Protein AF-0000000080279107 (afdb_homodimer)

Foldseek 3Di:
DFAWDWDDDDQKIFIDGDHERQKIKRQFDDDDLLLQAEIEIPQHAWLVRHGWADACDVVRNSAGFKGAAACDKPNAGNRHDFHQAAPPGTDRDLWRKYKHWDDWPDFDRPPQKTKTWTWIFIAISVGDTFKIKIKMWMWHPDDVVQRKTKIKIKIKIAGAPQFKMKGAWSVQNPDQQTLDGGTKGFTDQQLQVWWKAFLVGDIAQSLGQPFGQKMKTKGADPPVRWIKIKMKGFAPVAPPPRARWRFHSPPGTMIHRRNRNNHIDIHGHRRMHMTMMMMMIGTHDDDNVRVVVCCVPPPVVVNVVVVD/DFAWDWDDDDQKIFIDGDHERQWIKRQFDDDDLQLQAEIEIPQHAWLVRHGWADACDVVRNSAGFKGAAACDKPNAGNRHDFHQAAPPGTDRDLWRKYKHWDDWPDFDRPPQKTKTWTWIFIAISVGDTFKIKIKMWMWHPDDVVQRKTKIKIKIKIAGARQFKMKGAWSVQNPDQQTLDGGTKGFTDQQLQVWWKAFLVGDIAQSLGQPFGQKMKTKGADPPVRWIKIKMKGFAPVAPPPRARWRFHSPPGTMIHRRNRNNHIDIHGHRRMHMTMMMMMIGTHDDDNVRVVVCCVPPPVVVNVVVVD

Sequence (616 aa):
MGDLTLTEREGRVVVTAADVDLAEYVVEPDVPRPDSPKPYLHPLRTTAGDVVSAVRPHDHPWHNGMQFTVANLSGQNFWGGRTFVRGRGYVPLDNNGSTRHVRWQHTECEDGRVRLRHRLDWETRAGERWLIEDRSIEVSDVDFLDGSWLLTWKTRVRNTSGTPLRWGSPVTEGRTTAGYGGLFWRGPRSFTGGGVLTSTGIHGDDAMGTRAAWLAFTGLHDVSLRTSTVVFVDCPANPVYPTPWYVRTTPFPVVSFAVTFHEPLLLEPEEELGLTHHAVIADGQWEEDRIEDYLARRIHPRWHEENRMGDLTLTEREGRVVVTAADVDLAEYVVEPDVPRPDSPKPYLHPLRTTAGDVVSAVRPHDHPWHNGMQFTVANLSGQNFWGGRTFVRGRGYVPLDNNGSTRHVRWQHTECEDGRVRLRHRLDWETRAGERWLIEDRSIEVSDVDFLDGSWLLTWKTRVRNTSGTPLRWGSPVTEGRTTAGYGGLFWRGPRSFTGGGVLTSTGIHGDDAMGTRAAWLAFTGLHDVSLRTSTVVFVDCPANPVYPTPWYVRTTPFPVVSFAVTFHEPLLLEPEEELGLTHHAVIADGQWEEDRIEDYLARRIHPRWHEENR

pLDDT: mean 95.63, std 7.52, range [39.69, 99.0]

Organism: Amycolatopsis orientalis (NCBI:txid31958)

Structure (mmCIF, N/CA/C/O backbone):
data_AF-0000000080279107-model_v1
#
loop_
_entity.id
_entity.type
_entity.pdbx_description
1 polymer Oxidoreductase
#
loop_
_atom_site.group_PDB
_atom_site.id
_atom_site.type_symbol
_atom_site.label_atom_id
_atom_site.label_alt_id
_atom_site.label_comp_id
_atom_site.label_asym_id
_atom_site.label_entity_id
_atom_site.label_seq_id
_atom_site.pdbx_PDB_ins_code
_atom_site.Cartn_x
_atom_site.Cartn_y
_atom_site.Cartn_z
_atom_site.occupancy
_atom_site.B_iso_or_equiv
_atom_site.auth_seq_id
_atom_site.auth_comp_id
_atom_site.auth_asym_id
_atom_site.auth_atom_id
_atom_site.pdbx_PDB_model_num
ATOM 1 N N . MET A 1 1 ? -14.758 5.859 27.656 1 48.41 1 MET A N 1
ATOM 2 C CA . MET A 1 1 ? -13.555 6.555 27.203 1 48.41 1 MET A CA 1
ATOM 3 C C . MET A 1 1 ? -12.305 5.746 27.531 1 48.41 1 MET A C 1
ATOM 5 O O . MET A 1 1 ? -12.07 5.395 28.688 1 48.41 1 MET A O 1
ATOM 9 N N . GLY A 1 2 ? -11.891 4.871 26.609 1 56.03 2 GLY A N 1
ATOM 10 C CA . GLY A 1 2 ? -10.859 3.941 27.047 1 56.03 2 GLY A CA 1
ATOM 11 C C . GLY A 1 2 ? -9.586 4.629 27.5 1 56.03 2 GLY A C 1
ATOM 12 O O . GLY A 1 2 ? -9.336 5.781 27.141 1 56.03 2 GLY A O 1
ATOM 13 N N . ASP A 1 3 ? -8.883 4.129 28.391 1 81.38 3 ASP A N 1
ATOM 14 C CA . ASP A 1 3 ? -7.652 4.629 29 1 81.38 3 ASP A CA 1
ATOM 15 C C . ASP A 1 3 ? -6.555 4.801 27.953 1 81.38 3 ASP A C 1
ATOM 17 O O . ASP A 1 3 ? -6.309 3.9 27.141 1 81.38 3 ASP A O 1
ATOM 21 N N . LEU A 1 4 ? -6.234 6.113 27.594 1 93 4 LEU A N 1
ATOM 22 C CA . LEU A 1 4 ? -5.09 6.434 26.75 1 93 4 LEU A CA 1
ATOM 23 C C . LEU A 1 4 ? -3.781 6.234 27.5 1 93 4 LEU A C 1
ATOM 25 O O . LEU A 1 4 ? -3.711 6.492 28.703 1 93 4 LEU A O 1
ATOM 29 N N . THR A 1 5 ? -2.869 5.684 26.859 1 94.38 5 THR A N 1
ATOM 30 C CA . THR A 1 5 ? -1.516 5.598 27.391 1 94.38 5 THR A CA 1
ATOM 31 C C . THR A 1 5 ? -0.507 6.188 26.406 1 94.38 5 THR A C 1
ATOM 33 O O . THR A 1 5 ? -0.753 6.215 25.203 1 94.38 5 THR A O 1
ATOM 36 N N . LEU A 1 6 ? 0.503 6.723 26.953 1 94.94 6 LEU A N 1
ATOM 37 C CA . LEU A 1 6 ? 1.606 7.305 26.188 1 94.94 6 LEU A CA 1
ATOM 38 C C . LEU A 1 6 ? 2.914 6.582 26.5 1 94.94 6 LEU A C 1
ATOM 40 O O . LEU A 1 6 ? 3.268 6.387 27.656 1 94.94 6 LEU A O 1
ATOM 44 N N . THR A 1 7 ? 3.568 6.145 25.469 1 94.81 7 THR A N 1
ATOM 45 C CA . THR A 1 7 ? 4.867 5.496 25.625 1 94.81 7 THR A CA 1
ATOM 46 C C . THR A 1 7 ? 5.91 6.164 24.734 1 94.81 7 THR A C 1
ATOM 48 O O . THR A 1 7 ? 5.656 6.438 23.562 1 94.81 7 THR A O 1
ATOM 51 N N . GLU A 1 8 ? 7.027 6.5 25.297 1 90.38 8 GLU A N 1
ATOM 52 C CA . GLU A 1 8 ? 8.148 7.027 24.531 1 90.38 8 GLU A CA 1
ATOM 53 C C . GLU A 1 8 ? 9.125 5.918 24.141 1 90.38 8 GLU A C 1
ATOM 55 O O . GLU A 1 8 ? 9.453 5.059 24.969 1 90.38 8 GLU A O 1
ATOM 60 N N . ARG A 1 9 ? 9.32 5.809 22.812 1 83.25 9 ARG A N 1
ATOM 61 C CA . ARG A 1 9 ? 10.242 4.812 22.281 1 83.25 9 ARG A CA 1
ATOM 62 C C . ARG A 1 9 ? 11.258 5.453 21.344 1 83.25 9 ARG A C 1
ATOM 64 O O . ARG A 1 9 ? 10.875 6.172 20.406 1 83.25 9 ARG A O 1
ATOM 71 N N . GLU A 1 10 ? 12.602 5.137 21.406 1 83.88 10 GLU A N 1
ATOM 72 C CA . GLU A 1 10 ? 13.719 5.496 20.547 1 83.88 10 GLU A CA 1
ATOM 73 C C . GLU A 1 10 ? 13.305 6.57 19.531 1 83.88 10 GLU A C 1
ATOM 75 O O . GLU A 1 10 ? 13.219 6.301 18.344 1 83.88 10 GLU A O 1
ATOM 80 N N . GLY A 1 11 ? 13.008 7.773 19.938 1 89.94 11 GLY A N 1
ATOM 81 C CA . GLY A 1 11 ? 12.797 8.914 19.062 1 89.94 11 GLY A CA 1
ATOM 82 C C . GLY A 1 11 ? 11.352 9.062 18.625 1 89.94 11 GLY A C 1
ATOM 83 O O . GLY A 1 11 ? 11.062 9.781 17.672 1 89.94 11 GLY A O 1
ATOM 84 N N . ARG A 1 12 ? 10.414 8.242 19.188 1 95.56 12 ARG A N 1
ATOM 85 C CA . ARG A 1 12 ? 9 8.375 18.859 1 95.56 12 ARG A CA 1
ATOM 86 C C . ARG A 1 12 ? 8.141 8.297 20.109 1 95.56 12 ARG A C 1
ATOM 88 O O . ARG A 1 12 ? 8.586 7.801 21.156 1 95.56 12 ARG A O 1
ATOM 95 N N . VAL A 1 13 ? 7.016 8.852 20.062 1 97.12 13 VAL A N 1
ATOM 96 C CA . VAL A 1 13 ? 5.98 8.766 21.094 1 97.12 13 VAL A CA 1
ATOM 97 C C . VAL A 1 13 ? 4.762 8.023 20.547 1 97.12 13 VAL A C 1
ATOM 99 O O . VAL A 1 13 ? 4.266 8.359 19.469 1 97.12 13 VAL A O 1
ATOM 102 N N . VAL A 1 14 ? 4.332 6.996 21.25 1 97.56 14 VAL A N 1
ATOM 103 C CA . VAL A 1 14 ? 3.199 6.188 20.812 1 97.56 14 VAL A CA 1
ATOM 104 C C . VAL A 1 14 ? 2.004 6.438 21.734 1 97.56 14 VAL A C 1
ATOM 106 O O . VAL A 1 14 ? 2.135 6.391 22.969 1 97.56 14 VAL A O 1
ATOM 109 N N . VAL A 1 15 ? 0.92 6.797 21.141 1 97.94 15 VAL A N 1
ATOM 110 C CA . VAL A 1 15 ? -0.334 6.965 21.859 1 97.94 15 VAL A CA 1
ATOM 111 C C . VAL A 1 15 ? -1.226 5.742 21.641 1 97.94 15 VAL A C 1
ATOM 113 O O . VAL A 1 15 ? -1.605 5.441 20.516 1 97.94 15 VAL A O 1
ATOM 116 N N . THR A 1 16 ? -1.622 5.098 22.766 1 97.5 16 THR A N 1
ATOM 117 C CA . THR A 1 16 ? -2.385 3.855 22.688 1 97.5 16 THR A CA 1
ATOM 118 C C . THR A 1 16 ? -3.719 3.996 23.422 1 97.5 16 THR A C 1
ATOM 120 O O . THR A 1 16 ? -3.783 4.59 24.5 1 97.5 16 THR A O 1
ATOM 123 N N . ALA A 1 17 ? -4.762 3.57 22.766 1 97.06 17 ALA A N 1
ATOM 124 C CA . ALA A 1 17 ? -6.066 3.402 23.406 1 97.06 17 ALA A CA 1
ATOM 125 C C . ALA A 1 17 ? -6.52 1.947 23.344 1 97.06 17 ALA A C 1
ATOM 127 O O . ALA A 1 17 ? -6.629 1.365 22.266 1 97.06 17 ALA A O 1
ATOM 128 N N . ALA A 1 18 ? -6.773 1.382 24.547 1 93.06 18 ALA A N 1
ATOM 129 C CA . ALA A 1 18 ? -7.062 -0.047 24.625 1 93.06 18 ALA A CA 1
ATOM 130 C C . ALA A 1 18 ? -5.953 -0.868 23.969 1 93.06 18 ALA A C 1
ATOM 132 O O . ALA A 1 18 ? -4.789 -0.767 24.359 1 93.06 18 ALA A O 1
ATOM 133 N N . ASP A 1 19 ? -6.219 -1.523 22.922 1 93.81 19 ASP A N 1
ATOM 134 C CA . ASP A 1 19 ? -5.207 -2.367 22.297 1 93.81 19 ASP A CA 1
ATOM 135 C C . ASP A 1 19 ? -4.812 -1.817 20.922 1 93.81 19 ASP A C 1
ATOM 137 O O . ASP A 1 19 ? -4.211 -2.529 20.109 1 93.81 19 ASP A O 1
ATOM 141 N N . VAL A 1 20 ? -5.133 -0.548 20.734 1 97.75 20 VAL A N 1
ATOM 142 C CA . VAL A 1 20 ? -4.84 0.049 19.438 1 97.75 20 VAL A CA 1
ATOM 143 C C . VAL A 1 20 ? -3.838 1.188 19.609 1 97.75 20 VAL A C 1
ATOM 145 O O . VAL A 1 20 ? -4.078 2.131 20.359 1 97.75 20 VAL A O 1
ATOM 148 N N . ASP A 1 21 ? -2.631 1.099 19 1 98.06 21 ASP A N 1
ATOM 149 C CA . ASP A 1 21 ? -1.746 2.252 18.875 1 98.06 21 ASP A CA 1
ATOM 150 C C . ASP A 1 21 ? -2.32 3.275 17.891 1 98.06 21 ASP A C 1
ATOM 152 O O . ASP A 1 21 ? -2.102 3.18 16.688 1 98.06 21 ASP A O 1
ATOM 156 N N . LEU A 1 22 ? -3.027 4.27 18.359 1 98.62 22 LEU A N 1
ATOM 157 C CA . LEU A 1 22 ? -3.773 5.219 17.531 1 98.62 22 LEU A CA 1
ATOM 158 C C . LEU A 1 22 ? -2.83 6.082 16.703 1 98.62 22 LEU A C 1
ATOM 160 O O . LEU A 1 22 ? -3.121 6.391 15.547 1 98.62 22 LEU A O 1
ATOM 164 N N . ALA A 1 23 ? -1.746 6.469 17.328 1 98.5 23 ALA A N 1
ATOM 165 C CA . ALA A 1 23 ? -0.833 7.398 16.672 1 98.5 23 ALA A CA 1
ATOM 166 C C . ALA A 1 23 ? 0.601 7.191 17.156 1 98.5 23 ALA A C 1
ATOM 168 O O . ALA A 1 23 ? 0.832 6.891 18.328 1 98.5 23 ALA A O 1
ATOM 169 N N . GLU A 1 24 ? 1.451 7.316 16.281 1 98.19 24 GLU A N 1
ATOM 170 C CA . GLU A 1 24 ? 2.877 7.379 16.594 1 98.19 24 GLU A CA 1
ATOM 171 C C . GLU A 1 24 ? 3.5 8.672 16.062 1 98.19 24 GLU A C 1
ATOM 173 O O . GLU A 1 24 ? 3.346 9.008 14.891 1 98.19 24 GLU A O 1
ATOM 178 N N . TYR A 1 25 ? 4.082 9.422 16.938 1 98.56 25 TYR A N 1
ATOM 179 C CA . TYR A 1 25 ? 4.75 10.672 16.594 1 98.56 25 TYR A CA 1
ATOM 180 C C . TYR A 1 25 ? 6.262 10.469 16.516 1 98.56 25 TYR A C 1
ATOM 182 O O . TYR A 1 25 ? 6.922 10.273 17.531 1 98.56 25 TYR A O 1
ATOM 190 N N . VAL A 1 26 ? 6.793 10.5 15.32 1 98.44 26 VAL A N 1
ATOM 191 C CA . VAL A 1 26 ? 8.227 10.414 15.094 1 98.44 26 VAL A CA 1
ATOM 192 C C . VAL A 1 26 ? 8.867 11.789 15.289 1 98.44 26 VAL A C 1
ATOM 194 O O . VAL A 1 26 ? 8.609 12.719 14.516 1 98.44 26 VAL A O 1
ATOM 197 N N . VAL A 1 27 ? 9.727 11.898 16.188 1 97.5 27 VAL A N 1
ATOM 198 C CA . VAL A 1 27 ? 10.273 13.18 16.609 1 97.5 27 VAL A CA 1
ATOM 199 C C . VAL A 1 27 ? 11.547 13.484 15.836 1 97.5 27 VAL A C 1
ATOM 201 O O . VAL A 1 27 ? 11.812 14.641 15.484 1 97.5 27 VAL A O 1
ATOM 204 N N . GLU A 1 28 ? 12.297 12.461 15.57 1 94.19 28 GLU A N 1
ATOM 205 C CA . GLU A 1 28 ? 13.57 12.578 14.875 1 94.19 28 GLU A CA 1
ATOM 206 C C . GLU A 1 28 ? 13.656 11.602 13.711 1 94.19 28 GLU A C 1
ATOM 208 O O . GLU A 1 28 ? 14.312 10.562 13.805 1 94.19 28 GLU A O 1
ATOM 213 N N . PRO A 1 29 ? 13.039 12.008 12.648 1 95.38 29 PRO A N 1
ATOM 214 C CA . PRO A 1 29 ? 13.094 11.094 11.5 1 95.38 29 PRO A CA 1
ATOM 215 C C . PRO A 1 29 ? 14.508 10.93 10.945 1 95.38 29 PRO A C 1
ATOM 217 O O . PRO A 1 29 ? 15.266 11.898 10.891 1 95.38 29 PRO A O 1
ATOM 220 N N . ASP A 1 30 ? 14.852 9.742 10.586 1 92.06 30 ASP A N 1
ATOM 221 C CA . ASP A 1 30 ? 16.125 9.438 9.961 1 92.06 30 ASP A CA 1
ATOM 222 C C . ASP A 1 30 ? 16 9.422 8.438 1 92.06 30 ASP A C 1
ATOM 224 O O . ASP A 1 30 ? 15.922 8.352 7.828 1 92.06 30 ASP A O 1
ATOM 228 N N . VAL A 1 31 ? 15.938 10.555 7.848 1 95.69 31 VAL A N 1
ATOM 229 C CA . VAL A 1 31 ? 15.836 10.688 6.398 1 95.69 31 VAL A CA 1
ATOM 230 C C . VAL A 1 31 ? 16.906 11.656 5.887 1 95.69 31 VAL A C 1
ATOM 232 O O . VAL A 1 31 ? 17.422 12.469 6.648 1 95.69 31 VAL A O 1
ATOM 235 N N . PRO A 1 32 ? 17.234 11.555 4.645 1 96.25 32 PRO A N 1
ATOM 236 C CA . PRO A 1 32 ? 18.297 12.398 4.105 1 96.25 32 PRO A CA 1
ATOM 237 C C . PRO A 1 32 ? 17.891 13.867 4.008 1 96.25 32 PRO A C 1
ATOM 239 O O . PRO A 1 32 ? 16.703 14.18 3.939 1 96.25 32 PRO A O 1
ATOM 242 N N . ARG A 1 33 ? 18.875 14.742 3.99 1 96.56 33 ARG A N 1
ATOM 243 C CA . ARG A 1 33 ? 18.672 16.188 3.998 1 96.56 33 ARG A CA 1
ATOM 244 C C . ARG A 1 33 ? 17.812 16.625 2.822 1 96.56 33 ARG A C 1
ATOM 246 O O . ARG A 1 33 ? 16.938 17.469 2.979 1 96.56 33 ARG A O 1
ATOM 253 N N . PRO A 1 34 ? 17.906 16.031 1.65 1 97.25 34 PRO A N 1
ATOM 254 C CA . PRO A 1 34 ? 17.094 16.453 0.519 1 97.25 34 PRO A CA 1
ATOM 255 C C . PRO A 1 34 ? 15.594 16.219 0.752 1 97.25 34 PRO A C 1
ATOM 257 O O . PRO A 1 34 ? 14.766 16.812 0.054 1 97.25 34 PRO A O 1
ATOM 260 N N . ASP A 1 35 ? 15.305 15.375 1.758 1 97.94 35 ASP A N 1
ATOM 261 C CA . ASP A 1 35 ? 13.906 15.117 2.068 1 97.94 35 ASP A CA 1
ATOM 262 C C . ASP A 1 35 ? 13.398 16.062 3.156 1 97.94 35 ASP A C 1
ATOM 264 O O . ASP A 1 35 ? 12.266 15.922 3.631 1 97.94 35 ASP A O 1
ATOM 268 N N . SER A 1 36 ? 14.25 16.984 3.586 1 98.44 36 SER A N 1
ATOM 269 C CA . SER A 1 36 ? 13.914 17.953 4.621 1 98.44 36 SER A CA 1
ATOM 270 C C . SER A 1 36 ? 13.375 17.25 5.871 1 98.44 36 SER A C 1
ATOM 272 O O . SER A 1 36 ? 12.18 17.328 6.164 1 98.44 36 SER A O 1
ATOM 274 N N . PRO A 1 37 ? 14.281 16.672 6.656 1 98.38 37 PRO A N 1
ATOM 275 C CA . PRO A 1 37 ? 13.836 15.953 7.855 1 98.38 37 PRO A CA 1
ATOM 276 C C . PRO A 1 37 ? 12.969 16.828 8.773 1 98.38 37 PRO A C 1
ATOM 278 O O . PRO A 1 37 ? 13.328 17.969 9.07 1 98.38 37 PRO A O 1
ATOM 281 N N . LYS A 1 38 ? 11.859 16.328 9.188 1 98.69 38 LYS A N 1
ATOM 282 C CA . LYS A 1 38 ? 10.914 16.984 10.086 1 98.69 38 LYS A CA 1
ATOM 283 C C . LYS A 1 38 ? 10.031 15.961 10.805 1 98.69 38 LYS A C 1
ATOM 285 O O . LYS A 1 38 ? 9.727 14.898 10.25 1 98.69 38 LYS A O 1
ATOM 290 N N . PRO A 1 39 ? 9.648 16.219 12.023 1 98.69 39 PRO A N 1
ATOM 291 C CA . PRO A 1 39 ? 8.789 15.273 12.742 1 98.69 39 PRO A CA 1
ATOM 292 C C . PRO A 1 39 ? 7.445 15.055 12.047 1 98.69 39 PRO A C 1
ATOM 294 O O . PRO A 1 39 ? 6.945 15.953 11.367 1 98.69 39 PRO A O 1
ATOM 297 N N . TYR A 1 40 ? 6.863 13.891 12.242 1 98.75 40 TYR A N 1
ATOM 298 C CA . TYR A 1 40 ? 5.59 13.57 11.617 1 98.75 40 TYR A CA 1
ATOM 299 C C . TYR A 1 40 ? 4.832 12.516 12.414 1 98.75 40 TYR A C 1
ATOM 301 O O . TYR A 1 40 ? 5.414 11.836 13.266 1 98.75 40 TYR A O 1
ATOM 309 N N . LEU A 1 41 ? 3.527 12.461 12.203 1 98.88 41 LEU A N 1
ATOM 310 C CA . LEU A 1 41 ? 2.686 11.406 12.766 1 98.88 41 LEU A CA 1
ATOM 311 C C . LEU A 1 41 ? 2.51 10.266 11.766 1 98.88 41 LEU A C 1
ATOM 313 O O . LEU A 1 41 ? 1.996 10.469 10.664 1 98.88 41 LEU A O 1
ATOM 317 N N . HIS A 1 42 ? 2.936 9.102 12.125 1 98.69 42 HIS A N 1
ATOM 318 C CA . HIS A 1 42 ? 2.697 7.84 11.422 1 98.69 42 HIS A CA 1
ATOM 319 C C . HIS A 1 42 ? 3.182 6.652 12.25 1 98.69 42 HIS A C 1
ATOM 321 O O . HIS A 1 42 ? 4.277 6.684 12.805 1 98.69 42 HIS A O 1
ATOM 327 N N . PRO A 1 43 ? 2.42 5.586 12.273 1 98.5 43 PRO A N 1
ATOM 328 C CA . PRO A 1 43 ? 1.084 5.414 11.695 1 98.5 43 PRO A CA 1
ATOM 329 C C . PRO A 1 43 ? 0.009 6.184 12.461 1 98.5 43 PRO A C 1
ATOM 331 O O . PRO A 1 43 ? 0.145 6.41 13.664 1 98.5 43 PRO A O 1
ATOM 334 N N . LEU A 1 44 ? -0.98 6.676 11.68 1 98.94 44 LEU A N 1
ATOM 335 C CA . LEU A 1 44 ? -2.281 7.07 12.203 1 98.94 44 LEU A CA 1
ATOM 336 C C . LEU A 1 44 ? -3.312 5.969 11.984 1 98.94 44 LEU A C 1
ATOM 338 O O . LEU A 1 44 ? -3.467 5.469 10.875 1 98.94 44 LEU A O 1
ATOM 342 N N . ARG A 1 45 ? -4.02 5.586 13.062 1 98.94 45 ARG A N 1
ATOM 343 C CA . ARG A 1 45 ? -4.957 4.477 12.961 1 98.94 45 ARG A CA 1
ATOM 344 C C . ARG A 1 45 ? -6.348 4.887 13.438 1 98.94 45 ARG A C 1
ATOM 346 O O . ARG A 1 45 ? -6.48 5.691 14.359 1 98.94 45 ARG A O 1
ATOM 353 N N . THR A 1 46 ? -7.324 4.324 12.781 1 98.88 46 THR A N 1
ATOM 354 C CA . THR A 1 46 ? -8.68 4.406 13.328 1 98.88 46 THR A CA 1
ATOM 355 C C . THR A 1 46 ? -8.805 3.555 14.586 1 98.88 46 THR A C 1
ATOM 357 O O . THR A 1 46 ? -7.875 2.828 14.945 1 98.88 46 THR A O 1
ATOM 360 N N . THR A 1 47 ? -9.953 3.627 15.242 1 98.56 47 THR A N 1
ATOM 361 C CA . THR A 1 47 ? -10.188 2.824 16.438 1 98.56 47 THR A CA 1
ATOM 362 C C . THR A 1 47 ? -10.273 1.342 16.078 1 98.56 47 THR A C 1
ATOM 364 O O . THR A 1 47 ? -10.031 0.481 16.938 1 98.56 47 THR A O 1
ATOM 367 N N . ALA A 1 48 ? -10.562 1.037 14.836 1 98.5 48 ALA A N 1
ATOM 368 C CA . ALA A 1 48 ? -10.609 -0.348 14.375 1 98.5 48 ALA A CA 1
ATOM 369 C C . ALA A 1 48 ? -9.211 -0.862 14.039 1 98.5 48 ALA A C 1
ATOM 371 O O . ALA A 1 48 ? -9.047 -2.033 13.688 1 98.5 48 ALA A O 1
ATOM 372 N N . GLY A 1 49 ? -8.234 0.022 14.094 1 98.62 49 GLY A N 1
ATOM 373 C CA . GLY A 1 49 ? -6.855 -0.387 13.891 1 98.62 49 GLY A CA 1
ATOM 374 C C . GLY A 1 49 ? -6.375 -0.182 12.469 1 98.62 49 GLY A C 1
ATOM 375 O O . GLY A 1 49 ? -5.246 -0.545 12.125 1 98.62 49 GLY A O 1
ATOM 376 N N . ASP A 1 50 ? -7.184 0.366 11.562 1 98.81 50 ASP A N 1
ATOM 377 C CA . ASP A 1 50 ? -6.801 0.574 10.172 1 98.81 50 ASP A CA 1
ATOM 378 C C . ASP A 1 50 ? -5.887 1.788 10.031 1 98.81 50 ASP A C 1
ATOM 380 O O . ASP A 1 50 ? -6.172 2.855 10.578 1 98.81 50 ASP A O 1
ATOM 384 N N . VAL A 1 51 ? -4.793 1.674 9.305 1 98.94 51 VAL A N 1
ATOM 385 C CA . VAL A 1 51 ? -3.812 2.738 9.125 1 98.94 51 VAL A CA 1
ATOM 386 C C . VAL A 1 51 ? -4.297 3.713 8.055 1 98.94 51 VAL A C 1
ATOM 388 O O . VAL A 1 51 ? -4.598 3.309 6.926 1 98.94 51 VAL A O 1
ATOM 391 N N . VAL A 1 52 ? -4.289 5.023 8.359 1 98.94 52 VAL A N 1
ATOM 392 C CA . VAL A 1 52 ? -4.863 5.984 7.422 1 98.94 52 VAL A CA 1
ATOM 393 C C . VAL A 1 52 ? -3.775 6.934 6.926 1 98.94 52 VAL A C 1
ATOM 395 O O . VAL A 1 52 ? -4.074 7.98 6.344 1 98.94 52 VAL A O 1
ATOM 398 N N . SER A 1 53 ? -2.518 6.684 7.141 1 98.94 53 SER A N 1
ATOM 399 C CA . SER A 1 53 ? -1.402 7.504 6.68 1 98.94 53 SER A CA 1
ATOM 400 C C . SER A 1 53 ? -0.339 6.656 5.988 1 98.94 53 SER A C 1
ATOM 402 O O . SER A 1 53 ? -0.374 5.426 6.062 1 98.94 53 SER A O 1
ATOM 404 N N . ALA A 1 54 ? 0.529 7.281 5.277 1 98.88 54 ALA A N 1
ATOM 405 C CA . ALA A 1 54 ? 1.652 6.625 4.613 1 98.88 54 ALA A CA 1
ATOM 406 C C . ALA A 1 54 ? 2.943 7.41 4.809 1 98.88 54 ALA A C 1
ATOM 408 O O . ALA A 1 54 ? 2.908 8.609 5.086 1 98.88 54 ALA A O 1
ATOM 409 N N . VAL A 1 55 ? 4.055 6.738 4.656 1 98.69 55 VAL A N 1
ATOM 410 C CA . VAL A 1 55 ? 5.336 7.426 4.734 1 98.69 55 VAL A CA 1
ATOM 411 C C . VAL A 1 55 ? 6.238 6.969 3.592 1 98.69 55 VAL A C 1
ATOM 413 O O . VAL A 1 55 ? 6.113 5.844 3.102 1 98.69 55 VAL A O 1
ATOM 416 N N . ARG A 1 56 ? 7.07 7.855 3.164 1 98.5 56 ARG A N 1
ATOM 417 C CA . ARG A 1 56 ? 8.18 7.645 2.24 1 98.5 56 ARG A CA 1
ATOM 418 C C . ARG A 1 56 ? 7.73 6.852 1.018 1 98.5 56 ARG A C 1
ATOM 420 O O . ARG A 1 56 ? 8.344 5.844 0.664 1 98.5 56 ARG A O 1
ATOM 427 N N . PRO A 1 57 ? 6.605 7.262 0.449 1 98.69 57 PRO A N 1
ATOM 428 C CA . PRO A 1 57 ? 6.328 6.68 -0.865 1 98.69 57 PRO A CA 1
ATOM 429 C C . PRO A 1 57 ? 7.457 6.914 -1.864 1 98.69 57 PRO A C 1
ATOM 431 O O . PRO A 1 57 ? 8.086 7.977 -1.854 1 98.69 57 PRO A O 1
ATOM 434 N N . HIS A 1 58 ? 7.703 5.977 -2.715 1 98.38 58 HIS A N 1
ATOM 435 C CA . HIS A 1 58 ? 8.875 6.09 -3.578 1 98.38 58 HIS A CA 1
ATOM 436 C C . HIS A 1 58 ? 8.727 7.25 -4.559 1 98.38 58 HIS A C 1
ATOM 438 O O . HIS A 1 58 ? 9.727 7.793 -5.035 1 98.38 58 HIS A O 1
ATOM 444 N N . ASP A 1 59 ? 7.516 7.641 -4.816 1 97.44 59 ASP A N 1
ATOM 445 C CA . ASP A 1 59 ? 7.277 8.75 -5.738 1 97.44 59 ASP A CA 1
ATOM 446 C C . ASP A 1 59 ? 7.59 10.086 -5.074 1 97.44 59 ASP A C 1
ATOM 448 O O . ASP A 1 59 ? 7.852 11.078 -5.762 1 97.44 59 ASP A O 1
ATOM 452 N N . HIS A 1 60 ? 7.461 10.266 -3.773 1 98.12 60 HIS A N 1
ATOM 453 C CA . HIS A 1 60 ? 7.758 11.445 -2.971 1 98.12 60 HIS A CA 1
ATOM 454 C C . HIS A 1 60 ? 8.211 11.055 -1.567 1 98.12 60 HIS A C 1
ATOM 456 O O . HIS A 1 60 ? 7.457 11.203 -0.604 1 98.12 60 HIS A O 1
ATOM 462 N N . PRO A 1 61 ? 9.469 10.711 -1.454 1 98.31 61 PRO A N 1
ATOM 463 C CA . PRO A 1 61 ? 9.922 10.148 -0.179 1 98.31 61 PRO A CA 1
ATOM 464 C C . PRO A 1 61 ? 9.82 11.141 0.975 1 98.31 61 PRO A C 1
ATOM 466 O O . PRO A 1 61 ? 9.891 10.75 2.143 1 98.31 61 PRO A O 1
ATOM 469 N N . TRP A 1 62 ? 9.594 12.445 0.645 1 98.38 62 TRP A N 1
ATOM 470 C CA . TRP A 1 62 ? 9.5 13.469 1.686 1 98.38 62 TRP A CA 1
ATOM 471 C C . TRP A 1 62 ? 8.07 13.594 2.201 1 98.38 62 TRP A C 1
ATOM 473 O O . TRP A 1 62 ? 7.801 14.398 3.094 1 98.38 62 TRP A O 1
ATOM 483 N N . HIS A 1 63 ? 7.125 12.852 1.594 1 98.5 63 HIS A N 1
ATOM 484 C CA . HIS A 1 63 ? 5.781 12.758 2.156 1 98.5 63 HIS A CA 1
ATOM 485 C C . HIS A 1 63 ? 5.738 11.789 3.33 1 98.5 63 HIS A C 1
ATOM 487 O O . HIS A 1 63 ? 5.801 10.57 3.137 1 98.5 63 HIS A O 1
ATOM 493 N N . ASN A 1 64 ? 5.629 12.352 4.543 1 98.44 64 ASN A N 1
ATOM 494 C CA . ASN A 1 64 ? 5.617 11.492 5.719 1 98.44 64 ASN A CA 1
ATOM 495 C C . ASN A 1 64 ? 4.41 11.773 6.609 1 98.44 64 ASN A C 1
ATOM 497 O O . ASN A 1 64 ? 4.422 12.719 7.395 1 98.44 64 ASN A O 1
ATOM 501 N N . GLY A 1 65 ? 3.406 10.836 6.488 1 98.69 65 GLY A N 1
ATOM 502 C CA . GLY A 1 65 ? 2.246 10.883 7.363 1 98.69 65 GLY A CA 1
ATOM 503 C C . GLY A 1 65 ? 1.597 12.25 7.422 1 98.69 65 GLY A C 1
ATOM 504 O O . GLY A 1 65 ? 1.242 12.82 6.391 1 98.69 65 GLY A O 1
ATOM 505 N N . MET A 1 66 ? 1.362 12.727 8.617 1 98.88 66 MET A N 1
ATOM 506 C CA . MET A 1 66 ? 0.92 14.094 8.867 1 98.88 66 MET A CA 1
ATOM 507 C C . MET A 1 66 ? 2.066 14.945 9.406 1 98.88 66 MET A C 1
ATOM 509 O O . MET A 1 66 ? 2.674 14.617 10.422 1 98.88 66 MET A O 1
ATOM 513 N N . GLN A 1 67 ? 2.377 15.977 8.703 1 98.81 67 GLN A N 1
ATOM 514 C CA . GLN A 1 67 ? 3.537 16.797 9.031 1 98.81 67 GLN A CA 1
ATOM 515 C C . GLN A 1 67 ? 3.258 18.266 8.758 1 98.81 67 GLN A C 1
ATOM 517 O O . GLN A 1 67 ? 2.4 18.609 7.934 1 98.81 67 GLN A O 1
ATOM 522 N N . PHE A 1 68 ? 3.908 19.188 9.477 1 98.69 68 PHE A N 1
ATOM 523 C CA . PHE A 1 68 ? 3.801 20.625 9.258 1 98.69 68 PHE A CA 1
ATOM 524 C C . PHE A 1 68 ? 5.047 21.156 8.57 1 98.69 68 PHE A C 1
ATOM 526 O O . PHE A 1 68 ? 6.168 20.922 9.023 1 98.69 68 PHE A O 1
ATOM 533 N N . THR A 1 69 ? 4.84 21.828 7.441 1 97.56 69 THR A N 1
ATOM 534 C CA . THR A 1 69 ? 5.996 22.219 6.637 1 97.56 69 THR A CA 1
ATOM 535 C C . THR A 1 69 ? 5.641 23.344 5.68 1 97.56 69 THR A C 1
ATOM 537 O O . THR A 1 69 ? 4.523 23.859 5.707 1 97.56 69 THR A O 1
ATOM 540 N N . VAL A 1 70 ? 6.621 23.828 4.945 1 97.19 70 VAL A N 1
ATOM 541 C CA . VAL A 1 70 ? 6.453 24.891 3.963 1 97.19 70 VAL A CA 1
ATOM 542 C C . VAL A 1 70 ? 7.336 24.625 2.746 1 97.19 70 VAL A C 1
ATOM 544 O O . VAL A 1 70 ? 8.484 24.188 2.887 1 97.19 70 VAL A O 1
ATOM 547 N N . ALA A 1 71 ? 6.758 24.781 1.599 1 95.75 71 ALA A N 1
ATOM 548 C CA . ALA A 1 71 ? 7.473 24.469 0.366 1 95.75 71 ALA A CA 1
ATOM 549 C C . ALA A 1 71 ? 8.43 25.594 -0.022 1 95.75 71 ALA A C 1
ATOM 551 O O . ALA A 1 71 ? 9.461 25.344 -0.655 1 95.75 71 ALA A O 1
ATOM 552 N N . ASN A 1 72 ? 8.039 26.797 0.266 1 95.88 72 ASN A N 1
ATOM 553 C CA . ASN A 1 72 ? 8.859 27.969 -0.038 1 95.88 72 ASN A CA 1
ATOM 554 C C . ASN A 1 72 ? 8.844 28.969 1.108 1 95.88 72 ASN A C 1
ATOM 556 O O . ASN A 1 72 ? 7.809 29.578 1.402 1 95.88 72 ASN A O 1
ATOM 560 N N . LEU A 1 73 ? 9.938 29.125 1.742 1 97.56 73 LEU A N 1
ATOM 561 C CA . LEU A 1 73 ? 10.133 30.141 2.775 1 97.56 73 LEU A CA 1
ATOM 562 C C . LEU A 1 73 ? 11.328 31.031 2.439 1 97.56 73 LEU A C 1
ATOM 564 O O . LEU A 1 73 ? 12.461 30.719 2.795 1 97.56 73 LEU A O 1
ATOM 568 N N . SER A 1 74 ? 10.977 32.188 1.779 1 96.62 74 SER A N 1
ATOM 569 C CA . SER A 1 74 ? 12.008 33.125 1.338 1 96.62 74 SER A CA 1
ATOM 570 C C . SER A 1 74 ? 13.172 32.375 0.673 1 96.62 74 SER A C 1
ATOM 572 O O . SER A 1 74 ? 14.336 32.625 1.004 1 96.62 74 SER A O 1
ATOM 574 N N . GLY A 1 75 ? 12.836 31.422 -0.135 1 95 75 GLY A N 1
ATOM 575 C CA . GLY A 1 75 ? 13.82 30.734 -0.949 1 95 75 GLY A CA 1
ATOM 576 C C . GLY A 1 75 ? 14.266 29.406 -0.347 1 95 75 GLY A C 1
ATOM 577 O O . GLY A 1 75 ? 14.898 28.594 -1.023 1 95 75 GLY A O 1
ATOM 578 N N . GLN A 1 76 ? 13.992 29.172 0.906 1 97.06 76 GLN A N 1
ATOM 579 C CA . GLN A 1 76 ? 14.328 27.906 1.543 1 97.06 76 GLN A CA 1
ATOM 580 C C . GLN A 1 76 ? 13.188 26.891 1.395 1 97.06 76 GLN A C 1
ATOM 582 O O . GLN A 1 76 ? 12.023 27.281 1.286 1 97.06 76 GLN A O 1
ATOM 587 N N . ASN A 1 77 ? 13.555 25.656 1.333 1 98 77 ASN A N 1
ATOM 588 C CA . ASN A 1 77 ? 12.617 24.562 1.151 1 98 77 ASN A CA 1
ATOM 589 C C . ASN A 1 77 ? 12.586 23.641 2.373 1 98 77 ASN A C 1
ATOM 591 O O . ASN A 1 77 ? 13.562 22.953 2.664 1 98 77 ASN A O 1
ATOM 595 N N . PHE A 1 78 ? 11.508 23.609 3.086 1 98.31 78 PHE A N 1
ATOM 596 C CA . PHE A 1 78 ? 11.336 22.734 4.242 1 98.31 78 PHE A CA 1
ATOM 597 C C . PHE A 1 78 ? 10.383 21.594 3.928 1 98.31 78 PHE A C 1
ATOM 599 O O . PHE A 1 78 ? 10.047 20.797 4.805 1 98.31 78 PHE A O 1
ATOM 606 N N . TRP A 1 79 ? 9.898 21.562 2.701 1 97.88 79 TRP A N 1
ATOM 607 C CA . TRP A 1 79 ? 8.984 20.531 2.203 1 97.88 79 TRP A CA 1
ATOM 608 C C . TRP A 1 79 ? 9.734 19.266 1.847 1 97.88 79 TRP A C 1
ATOM 610 O O . TRP A 1 79 ? 9.359 18.172 2.281 1 97.88 79 TRP A O 1
ATOM 620 N N . GLY A 1 80 ? 10.773 19.344 1.186 1 98 80 GLY A N 1
ATOM 621 C CA . GLY A 1 80 ? 11.547 18.234 0.623 1 98 80 GLY A CA 1
ATOM 622 C C . GLY A 1 80 ? 11.5 18.188 -0.893 1 98 80 GLY A C 1
ATOM 623 O O . GLY A 1 80 ? 10.609 18.781 -1.511 1 98 80 GLY A O 1
ATOM 624 N N . GLY A 1 81 ? 12.477 17.531 -1.441 1 97.19 81 GLY A N 1
ATOM 625 C CA . GLY A 1 81 ? 12.523 17.359 -2.885 1 97.19 81 GLY A CA 1
ATOM 626 C C . GLY A 1 81 ? 13 18.594 -3.615 1 97.19 81 GLY A C 1
ATOM 627 O O . GLY A 1 81 ? 13.75 19.406 -3.061 1 97.19 81 GLY A O 1
ATOM 628 N N . ARG A 1 82 ? 12.531 18.766 -4.812 1 96.44 82 ARG A N 1
ATOM 629 C CA . ARG A 1 82 ? 12.938 19.859 -5.688 1 96.44 82 ARG A CA 1
ATOM 630 C C . ARG A 1 82 ? 12.211 21.141 -5.328 1 96.44 82 ARG A C 1
ATOM 632 O O . ARG A 1 82 ? 11.141 21.109 -4.711 1 96.44 82 ARG A O 1
ATOM 639 N N . THR A 1 83 ? 12.797 22.188 -5.703 1 96.19 83 THR A N 1
ATOM 640 C CA . THR A 1 83 ? 12.211 23.5 -5.434 1 96.19 83 THR A CA 1
ATOM 641 C C . THR A 1 83 ? 11.648 24.109 -6.707 1 96.19 83 THR A C 1
ATOM 643 O O . THR A 1 83 ? 12.273 24.062 -7.766 1 96.19 83 THR A O 1
ATOM 646 N N . PHE A 1 84 ? 10.406 24.609 -6.605 1 95.44 84 PHE A N 1
ATOM 647 C CA . PHE A 1 84 ? 9.828 25.312 -7.738 1 95.44 84 PHE A CA 1
ATOM 648 C C . PHE A 1 84 ? 10.352 26.75 -7.797 1 95.44 84 PHE A C 1
ATOM 650 O O . PHE A 1 84 ? 10.211 27.5 -6.832 1 95.44 84 PHE A O 1
ATOM 657 N N . VAL A 1 85 ? 10.914 27.047 -8.875 1 93.69 85 VAL A N 1
ATOM 658 C CA . VAL A 1 85 ? 11.453 28.375 -9.117 1 93.69 85 VAL A CA 1
ATOM 659 C C . VAL A 1 85 ? 10.719 29.031 -10.281 1 93.69 85 VAL A C 1
ATOM 661 O O . VAL A 1 85 ? 10.57 28.438 -11.352 1 93.69 85 VAL A O 1
ATOM 664 N N . ARG A 1 86 ? 10.234 30.219 -10.023 1 93.12 86 ARG A N 1
ATOM 665 C CA . ARG A 1 86 ? 9.516 30.953 -11.055 1 93.12 86 ARG A CA 1
ATOM 666 C C . ARG A 1 86 ? 10.32 31.016 -12.352 1 93.12 86 ARG A C 1
ATOM 668 O O . ARG A 1 86 ? 11.5 31.359 -12.344 1 93.12 86 ARG A O 1
ATOM 675 N N . GLY A 1 87 ? 9.656 30.609 -13.367 1 92.06 87 GLY A N 1
ATOM 676 C CA . GLY A 1 87 ? 10.273 30.672 -14.68 1 92.06 87 GLY A CA 1
ATOM 677 C C . GLY A 1 87 ? 11.148 29.469 -14.984 1 92.06 87 GLY A C 1
ATOM 678 O O . GLY A 1 87 ? 11.555 29.25 -16.125 1 92.06 87 GLY A O 1
ATOM 679 N N . ARG A 1 88 ? 11.562 28.578 -14.016 1 93.81 88 ARG A N 1
ATOM 680 C CA . ARG A 1 88 ? 12.492 27.484 -14.234 1 93.81 88 ARG A CA 1
ATOM 681 C C . ARG A 1 88 ? 11.836 26.141 -13.93 1 93.81 88 ARG A C 1
ATOM 683 O O . ARG A 1 88 ? 12.344 25.094 -14.328 1 93.81 88 ARG A O 1
ATOM 690 N N . GLY A 1 89 ? 10.711 26.25 -13.219 1 94.06 89 GLY A N 1
ATOM 691 C CA . GLY A 1 89 ? 10.086 25 -12.805 1 94.06 89 GLY A CA 1
ATOM 692 C C . GLY A 1 89 ? 10.75 24.359 -11.602 1 94.06 89 GLY A C 1
ATOM 693 O O . GLY A 1 89 ? 11.289 25.062 -10.742 1 94.06 89 GLY A O 1
ATOM 694 N N . TYR A 1 90 ? 10.555 23.078 -11.469 1 94.44 90 TYR A N 1
ATOM 695 C CA . TYR A 1 90 ? 11.195 22.375 -10.375 1 94.44 90 TYR A CA 1
ATOM 696 C C . TYR A 1 90 ? 12.672 22.125 -10.664 1 94.44 90 TYR A C 1
ATOM 698 O O . TYR A 1 90 ? 13.016 21.5 -11.664 1 94.44 90 TYR A O 1
ATOM 706 N N . VAL A 1 91 ? 13.508 22.594 -9.734 1 95.56 91 VAL A N 1
ATOM 707 C CA . VAL A 1 91 ? 14.953 22.5 -9.891 1 95.56 91 VAL A CA 1
ATOM 708 C C . VAL A 1 91 ? 15.57 21.922 -8.617 1 95.56 91 VAL A C 1
ATOM 710 O O . VAL A 1 91 ? 15.117 22.234 -7.508 1 95.56 91 VAL A O 1
ATOM 713 N N . PRO A 1 92 ? 16.547 21.016 -8.859 1 95 92 PRO A N 1
ATOM 714 C CA . PRO A 1 92 ? 17.266 20.562 -7.664 1 95 92 PRO A CA 1
ATOM 715 C C . PRO A 1 92 ? 18.125 21.656 -7.047 1 95 92 PRO A C 1
ATOM 717 O O . PRO A 1 92 ? 19.141 22.047 -7.629 1 95 92 PRO A O 1
ATOM 720 N N . LEU A 1 93 ? 17.719 22.234 -5.992 1 96 93 LEU A N 1
ATOM 721 C CA . LEU A 1 93 ? 18.5 23.234 -5.266 1 96 93 LEU A CA 1
ATOM 722 C C . LEU A 1 93 ? 19 22.672 -3.938 1 96 93 LEU A C 1
ATOM 724 O O . LEU A 1 93 ? 18.406 21.734 -3.391 1 96 93 LEU A O 1
ATOM 728 N N . ASP A 1 94 ? 20.141 23.172 -3.547 1 96.44 94 ASP A N 1
ATOM 729 C CA . ASP A 1 94 ? 20.672 22.828 -2.232 1 96.44 94 ASP A CA 1
ATOM 730 C C . ASP A 1 94 ? 20.125 23.75 -1.155 1 96.44 94 ASP A C 1
ATOM 732 O O . ASP A 1 94 ? 20.891 24.484 -0.511 1 96.44 94 ASP A O 1
ATOM 736 N N . ASN A 1 95 ? 18.812 23.734 -0.934 1 98.19 95 ASN A N 1
ATOM 737 C CA . ASN A 1 95 ? 18.172 24.672 -0.017 1 98.19 95 ASN A CA 1
ATOM 738 C C . ASN A 1 95 ? 17.203 23.969 0.912 1 98.19 95 ASN A C 1
ATOM 740 O O . ASN A 1 95 ? 16.328 24.609 1.51 1 98.19 95 ASN A O 1
ATOM 744 N N . ASN A 1 96 ? 17.312 22.594 0.954 1 98.62 96 ASN A N 1
ATOM 745 C CA . ASN A 1 96 ? 16.422 21.844 1.834 1 98.62 96 ASN A CA 1
ATOM 746 C C . ASN A 1 96 ? 16.828 22 3.299 1 98.62 96 ASN A C 1
ATOM 748 O O . ASN A 1 96 ? 17.891 21.531 3.713 1 98.62 96 ASN A O 1
ATOM 752 N N . GLY A 1 97 ? 15.969 22.641 4.047 1 98.5 97 GLY A N 1
ATOM 753 C CA . GLY A 1 97 ? 16.156 22.766 5.484 1 98.5 97 GLY A CA 1
ATOM 754 C C . GLY A 1 97 ? 15.594 21.609 6.27 1 98.5 97 GLY A C 1
ATOM 755 O O . GLY A 1 97 ? 15.281 20.562 5.695 1 98.5 97 GLY A O 1
ATOM 756 N N . SER A 1 98 ? 15.586 21.75 7.578 1 98.5 98 SER A N 1
ATOM 757 C CA . SER A 1 98 ? 15.047 20.75 8.484 1 98.5 98 SER A CA 1
ATOM 758 C C . SER A 1 98 ? 14.312 21.391 9.656 1 98.5 98 SER A C 1
ATOM 760 O O . SER A 1 98 ? 14.523 22.562 9.953 1 98.5 98 SER A O 1
ATOM 762 N N . THR A 1 99 ? 13.375 20.719 10.172 1 98.69 99 THR A N 1
ATOM 763 C CA . THR A 1 99 ? 12.719 21.062 11.43 1 98.69 99 THR A CA 1
ATOM 764 C C . THR A 1 99 ? 13.148 20.094 12.531 1 98.69 99 THR A C 1
ATOM 766 O O . THR A 1 99 ? 12.852 18.906 12.477 1 98.69 99 THR A O 1
ATOM 769 N N . ARG A 1 100 ? 13.758 20.609 13.547 1 98 100 ARG A N 1
ATOM 770 C CA . ARG A 1 100 ? 14.422 19.75 14.516 1 98 100 ARG A CA 1
ATOM 771 C C . ARG A 1 100 ? 13.797 19.891 15.898 1 98 100 ARG A C 1
ATOM 773 O O . ARG A 1 100 ? 13.602 21 16.391 1 98 100 ARG A O 1
ATOM 780 N N . HIS A 1 101 ? 13.539 18.781 16.578 1 97.88 101 HIS A N 1
ATOM 781 C CA . HIS A 1 101 ? 13.117 18.75 17.969 1 97.88 101 HIS A CA 1
ATOM 782 C C . HIS A 1 101 ? 14.227 19.281 18.891 1 97.88 101 HIS A C 1
ATOM 784 O O . HIS A 1 101 ? 15.375 18.844 18.781 1 97.88 101 HIS A O 1
ATOM 790 N N . VAL A 1 102 ? 13.891 20.156 19.703 1 98 102 VAL A N 1
ATOM 791 C CA . VAL A 1 102 ? 14.867 20.703 20.641 1 98 102 VAL A CA 1
ATOM 792 C C . VAL A 1 102 ? 14.648 20.109 22.031 1 98 102 VAL A C 1
ATOM 794 O O . VAL A 1 102 ? 15.578 19.578 22.641 1 98 102 VAL A O 1
ATOM 797 N N . ARG A 1 103 ? 13.383 20.188 22.484 1 97 103 ARG A N 1
ATOM 798 C CA . ARG A 1 103 ? 13.039 19.656 23.812 1 97 103 ARG A CA 1
ATOM 799 C C . ARG A 1 103 ? 11.531 19.531 23.969 1 97 103 ARG A C 1
ATOM 801 O O . ARG A 1 103 ? 10.773 20.344 23.438 1 97 103 ARG A O 1
ATOM 808 N N . TRP A 1 104 ? 11.18 18.625 24.844 1 96.5 104 TRP A N 1
ATOM 809 C CA . TRP A 1 104 ? 9.789 18.547 25.266 1 96.5 104 TRP A CA 1
ATOM 810 C C . TRP A 1 104 ? 9.477 19.625 26.312 1 96.5 104 TRP A C 1
ATOM 812 O O . TRP A 1 104 ? 10.297 19.906 27.188 1 96.5 104 TRP A O 1
ATOM 822 N N . GLN A 1 105 ? 8.359 20.172 26.109 1 96.94 105 GLN A N 1
ATOM 823 C CA . GLN A 1 105 ? 7.828 21.031 27.156 1 96.94 105 GLN A CA 1
ATOM 824 C C . GLN A 1 105 ? 6.793 20.297 28 1 96.94 105 GLN A C 1
ATOM 826 O O . GLN A 1 105 ? 6.746 20.484 29.219 1 96.94 105 GLN A O 1
ATOM 831 N N . HIS A 1 106 ? 5.977 19.531 27.281 1 91.62 106 HIS A N 1
ATOM 832 C CA . HIS A 1 106 ? 4.938 18.734 27.938 1 91.62 106 HIS A CA 1
ATOM 833 C C . HIS A 1 106 ? 4.711 17.422 27.188 1 91.62 106 HIS A C 1
ATOM 835 O O . HIS A 1 106 ? 4.617 17.406 25.969 1 91.62 106 HIS A O 1
ATOM 841 N N . THR A 1 107 ? 4.773 16.328 27.906 1 93.31 107 THR A N 1
ATOM 842 C CA . THR A 1 107 ? 4.305 15.031 27.438 1 93.31 107 THR A CA 1
ATOM 843 C C . THR A 1 107 ? 3.441 14.367 28.516 1 93.31 107 THR A C 1
ATOM 845 O O . THR A 1 107 ? 3.961 13.75 29.438 1 93.31 107 THR A O 1
ATOM 848 N N . GLU A 1 108 ? 2.133 14.539 28.359 1 92.38 108 GLU A N 1
ATOM 849 C CA . GLU A 1 108 ? 1.276 14.094 29.469 1 92.38 108 GLU A CA 1
ATOM 850 C C . GLU A 1 108 ? 0.067 13.328 28.938 1 92.38 108 GLU A C 1
ATOM 852 O O . GLU A 1 108 ? -0.374 13.539 27.812 1 92.38 108 GLU A O 1
ATOM 857 N N . CYS A 1 109 ? -0.291 12.461 29.672 1 92.19 109 CYS A N 1
ATOM 858 C CA . CYS A 1 109 ? -1.538 11.727 29.5 1 92.19 109 CYS A CA 1
ATOM 859 C C . CYS A 1 109 ? -2.436 11.883 30.719 1 92.19 109 CYS A C 1
ATOM 861 O O . CYS A 1 109 ? -2.182 11.273 31.766 1 92.19 109 CYS A O 1
ATOM 863 N N . GLU A 1 110 ? -3.441 12.781 30.656 1 89.19 110 GLU A N 1
ATOM 864 C CA . GLU A 1 110 ? -4.344 13.07 31.766 1 89.19 110 GLU A CA 1
ATOM 865 C C . GLU A 1 110 ? -5.773 13.273 31.266 1 89.19 110 GLU A C 1
ATOM 867 O O . GLU A 1 110 ? -5.996 13.828 30.188 1 89.19 110 GLU A O 1
ATOM 872 N N . ASP A 1 111 ? -6.703 12.805 32.094 1 88.12 111 ASP A N 1
ATOM 873 C CA . ASP A 1 111 ? -8.117 13.062 31.859 1 88.12 111 ASP A CA 1
ATOM 874 C C . ASP A 1 111 ? -8.547 12.609 30.469 1 88.12 111 ASP A C 1
ATOM 876 O O . ASP A 1 111 ? -9.211 13.352 29.75 1 88.12 111 ASP A O 1
ATOM 880 N N . GLY A 1 112 ? -8.008 11.453 30.031 1 88.94 112 GLY A N 1
ATOM 881 C CA . GLY A 1 112 ? -8.422 10.844 28.781 1 88.94 112 GLY A CA 1
ATOM 882 C C . GLY A 1 112 ? -7.852 11.555 27.562 1 88.94 112 GLY A C 1
ATOM 883 O O . GLY A 1 112 ? -8.422 11.484 26.469 1 88.94 112 GLY A O 1
ATOM 884 N N . ARG A 1 113 ? -6.852 12.336 27.781 1 94.62 113 ARG A N 1
ATOM 885 C CA . ARG A 1 113 ? -6.203 13.039 26.672 1 94.62 113 ARG A CA 1
ATOM 886 C C . ARG A 1 113 ? -4.684 12.914 26.766 1 94.62 113 ARG A C 1
ATOM 888 O O . ARG A 1 113 ? -4.129 12.781 27.844 1 94.62 113 ARG A O 1
ATOM 895 N N . VAL A 1 114 ? -4.102 12.805 25.656 1 96.88 114 VAL A N 1
ATOM 896 C CA . VAL A 1 114 ? -2.65 12.898 25.531 1 96.88 114 VAL A CA 1
ATOM 897 C C . VAL A 1 114 ? -2.264 14.258 24.953 1 96.88 114 VAL A C 1
ATOM 899 O O . VAL A 1 114 ? -2.859 14.711 23.969 1 96.88 114 VAL A O 1
ATOM 902 N N . ARG A 1 115 ? -1.324 14.938 25.547 1 96.5 115 ARG A N 1
ATOM 903 C CA . ARG A 1 115 ? -0.797 16.203 25.062 1 96.5 115 ARG A CA 1
ATOM 904 C C . ARG A 1 115 ? 0.721 16.156 24.938 1 96.5 115 ARG A C 1
ATOM 906 O O . ARG A 1 115 ? 1.423 15.859 25.906 1 96.5 115 ARG A O 1
ATOM 913 N N . LEU A 1 116 ? 1.134 16.391 23.766 1 97.81 116 LEU A N 1
ATOM 914 C CA . LEU A 1 116 ? 2.551 16.547 23.453 1 97.81 116 LEU A CA 1
ATOM 915 C C . LEU A 1 116 ? 2.871 17.984 23.078 1 97.81 116 LEU A C 1
ATOM 917 O O . LEU A 1 116 ? 2.203 18.562 22.219 1 97.81 116 LEU A O 1
ATOM 921 N N . ARG A 1 117 ? 3.779 18.562 23.734 1 98.31 117 ARG A N 1
ATOM 922 C CA . ARG A 1 117 ? 4.223 19.906 23.391 1 98.31 117 ARG A CA 1
ATOM 923 C C . ARG A 1 117 ? 5.742 20 23.391 1 98.31 117 ARG A C 1
ATOM 925 O O . ARG A 1 117 ? 6.406 19.531 24.312 1 98.31 117 ARG A O 1
ATOM 932 N N . HIS A 1 118 ? 6.273 20.5 22.312 1 98.38 118 HIS A N 1
ATOM 933 C CA . HIS A 1 118 ? 7.727 20.625 22.266 1 98.38 118 HIS A CA 1
ATOM 934 C C . HIS A 1 118 ? 8.148 21.844 21.453 1 98.38 118 HIS A C 1
ATOM 936 O O . HIS A 1 118 ? 7.344 22.422 20.719 1 98.38 118 HIS A O 1
ATOM 942 N N . ARG A 1 119 ? 9.352 22.25 21.672 1 98.69 119 ARG A N 1
ATOM 943 C CA . ARG A 1 119 ? 10.008 23.297 20.906 1 98.69 119 ARG A CA 1
ATOM 944 C C . ARG A 1 119 ? 10.773 22.719 19.719 1 98.69 119 ARG A C 1
ATOM 946 O O . ARG A 1 119 ? 11.43 21.688 19.844 1 98.69 119 ARG A O 1
ATOM 953 N N . LEU A 1 120 ? 10.625 23.359 18.562 1 98.81 120 LEU A N 1
ATOM 954 C CA . LEU A 1 120 ? 11.336 22.953 17.359 1 98.81 120 LEU A CA 1
ATOM 955 C C . LEU A 1 120 ? 12.109 24.125 16.766 1 98.81 120 LEU A C 1
ATOM 957 O O . LEU A 1 120 ? 11.68 25.281 16.875 1 98.81 120 LEU A O 1
ATOM 961 N N . ASP A 1 121 ? 13.219 23.828 16.188 1 98.81 121 ASP A N 1
ATOM 962 C CA . ASP A 1 121 ? 13.984 24.797 15.398 1 98.81 121 ASP A CA 1
ATOM 963 C C . ASP A 1 121 ? 13.898 24.469 13.906 1 98.81 121 ASP A C 1
ATOM 965 O O . ASP A 1 121 ? 14.117 23.328 13.5 1 98.81 121 ASP A O 1
ATOM 969 N N . TRP A 1 122 ? 13.516 25.438 13.18 1 98.81 122 TRP A N 1
ATOM 970 C CA . TRP A 1 122 ? 13.625 25.328 11.727 1 98.81 122 TRP A CA 1
ATOM 971 C C . TRP A 1 122 ? 14.977 25.859 11.25 1 98.81 122 TRP A C 1
ATOM 973 O O . TRP A 1 122 ? 15.25 27.062 11.352 1 98.81 122 TRP A O 1
ATOM 983 N N . GLU A 1 123 ? 15.703 24.969 10.672 1 98.56 123 GLU A N 1
ATOM 984 C CA . GLU A 1 123 ? 17.062 25.312 10.242 1 98.56 123 GLU A CA 1
ATOM 985 C C . GLU A 1 123 ? 17.203 25.219 8.727 1 98.56 123 GLU A C 1
ATOM 987 O O . GLU A 1 123 ? 16.75 24.25 8.117 1 98.56 123 GLU A O 1
ATOM 992 N N . THR A 1 124 ? 17.75 26.297 8.164 1 98.25 124 THR A N 1
ATOM 993 C CA . THR A 1 124 ? 18.031 26.266 6.734 1 98.25 124 THR A CA 1
ATOM 994 C C . THR A 1 124 ? 19.094 25.234 6.41 1 98.25 124 THR A C 1
ATOM 996 O O . THR A 1 124 ? 19.703 24.641 7.312 1 98.25 124 THR A O 1
ATOM 999 N N . ARG A 1 125 ? 19.281 25 5.113 1 97.19 125 ARG A N 1
ATOM 1000 C CA . ARG A 1 125 ? 20.328 24.094 4.664 1 97.19 125 ARG A CA 1
ATOM 1001 C C . ARG A 1 125 ? 21.688 24.531 5.188 1 97.19 125 ARG A C 1
ATOM 1003 O O . ARG A 1 125 ? 22.531 23.688 5.5 1 97.19 125 ARG A O 1
ATOM 1010 N N . ALA A 1 126 ? 21.891 25.75 5.305 1 96.25 126 ALA A N 1
ATOM 1011 C CA . ALA A 1 126 ? 23.172 26.312 5.742 1 96.25 126 ALA A CA 1
ATOM 1012 C C . ALA A 1 126 ? 23.312 26.219 7.258 1 96.25 126 ALA A C 1
ATOM 1014 O O . ALA A 1 126 ? 24.375 26.562 7.809 1 96.25 126 ALA A O 1
ATOM 1015 N N . GLY A 1 127 ? 22.297 25.828 7.941 1 96.5 127 GLY A N 1
ATOM 1016 C CA . GLY A 1 127 ? 22.391 25.609 9.375 1 96.5 127 GLY A CA 1
ATOM 1017 C C . GLY A 1 127 ? 21.922 26.812 10.188 1 96.5 127 GLY A C 1
ATOM 1018 O O . GLY A 1 127 ? 22.125 26.859 11.406 1 96.5 127 GLY A O 1
ATOM 1019 N N . GLU A 1 128 ? 21.312 27.766 9.531 1 97.94 128 GLU A N 1
ATOM 1020 C CA . GLU A 1 128 ? 20.797 28.922 10.234 1 97.94 128 GLU A CA 1
ATOM 1021 C C . GLU A 1 128 ? 19.391 28.672 10.781 1 97.94 128 GLU A C 1
ATOM 1023 O O . GLU A 1 128 ? 18.516 28.172 10.055 1 97.94 128 GLU A O 1
ATOM 1028 N N . ARG A 1 129 ? 19.25 29.047 12 1 98.56 129 ARG A N 1
ATOM 1029 C CA . ARG A 1 129 ? 17.891 28.938 12.547 1 98.56 129 ARG A CA 1
ATOM 1030 C C . ARG A 1 129 ? 17.047 30.125 12.125 1 98.56 129 ARG A C 1
ATOM 1032 O O . ARG A 1 129 ? 17.312 31.266 12.516 1 98.56 129 ARG A O 1
ATOM 1039 N N . TRP A 1 130 ? 15.984 29.875 11.406 1 98.69 130 TRP A N 1
ATOM 1040 C CA . TRP A 1 130 ? 15.125 30.938 10.906 1 98.69 130 TRP A CA 1
ATOM 1041 C C . TRP A 1 130 ? 13.852 31.047 11.742 1 98.69 130 TRP A C 1
ATOM 1043 O O . TRP A 1 130 ? 13.344 32.156 11.969 1 98.69 130 TRP A O 1
ATOM 1053 N N . LEU A 1 131 ? 13.352 29.922 12.156 1 98.75 131 LEU A N 1
ATOM 1054 C CA . LEU A 1 131 ? 12.109 29.891 12.914 1 98.75 131 LEU A CA 1
ATOM 1055 C C . LEU A 1 131 ? 12.266 29.078 14.195 1 98.75 131 LEU A C 1
ATOM 1057 O O . LEU A 1 131 ? 12.992 28.078 14.211 1 98.75 131 LEU A O 1
ATOM 1061 N N . ILE A 1 132 ? 11.602 29.484 15.227 1 98.81 132 ILE A N 1
ATOM 1062 C CA . ILE A 1 132 ? 11.328 28.688 16.422 1 98.81 132 ILE A CA 1
ATOM 1063 C C . ILE A 1 132 ? 9.844 28.344 16.469 1 98.81 132 ILE A C 1
ATOM 1065 O O . ILE A 1 132 ? 8.992 29.219 16.328 1 98.81 132 ILE A O 1
ATOM 1069 N N . GLU A 1 133 ? 9.578 27.109 16.656 1 98.88 133 GLU A N 1
ATOM 1070 C CA . GLU A 1 133 ? 8.188 26.656 16.703 1 98.88 133 GLU A CA 1
ATOM 1071 C C . GLU A 1 133 ? 7.84 26.062 18.062 1 98.88 133 GLU A C 1
ATOM 1073 O O . GLU A 1 133 ? 8.594 25.234 18.594 1 98.88 133 GLU A O 1
ATOM 1078 N N . ASP A 1 134 ? 6.801 26.516 18.656 1 98.75 134 ASP A N 1
ATOM 1079 C CA . ASP A 1 134 ? 6.098 25.812 19.734 1 98.75 134 ASP A CA 1
ATOM 1080 C C . ASP A 1 134 ? 4.934 25 19.188 1 98.75 134 ASP A C 1
ATOM 1082 O O . ASP A 1 134 ? 3.949 25.547 18.688 1 98.75 134 ASP A O 1
ATOM 1086 N N . ARG A 1 135 ? 5.078 23.656 19.203 1 98.75 135 ARG A N 1
ATOM 1087 C CA . ARG A 1 135 ? 4.07 22.766 18.641 1 98.75 135 ARG A CA 1
ATOM 1088 C C . ARG A 1 135 ? 3.375 21.953 19.734 1 98.75 135 ARG A C 1
ATOM 1090 O O . ARG A 1 135 ? 4.035 21.391 20.594 1 98.75 135 ARG A O 1
ATOM 1097 N N . SER A 1 136 ? 2.092 21.953 19.656 1 98.31 136 SER A N 1
ATOM 1098 C CA . SER A 1 136 ? 1.289 21.109 20.547 1 98.31 136 SER A CA 1
ATOM 1099 C C . SER A 1 136 ? 0.417 20.141 19.75 1 98.31 136 SER A C 1
ATOM 1101 O O . SER A 1 136 ? -0.267 20.547 18.797 1 98.31 136 SER A O 1
ATOM 1103 N N . ILE A 1 137 ? 0.474 18.875 20.078 1 98.5 137 ILE A N 1
ATOM 1104 C CA . ILE A 1 137 ? -0.36 17.828 19.5 1 98.5 137 ILE A CA 1
ATOM 1105 C C . ILE A 1 137 ? -1.195 17.172 20.609 1 98.5 137 ILE A C 1
ATOM 1107 O O . ILE A 1 137 ? -0.665 16.781 21.641 1 98.5 137 ILE A O 1
ATOM 1111 N N . GLU A 1 138 ? -2.434 17.094 20.391 1 97.62 138 GLU A N 1
ATOM 1112 C CA . GLU A 1 138 ? -3.326 16.484 21.375 1 97.62 138 GLU A CA 1
ATOM 1113 C C . GLU A 1 138 ? -4.18 15.391 20.75 1 97.62 138 GLU A C 1
ATOM 1115 O O . GLU A 1 138 ? -4.723 15.555 19.656 1 97.62 138 GLU A O 1
ATOM 1120 N N . VAL A 1 139 ? -4.227 14.258 21.359 1 98.25 139 VAL A N 1
ATOM 1121 C CA . VAL A 1 139 ? -5.168 13.18 21.062 1 98.25 139 VAL A CA 1
ATOM 1122 C C . VAL A 1 139 ? -6.262 13.148 22.125 1 98.25 139 VAL A C 1
ATOM 1124 O O . VAL A 1 139 ? -5.965 13.031 23.328 1 98.25 139 VAL A O 1
ATOM 1127 N N . SER A 1 140 ? -7.453 13.242 21.719 1 96.94 140 SER A N 1
ATOM 1128 C CA . SER A 1 140 ? -8.555 13.289 22.672 1 96.94 140 SER A CA 1
ATOM 1129 C C . SER A 1 140 ? -9.836 12.734 22.062 1 96.94 140 SER A C 1
ATOM 1131 O O . SER A 1 140 ? -9.859 12.352 20.891 1 96.94 140 SER A O 1
ATOM 1133 N N . ASP A 1 141 ? -10.93 12.602 22.875 1 96.56 141 ASP A N 1
ATOM 1134 C CA . ASP A 1 141 ? -12.273 12.211 22.453 1 96.56 141 ASP A CA 1
ATOM 1135 C C . ASP A 1 141 ? -12.258 10.859 21.75 1 96.56 141 ASP A C 1
ATOM 1137 O O . ASP A 1 141 ? -12.867 10.703 20.688 1 96.56 141 ASP A O 1
ATOM 1141 N N . VAL A 1 142 ? -11.453 9.969 22.312 1 97.88 142 VAL A N 1
ATOM 1142 C CA . VAL A 1 142 ? -11.43 8.609 21.781 1 97.88 142 VAL A CA 1
ATOM 1143 C C . VAL A 1 142 ? -12.742 7.906 22.125 1 97.88 142 VAL A C 1
ATOM 1145 O O . VAL A 1 142 ? -13.102 7.773 23.297 1 97.88 142 VAL A O 1
ATOM 1148 N N . ASP A 1 143 ? -13.469 7.535 21.125 1 97.19 143 ASP A N 1
ATOM 1149 C CA . ASP A 1 143 ? -14.766 6.891 21.281 1 97.19 143 ASP A CA 1
ATOM 1150 C C . ASP A 1 143 ? -14.875 5.645 20.406 1 97.19 143 ASP A C 1
ATOM 1152 O O . ASP A 1 143 ? -15.125 5.742 19.203 1 97.19 143 ASP A O 1
ATOM 1156 N N . PHE A 1 144 ? -14.766 4.441 20.969 1 96.88 144 PHE A N 1
ATOM 1157 C CA . PHE A 1 144 ? -14.766 3.186 20.234 1 96.88 144 PHE A CA 1
ATOM 1158 C C . PHE A 1 144 ? -16.156 2.861 19.719 1 96.88 144 PHE A C 1
ATOM 1160 O O . PHE A 1 144 ? -16.312 2.18 18.703 1 96.88 144 PHE A O 1
ATOM 1167 N N . LEU A 1 145 ? -17.156 3.305 20.422 1 96.56 145 LEU A N 1
ATOM 1168 C CA . LEU A 1 145 ? -18.531 3.07 19.969 1 96.56 145 LEU A CA 1
ATOM 1169 C C . LEU A 1 145 ? -18.859 3.934 18.766 1 96.56 145 LEU A C 1
ATOM 1171 O O . LEU A 1 145 ? -19.484 3.459 17.812 1 96.56 145 LEU A O 1
ATOM 1175 N N . ASP A 1 146 ? -18.422 5.168 18.781 1 96.5 146 ASP A N 1
ATOM 1176 C CA . ASP A 1 146 ? -18.594 6.078 17.656 1 96.5 146 ASP A CA 1
ATOM 1177 C C . ASP A 1 146 ? -17.625 5.746 16.531 1 96.5 146 ASP A C 1
ATOM 1179 O O . ASP A 1 146 ? -17.844 6.125 15.375 1 96.5 146 ASP A O 1
ATOM 1183 N N . GLY A 1 147 ? -16.516 5.086 16.828 1 98.12 147 GLY A N 1
ATOM 1184 C CA . GLY A 1 147 ? -15.453 4.762 15.883 1 98.12 147 GLY A CA 1
ATOM 1185 C C . GLY A 1 147 ? -14.648 5.973 15.453 1 98.12 147 GLY A C 1
ATOM 1186 O O . GLY A 1 147 ? -14.398 6.164 14.258 1 98.12 147 GLY A O 1
ATOM 1187 N N . SER A 1 148 ? -14.297 6.828 16.422 1 98.62 148 SER A N 1
ATOM 1188 C CA . SER A 1 148 ? -13.602 8.047 16.031 1 98.62 148 SER A CA 1
ATOM 1189 C C . SER A 1 148 ? -12.734 8.578 17.156 1 98.62 148 SER A C 1
ATOM 1191 O O . SER A 1 148 ? -12.906 8.18 18.312 1 98.62 148 SER A O 1
ATOM 1193 N N . TRP A 1 149 ? -11.789 9.391 16.844 1 98.62 149 TRP A N 1
ATOM 1194 C CA . TRP A 1 149 ? -11.031 10.172 17.812 1 98.62 149 TRP A CA 1
ATOM 1195 C C . TRP A 1 149 ? -10.555 11.484 17.203 1 98.62 149 TRP A C 1
ATOM 1197 O O . TRP A 1 149 ? -10.641 11.68 15.992 1 98.62 149 TRP A O 1
ATOM 1207 N N . LEU A 1 150 ? -10.148 12.414 18.078 1 98.62 150 LEU A N 1
ATOM 1208 C CA . LEU A 1 150 ? -9.844 13.773 17.656 1 98.62 150 LEU A CA 1
ATOM 1209 C C . LEU A 1 150 ? -8.367 14.086 17.844 1 98.62 150 LEU A C 1
ATOM 1211 O O . LEU A 1 150 ? -7.801 13.82 18.906 1 98.62 150 LEU A O 1
ATOM 1215 N N . LEU A 1 151 ? -7.727 14.523 16.75 1 98.75 151 LEU A N 1
ATOM 1216 C CA . LEU A 1 151 ? -6.375 15.078 16.766 1 98.75 151 LEU A CA 1
ATOM 1217 C C . LEU A 1 151 ? -6.414 16.594 16.703 1 98.75 151 LEU A C 1
ATOM 1219 O O . LEU A 1 151 ? -7.066 17.172 15.828 1 98.75 151 LEU A O 1
ATOM 1223 N N . THR A 1 152 ? -5.789 17.266 17.641 1 98.12 152 THR A N 1
ATOM 1224 C CA . THR A 1 152 ? -5.605 18.719 17.594 1 98.12 152 THR A CA 1
ATOM 1225 C C . THR A 1 152 ? -4.129 19.062 17.406 1 98.12 152 THR A C 1
ATOM 1227 O O . THR A 1 152 ? -3.27 18.562 18.141 1 98.12 152 THR A O 1
ATOM 1230 N N . TRP A 1 153 ? -3.855 19.844 16.438 1 98.5 153 TRP A N 1
ATOM 1231 C CA . TRP A 1 153 ? -2.514 20.297 16.094 1 98.5 153 TRP A CA 1
ATOM 1232 C C . TRP A 1 153 ? -2.416 21.828 16.203 1 98.5 153 TRP A C 1
ATOM 1234 O O . TRP A 1 153 ? -3.088 22.547 15.469 1 98.5 153 TRP A O 1
ATOM 1244 N N . LYS A 1 154 ? -1.619 22.312 17.125 1 97.75 154 LYS A N 1
ATOM 1245 C CA . LYS A 1 154 ? -1.367 23.734 17.297 1 97.75 154 LYS A CA 1
ATOM 1246 C C . LYS A 1 154 ? 0.099 24.062 17.031 1 97.75 154 LYS A C 1
ATOM 1248 O O . LYS A 1 154 ? 0.994 23.391 17.531 1 97.75 154 LYS A O 1
ATOM 1253 N N . THR A 1 155 ? 0.295 25.016 16.234 1 97.5 155 THR A N 1
ATOM 1254 C CA . THR A 1 155 ? 1.646 25.484 15.945 1 97.5 155 THR A CA 1
ATOM 1255 C C . THR A 1 155 ? 1.757 26.984 16.156 1 97.5 155 THR A C 1
ATOM 1257 O O . THR A 1 155 ? 0.847 27.734 15.789 1 97.5 155 THR A O 1
ATOM 1260 N N . ARG A 1 156 ? 2.742 27.422 16.828 1 98.12 156 ARG A N 1
ATOM 1261 C CA . ARG A 1 156 ? 3.176 28.812 16.875 1 98.12 156 ARG A CA 1
ATOM 1262 C C . ARG A 1 156 ? 4.621 28.969 16.422 1 98.12 156 ARG A C 1
ATOM 1264 O O . ARG A 1 156 ? 5.543 28.5 17.094 1 98.12 156 ARG A O 1
ATOM 1271 N N . VAL A 1 157 ? 4.793 29.641 15.305 1 98.19 157 VAL A N 1
ATOM 1272 C CA . VAL A 1 157 ? 6.133 29.812 14.758 1 98.19 157 VAL A CA 1
ATOM 1273 C C . VAL A 1 157 ? 6.551 31.281 14.875 1 98.19 157 VAL A C 1
ATOM 1275 O O . VAL A 1 157 ? 5.766 32.188 14.586 1 98.19 157 VAL A O 1
ATOM 1278 N N . ARG A 1 158 ? 7.758 31.469 15.32 1 98.69 158 ARG A N 1
ATOM 1279 C CA . ARG A 1 158 ? 8.32 32.812 15.445 1 98.69 158 ARG A CA 1
ATOM 1280 C C . ARG A 1 158 ? 9.5 33 14.508 1 98.69 158 ARG A C 1
ATOM 1282 O O . ARG A 1 158 ? 10.391 32.156 14.438 1 98.69 158 ARG A O 1
ATOM 1289 N N . ASN A 1 159 ? 9.477 34.125 13.82 1 98.75 159 ASN A N 1
ATOM 1290 C CA . ASN A 1 159 ? 10.594 34.5 12.961 1 98.75 159 ASN A CA 1
ATOM 1291 C C . ASN A 1 159 ? 11.781 35 13.773 1 98.75 159 ASN A C 1
ATOM 1293 O O . ASN A 1 159 ? 11.711 36.062 14.375 1 98.75 159 ASN A O 1
ATOM 1297 N N . THR A 1 160 ? 12.852 34.25 13.688 1 98.56 160 THR A N 1
ATOM 1298 C CA . THR A 1 160 ? 14.039 34.656 14.43 1 98.56 160 THR A CA 1
ATOM 1299 C C . THR A 1 160 ? 15.195 34.969 13.477 1 98.56 160 THR A C 1
ATOM 1301 O O . THR A 1 160 ? 16.344 35.062 13.898 1 98.56 160 THR A O 1
ATOM 1304 N N . SER A 1 161 ? 14.984 35.062 12.266 1 97.62 161 SER A N 1
ATOM 1305 C CA . SER A 1 161 ? 16.016 35.219 11.242 1 97.62 161 SER A CA 1
ATOM 1306 C C . SER A 1 161 ? 16.578 36.625 11.211 1 97.62 161 SER A C 1
ATOM 1308 O O . SER A 1 161 ? 17.672 36.844 10.688 1 97.62 161 SER A O 1
ATOM 1310 N N . GLY A 1 162 ? 15.82 37.594 11.648 1 98 162 GLY A N 1
ATOM 1311 C CA . GLY A 1 162 ? 16.219 39 11.609 1 98 162 GLY A CA 1
ATOM 1312 C C . GLY A 1 162 ? 15.797 39.688 10.336 1 98 162 GLY A C 1
ATOM 1313 O O . GLY A 1 162 ? 15.969 40.906 10.203 1 98 162 GLY A O 1
ATOM 1314 N N . THR A 1 163 ? 15.195 39.031 9.406 1 98 163 THR A N 1
ATOM 1315 C CA . THR A 1 163 ? 14.672 39.594 8.164 1 98 163 THR A CA 1
ATOM 1316 C C . THR A 1 163 ? 13.242 39.125 7.922 1 98 163 THR A C 1
ATOM 1318 O O . THR A 1 163 ? 12.812 38.094 8.477 1 98 163 THR A O 1
ATOM 1321 N N . PRO A 1 164 ? 12.438 39.969 7.223 1 98.25 164 PRO A N 1
ATOM 1322 C CA . PRO A 1 164 ? 11.109 39.438 6.871 1 98.25 164 PRO A CA 1
ATOM 1323 C C . PRO A 1 164 ? 11.18 38.125 6.086 1 98.25 164 PRO A C 1
ATOM 1325 O O . PRO A 1 164 ? 12.047 37.969 5.219 1 98.25 164 PRO A O 1
ATOM 1328 N N . LEU A 1 165 ? 10.344 37.219 6.48 1 98.31 165 LEU A N 1
ATOM 1329 C CA . LEU A 1 165 ? 10.25 35.969 5.781 1 98.31 165 LEU A CA 1
ATOM 1330 C C . LEU A 1 165 ? 8.961 35.875 4.984 1 98.31 165 LEU A C 1
ATOM 1332 O O . LEU A 1 165 ? 7.879 36.156 5.504 1 98.31 165 LEU A O 1
ATOM 1336 N N . ARG A 1 166 ? 9.086 35.531 3.75 1 97.19 166 ARG A N 1
ATOM 1337 C CA . ARG A 1 166 ? 7.945 35.281 2.871 1 97.19 166 ARG A CA 1
ATOM 1338 C C . ARG A 1 166 ? 7.566 33.812 2.844 1 97.19 166 ARG A C 1
ATOM 1340 O O . ARG A 1 166 ? 8.289 33 2.275 1 97.19 166 ARG A O 1
ATOM 1347 N N . TRP A 1 167 ? 6.391 33.531 3.512 1 95.5 167 TRP A N 1
ATOM 1348 C CA . TRP A 1 167 ? 5.824 32.188 3.535 1 95.5 167 TRP A CA 1
ATOM 1349 C C . TRP A 1 167 ? 4.988 31.922 2.287 1 95.5 167 TRP A C 1
ATOM 1351 O O . TRP A 1 167 ? 3.943 32.531 2.092 1 95.5 167 TRP A O 1
ATOM 1361 N N . GLY A 1 168 ? 5.465 31.031 1.44 1 94.12 168 GLY A N 1
ATOM 1362 C CA . GLY A 1 168 ? 4.766 30.812 0.188 1 94.12 168 GLY A CA 1
ATOM 1363 C C . GLY A 1 168 ? 4.699 29.344 -0.202 1 94.12 168 GLY A C 1
ATOM 1364 O O . GLY A 1 168 ? 4.848 28.453 0.647 1 94.12 168 GLY A O 1
ATOM 1365 N N . SER A 1 169 ? 4.238 29.047 -1.391 1 93.19 169 SER A N 1
ATOM 1366 C CA . SER A 1 169 ? 4.129 27.766 -2.062 1 93.19 169 SER A CA 1
ATOM 1367 C C . SER A 1 169 ? 4.555 27.859 -3.523 1 93.19 169 SER A C 1
ATOM 1369 O O . SER A 1 169 ? 4.914 28.938 -3.998 1 93.19 169 SER A O 1
ATOM 1371 N N . PRO A 1 170 ? 4.586 26.703 -4.207 1 89.81 170 PRO A N 1
ATOM 1372 C CA . PRO A 1 170 ? 4.867 26.812 -5.641 1 89.81 170 PRO A CA 1
ATOM 1373 C C . PRO A 1 170 ? 3.861 27.688 -6.371 1 89.81 170 PRO A C 1
ATOM 1375 O O . PRO A 1 170 ? 4.219 28.375 -7.34 1 89.81 170 PRO A O 1
ATOM 1378 N N . VAL A 1 171 ? 2.652 27.766 -5.906 1 85 171 VAL A N 1
ATOM 1379 C CA . VAL A 1 171 ? 1.648 28.609 -6.539 1 85 171 VAL A CA 1
ATOM 1380 C C . VAL A 1 171 ? 2.064 30.078 -6.434 1 85 171 VAL A C 1
ATOM 1382 O O . VAL A 1 171 ? 1.977 30.828 -7.406 1 85 171 VAL A O 1
ATOM 1385 N N . THR A 1 172 ? 2.523 30.453 -5.266 1 87.94 172 THR A N 1
ATOM 1386 C CA . THR A 1 172 ? 2.924 31.828 -5.055 1 87.94 172 THR A CA 1
ATOM 1387 C C . THR A 1 172 ? 4.168 32.156 -5.867 1 87.94 172 THR A C 1
ATOM 1389 O O . THR A 1 172 ? 4.512 33.344 -6.031 1 87.94 172 THR A O 1
ATOM 1392 N N . GLU A 1 173 ? 4.777 31.125 -6.406 1 88.69 173 GLU A N 1
ATOM 1393 C CA . GLU A 1 173 ? 5.93 31.312 -7.281 1 88.69 173 GLU A CA 1
ATOM 1394 C C . GLU A 1 173 ? 5.539 31.141 -8.75 1 88.69 173 GLU A C 1
ATOM 1396 O O . GLU A 1 173 ? 6.402 31.172 -9.633 1 88.69 173 GLU A O 1
ATOM 1401 N N . GLY A 1 174 ? 4.27 30.844 -8.969 1 86.19 174 GLY A N 1
ATOM 1402 C CA . GLY A 1 174 ? 3.822 30.906 -10.352 1 86.19 174 GLY A CA 1
ATOM 1403 C C . GLY A 1 174 ? 3.248 29.594 -10.844 1 86.19 174 GLY A C 1
ATOM 1404 O O . GLY A 1 174 ? 2.783 29.516 -11.984 1 86.19 174 GLY A O 1
ATOM 1405 N N . ARG A 1 175 ? 3.178 28.547 -10.039 1 83.88 175 ARG A N 1
ATOM 1406 C CA . ARG A 1 175 ? 2.57 27.281 -10.438 1 83.88 175 ARG A CA 1
ATOM 1407 C C . ARG A 1 175 ? 1.11 27.219 -10.008 1 83.88 175 ARG A C 1
ATOM 1409 O O . ARG A 1 175 ? 0.815 27.156 -8.812 1 83.88 175 ARG A O 1
ATOM 1416 N N . THR A 1 176 ? 0.232 27.172 -10.812 1 78.5 176 THR A N 1
ATOM 1417 C CA . THR A 1 176 ? -1.167 27.484 -10.531 1 78.5 176 THR A CA 1
ATOM 1418 C C . THR A 1 176 ? -1.805 26.359 -9.711 1 78.5 176 THR A C 1
ATOM 1420 O O . THR A 1 176 ? -2.842 26.562 -9.078 1 78.5 176 THR A O 1
ATOM 1423 N N . THR A 1 177 ? -1.195 25.188 -9.516 1 80.62 177 THR A N 1
ATOM 1424 C CA . THR A 1 177 ? -1.991 24.125 -8.914 1 80.62 177 THR A CA 1
ATOM 1425 C C . THR A 1 177 ? -1.235 23.469 -7.758 1 80.62 177 THR A C 1
ATOM 1427 O O . THR A 1 177 ? -1.641 22.422 -7.258 1 80.62 177 THR A O 1
ATOM 1430 N N . ALA A 1 178 ? -0.205 24.047 -7.293 1 83.75 178 ALA A N 1
ATOM 1431 C CA . ALA A 1 178 ? 0.633 23.391 -6.301 1 83.75 178 ALA A CA 1
ATOM 1432 C C . ALA A 1 178 ? 0.768 24.234 -5.035 1 83.75 178 ALA A C 1
ATOM 1434 O O . ALA A 1 178 ? 1.874 24.625 -4.66 1 83.75 178 ALA A O 1
ATOM 1435 N N . GLY A 1 179 ? -0.412 24.422 -4.367 1 92.12 179 GLY A N 1
ATOM 1436 C CA . GLY A 1 179 ? -0.416 25.266 -3.182 1 92.12 179 GLY A CA 1
ATOM 1437 C C . GLY A 1 179 ? -0.142 24.5 -1.902 1 92.12 179 GLY A C 1
ATOM 1438 O O . GLY A 1 179 ? -0.667 24.844 -0.841 1 92.12 179 GLY A O 1
ATOM 1439 N N . TYR A 1 180 ? 0.665 23.422 -2.037 1 93.69 180 TYR A N 1
ATOM 1440 C CA . TYR A 1 180 ? 0.886 22.562 -0.874 1 93.69 180 TYR A CA 1
ATOM 1441 C C . TYR A 1 180 ? 1.774 23.25 0.151 1 93.69 180 TYR A C 1
ATOM 1443 O O . TYR A 1 180 ? 2.58 24.125 -0.201 1 93.69 180 TYR A O 1
ATOM 1451 N N . GLY A 1 181 ? 1.598 22.891 1.42 1 93.62 181 GLY A N 1
ATOM 1452 C CA . GLY A 1 181 ? 2.256 23.406 2.607 1 93.62 181 GLY A CA 1
ATOM 1453 C C . GLY A 1 181 ? 1.383 23.359 3.846 1 93.62 181 GLY A C 1
ATOM 1454 O O . GLY A 1 181 ? 0.277 22.812 3.809 1 93.62 181 GLY A O 1
ATOM 1455 N N . GLY A 1 182 ? 1.941 23.906 4.961 1 96.75 182 GLY A N 1
ATOM 1456 C CA . GLY A 1 182 ? 1.183 23.844 6.199 1 96.75 182 GLY A CA 1
ATOM 1457 C C . GLY A 1 182 ? 1.094 22.438 6.77 1 96.75 182 GLY A C 1
ATOM 1458 O O . GLY A 1 182 ? 2.041 21.656 6.66 1 96.75 182 GLY A O 1
ATOM 1459 N N . LEU A 1 183 ? -0.031 22.188 7.508 1 98.69 183 LEU A N 1
ATOM 1460 C CA . LEU A 1 183 ? -0.267 20.828 7.973 1 98.69 183 LEU A CA 1
ATOM 1461 C C . LEU A 1 183 ? -0.694 19.922 6.816 1 98.69 183 LEU A C 1
ATOM 1463 O O . LEU A 1 183 ? -1.727 20.172 6.188 1 98.69 183 LEU A O 1
ATOM 1467 N N . PHE A 1 184 ? 0.111 18.984 6.555 1 98.75 184 PHE A N 1
ATOM 1468 C CA . PHE A 1 184 ? 0.011 18.141 5.371 1 98.75 184 PHE A CA 1
ATOM 1469 C C . PHE A 1 184 ? -0.194 16.672 5.762 1 98.75 184 PHE A C 1
ATOM 1471 O O . PHE A 1 184 ? 0.42 16.188 6.719 1 98.75 184 PHE A O 1
ATOM 1478 N N . TRP A 1 185 ? -1.133 15.977 5.035 1 98.94 185 TRP A N 1
ATOM 1479 C CA . TRP A 1 185 ? -1.444 14.562 5.227 1 98.94 185 TRP A CA 1
ATOM 1480 C C . TRP A 1 185 ? -1.196 13.773 3.945 1 98.94 185 TRP A C 1
ATOM 1482 O O . TRP A 1 185 ? -1.658 14.164 2.869 1 98.94 185 TRP A O 1
ATOM 1492 N N . ARG A 1 186 ? -0.412 12.711 4.039 1 98.94 186 ARG A N 1
ATOM 1493 C CA . ARG A 1 186 ? -0.268 11.719 2.979 1 98.94 186 ARG A CA 1
ATOM 1494 C C . ARG A 1 186 ? -1.057 10.453 3.301 1 98.94 186 ARG A C 1
ATOM 1496 O O . ARG A 1 186 ? -0.782 9.781 4.297 1 98.94 186 ARG A O 1
ATOM 1503 N N . GLY A 1 187 ? -1.994 10.133 2.469 1 98.88 187 GLY A N 1
ATOM 1504 C CA . GLY A 1 187 ? -2.777 8.922 2.67 1 98.88 187 GLY A CA 1
ATOM 1505 C C . GLY A 1 187 ? -2.139 7.688 2.059 1 98.88 187 GLY A C 1
ATOM 1506 O O . GLY A 1 187 ? -1.204 7.797 1.263 1 98.88 187 GLY A O 1
ATOM 1507 N N . PRO A 1 188 ? -2.631 6.508 2.482 1 98.75 188 PRO A N 1
ATOM 1508 C CA . PRO A 1 188 ? -2.143 5.25 1.912 1 98.75 188 PRO A CA 1
ATOM 1509 C C . PRO A 1 188 ? -2.461 5.113 0.425 1 98.75 188 PRO A C 1
ATOM 1511 O O . PRO A 1 188 ? -3.402 5.738 -0.07 1 98.75 188 PRO A O 1
ATOM 1514 N N . ARG A 1 189 ? -1.697 4.293 -0.284 1 98.69 189 ARG A N 1
ATOM 1515 C CA . ARG A 1 189 ? -1.935 4.051 -1.703 1 98.69 189 ARG A CA 1
ATOM 1516 C C . ARG A 1 189 ? -3.328 3.479 -1.937 1 98.69 189 ARG A C 1
ATOM 1518 O O . ARG A 1 189 ? -3.947 3.738 -2.971 1 98.69 189 ARG A O 1
ATOM 1525 N N . SER A 1 190 ? -3.885 2.691 -0.995 1 98.81 190 SER A N 1
ATOM 1526 C CA . SER A 1 190 ? -5.207 2.098 -1.152 1 98.81 190 SER A CA 1
ATOM 1527 C C . SER A 1 190 ? -6.289 3.168 -1.214 1 98.81 190 SER A C 1
ATOM 1529 O O . SER A 1 190 ? -7.418 2.895 -1.631 1 98.81 190 SER A O 1
ATOM 1531 N N . PHE A 1 191 ? -5.98 4.391 -0.761 1 98.94 191 PHE A N 1
ATOM 1532 C CA . PHE A 1 191 ? -6.945 5.484 -0.738 1 98.94 191 PHE A CA 1
ATOM 1533 C C . PHE A 1 191 ? -6.969 6.211 -2.076 1 98.94 191 PHE A C 1
ATOM 1535 O O . PHE A 1 191 ? -7.77 7.133 -2.275 1 98.94 191 PHE A O 1
ATOM 1542 N N . THR A 1 192 ? -6.039 5.836 -3.049 1 98.69 192 THR A N 1
ATOM 1543 C CA . THR A 1 192 ? -6.031 6.48 -4.355 1 98.69 192 THR A CA 1
ATOM 1544 C C . THR A 1 192 ? -7.414 6.414 -5.004 1 98.69 192 THR A C 1
ATOM 1546 O O . THR A 1 192 ? -8.031 5.348 -5.055 1 98.69 192 THR A O 1
ATOM 1549 N N . GLY A 1 193 ? -7.855 7.562 -5.426 1 98.31 193 GLY A N 1
ATOM 1550 C CA . GLY A 1 193 ? -9.195 7.652 -5.992 1 98.31 193 GLY A CA 1
ATOM 1551 C C . GLY A 1 193 ? -10.281 7.75 -4.941 1 98.31 193 GLY A C 1
ATOM 1552 O O . GLY A 1 193 ? -11.461 7.574 -5.246 1 98.31 193 GLY A O 1
ATOM 1553 N N . GLY A 1 194 ? -9.953 8.008 -3.646 1 98.62 194 GLY A N 1
ATOM 1554 C CA . GLY A 1 194 ? -10.914 8.117 -2.562 1 98.62 194 GLY A CA 1
ATOM 1555 C C . GLY A 1 194 ? -11.867 9.281 -2.723 1 98.62 194 GLY A C 1
ATOM 1556 O O . GLY A 1 194 ? -11.773 10.047 -3.688 1 98.62 194 GLY A O 1
ATOM 1557 N N . GLY A 1 195 ? -12.82 9.367 -1.782 1 98.69 195 GLY A N 1
ATOM 1558 C CA . GLY A 1 195 ? -13.812 10.422 -1.826 1 98.69 195 GLY A CA 1
ATOM 1559 C C . GLY A 1 195 ? -13.398 11.664 -1.067 1 98.69 195 GLY A C 1
ATOM 1560 O O . GLY A 1 195 ? -12.797 11.578 0.005 1 98.69 195 GLY A O 1
ATOM 1561 N N . VAL A 1 196 ? -13.703 12.805 -1.629 1 98.81 196 VAL A N 1
ATOM 1562 C CA . VAL A 1 196 ? -13.469 14.094 -0.975 1 98.81 196 VAL A CA 1
ATOM 1563 C C . VAL A 1 196 ? -14.773 14.875 -0.883 1 98.81 196 VAL A C 1
ATOM 1565 O O . VAL A 1 196 ? -15.539 14.93 -1.85 1 98.81 196 VAL A O 1
ATOM 1568 N N . LEU A 1 197 ? -15.016 15.398 0.263 1 98.81 197 LEU A N 1
ATOM 1569 C CA . LEU A 1 197 ? -16.172 16.25 0.523 1 98.81 197 LEU A CA 1
ATOM 1570 C C . LEU A 1 197 ? -15.766 17.469 1.352 1 98.81 197 LEU A C 1
ATOM 1572 O O . LEU A 1 197 ? -15.031 17.344 2.33 1 98.81 197 LEU A O 1
ATOM 1576 N N . THR A 1 198 ? -16.219 18.641 0.95 1 98.75 198 THR A N 1
ATOM 1577 C CA . THR A 1 198 ? -15.938 19.844 1.729 1 98.75 198 THR A CA 1
ATOM 1578 C C . THR A 1 198 ? -17.219 20.359 2.381 1 98.75 198 THR A C 1
ATOM 1580 O O . THR A 1 198 ? -18.328 19.984 1.996 1 98.75 198 THR A O 1
ATOM 1583 N N . SER A 1 199 ? -17.047 21.25 3.279 1 98.62 199 SER A N 1
ATOM 1584 C CA . SER A 1 199 ? -18.172 21.859 3.986 1 98.62 199 SER A CA 1
ATOM 1585 C C . SER A 1 199 ? -19.031 22.703 3.047 1 98.62 199 SER A C 1
ATOM 1587 O O . SER A 1 199 ? -20.156 23.062 3.385 1 98.62 199 SER A O 1
ATOM 1589 N N . THR A 1 200 ? -18.531 23.094 1.887 1 98.44 200 THR A N 1
ATOM 1590 C CA . THR A 1 200 ? -19.266 23.891 0.928 1 98.44 200 THR A CA 1
ATOM 1591 C C . THR A 1 200 ? -19.922 23.016 -0.136 1 98.44 200 THR A C 1
ATOM 1593 O O . THR A 1 200 ? -20.484 23.516 -1.106 1 98.44 200 THR A O 1
ATOM 1596 N N . GLY A 1 201 ? -19.703 21.734 -0.058 1 97.88 201 GLY A N 1
ATOM 1597 C CA . GLY A 1 201 ? -20.391 20.812 -0.948 1 97.88 201 GLY A CA 1
ATOM 1598 C C . GLY A 1 201 ? -19.562 20.453 -2.174 1 97.88 201 GLY A C 1
ATOM 1599 O O . GLY A 1 201 ? -20.062 19.75 -3.062 1 97.88 201 GLY A O 1
ATOM 1600 N N . ILE A 1 202 ? -18.359 20.938 -2.232 1 97.75 202 ILE A N 1
ATOM 1601 C CA . ILE A 1 202 ? -17.484 20.594 -3.357 1 97.75 202 ILE A CA 1
ATOM 1602 C C . ILE A 1 202 ? -16.891 19.203 -3.143 1 97.75 202 ILE A C 1
ATOM 1604 O O . ILE A 1 202 ? -16.469 18.875 -2.035 1 97.75 202 ILE A O 1
ATOM 1608 N N . HIS A 1 203 ? -16.797 18.422 -4.238 1 97.25 203 HIS A N 1
ATOM 1609 C CA . HIS A 1 203 ? -16.328 17.047 -4.152 1 97.25 203 HIS A CA 1
ATOM 1610 C C . HIS A 1 203 ? -15.047 16.844 -4.953 1 97.25 203 HIS A C 1
ATOM 1612 O O . HIS A 1 203 ? -14.75 17.625 -5.859 1 97.25 203 HIS A O 1
ATOM 1618 N N . GLY A 1 204 ? -14.352 15.789 -4.57 1 96.69 204 GLY A N 1
ATOM 1619 C CA . GLY A 1 204 ? -13.211 15.336 -5.348 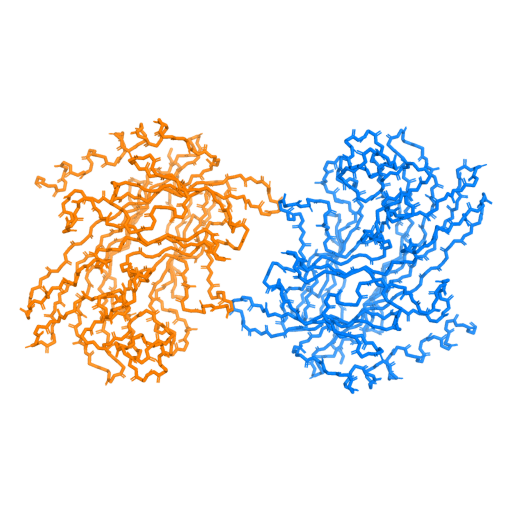1 96.69 204 GLY A CA 1
ATOM 1620 C C . GLY A 1 204 ? -12.133 16.391 -5.492 1 96.69 204 GLY A C 1
ATOM 1621 O O . GLY A 1 204 ? -11.961 17.234 -4.609 1 96.69 204 GLY A O 1
ATOM 1622 N N . ASP A 1 205 ? -11.43 16.266 -6.57 1 94.88 205 ASP A N 1
ATOM 1623 C CA . ASP A 1 205 ? -10.266 17.109 -6.809 1 94.88 205 ASP A CA 1
ATOM 1624 C C . ASP A 1 205 ? -10.688 18.547 -7.133 1 94.88 205 ASP A C 1
ATOM 1626 O O . ASP A 1 205 ? -9.859 19.453 -7.129 1 94.88 205 ASP A O 1
ATOM 1630 N N . ASP A 1 206 ? -11.961 18.766 -7.32 1 96.88 206 ASP A N 1
ATOM 1631 C CA . ASP A 1 206 ? -12.477 20.109 -7.543 1 96.88 206 ASP A CA 1
ATOM 1632 C C . ASP A 1 206 ? -12.297 20.969 -6.293 1 96.88 206 ASP A C 1
ATOM 1634 O O . ASP A 1 206 ? -12.383 22.203 -6.367 1 96.88 206 ASP A O 1
ATOM 1638 N N . ALA A 1 207 ? -12.023 20.344 -5.207 1 97.38 207 ALA A N 1
ATOM 1639 C CA . ALA A 1 207 ? -11.828 21.062 -3.943 1 97.38 207 ALA A CA 1
ATOM 1640 C C . ALA A 1 207 ? -10.492 21.781 -3.924 1 97.38 207 ALA A C 1
ATOM 1642 O O . ALA A 1 207 ? -10.258 22.641 -3.07 1 97.38 207 ALA A O 1
ATOM 1643 N N . MET A 1 208 ? -9.625 21.469 -4.883 1 96.81 208 MET A N 1
ATOM 1644 C CA . MET A 1 208 ? -8.305 22.078 -4.941 1 96.81 208 MET A CA 1
ATOM 1645 C C . MET A 1 208 ? -8.414 23.594 -5.035 1 96.81 208 MET A C 1
ATOM 1647 O O . MET A 1 208 ? -9.078 24.125 -5.926 1 96.81 208 MET A O 1
ATOM 1651 N N . GLY A 1 209 ? -7.797 24.266 -4.055 1 95.81 209 GLY A N 1
ATOM 1652 C CA . GLY A 1 209 ? -7.723 25.719 -4.074 1 95.81 209 GLY A CA 1
ATOM 1653 C C . GLY A 1 209 ? -8.984 26.391 -3.557 1 95.81 209 GLY A C 1
ATOM 1654 O O . GLY A 1 209 ? -9.031 27.609 -3.412 1 95.81 209 GLY A O 1
ATOM 1655 N N . THR A 1 210 ? -10.031 25.625 -3.299 1 97 210 THR A N 1
ATOM 1656 C CA . THR A 1 210 ? -11.266 26.219 -2.791 1 97 210 THR A CA 1
ATOM 1657 C C . THR A 1 210 ? -11.242 26.297 -1.268 1 97 210 THR A C 1
ATOM 1659 O O . THR A 1 210 ? -10.555 25.5 -0.61 1 97 210 THR A O 1
ATOM 1662 N N . ARG A 1 211 ? -11.961 27.312 -0.804 1 97.94 211 ARG A N 1
ATOM 1663 C CA . ARG A 1 211 ? -12.008 27.531 0.638 1 97.94 211 ARG A CA 1
ATOM 1664 C C . ARG A 1 211 ? -13.172 26.781 1.271 1 97.94 211 ARG A C 1
ATOM 1666 O O . ARG A 1 211 ? -14.281 26.766 0.725 1 97.94 211 ARG A O 1
ATOM 1673 N N . ALA A 1 212 ? -12.969 26.125 2.297 1 98.69 212 ALA A N 1
ATOM 1674 C CA . ALA A 1 212 ? -13.984 25.438 3.094 1 98.69 212 ALA A CA 1
ATOM 1675 C C . ALA A 1 212 ? -13.516 25.266 4.535 1 98.69 212 ALA A C 1
ATOM 1677 O O . ALA A 1 212 ? -12.32 25.109 4.793 1 98.69 212 ALA A O 1
ATOM 1678 N N . ALA A 1 213 ? -14.461 25.25 5.453 1 98.31 213 ALA A N 1
ATOM 1679 C CA . ALA A 1 213 ? -14.141 25.141 6.875 1 98.31 213 ALA A CA 1
ATOM 1680 C C . ALA A 1 213 ? -13.602 23.75 7.203 1 98.31 213 ALA A C 1
ATOM 1682 O O . ALA A 1 213 ? -12.82 23.594 8.141 1 98.31 213 ALA A O 1
ATOM 1683 N N . TRP A 1 214 ? -14.086 22.75 6.469 1 98.81 214 TRP A N 1
ATOM 1684 C CA . TRP A 1 214 ? -13.562 21.406 6.656 1 98.81 214 TRP A CA 1
ATOM 1685 C C . TRP A 1 214 ? -13.555 20.625 5.344 1 98.81 214 TRP A C 1
ATOM 1687 O O . TRP A 1 214 ? -14.234 21.016 4.387 1 98.81 214 TRP A O 1
ATOM 1697 N N . LEU A 1 215 ? -12.742 19.641 5.207 1 98.88 215 LEU A N 1
ATOM 1698 C CA . LEU A 1 215 ? -12.625 18.688 4.105 1 98.88 215 LEU A CA 1
ATOM 1699 C C . LEU A 1 215 ? -12.531 17.266 4.629 1 98.88 215 LEU A C 1
ATOM 1701 O O . LEU A 1 215 ? -11.766 16.984 5.555 1 98.88 215 LEU A O 1
ATOM 1705 N N . ALA A 1 216 ? -13.352 16.375 4.102 1 98.94 216 ALA A N 1
ATOM 1706 C CA . ALA A 1 216 ? -13.32 14.969 4.461 1 98.94 216 ALA A CA 1
ATOM 1707 C C . ALA A 1 216 ? -12.742 14.125 3.324 1 98.94 216 ALA A C 1
ATOM 1709 O O . ALA A 1 216 ? -13.062 14.344 2.154 1 98.94 216 ALA A O 1
ATOM 1710 N N . PHE A 1 217 ? -11.852 13.258 3.66 1 98.94 217 PHE A N 1
ATOM 1711 C CA . PHE A 1 217 ? -11.297 12.281 2.729 1 98.94 217 PHE A CA 1
ATOM 1712 C C . PHE A 1 217 ? -11.672 10.867 3.141 1 98.94 217 PHE A C 1
ATOM 1714 O O . PHE A 1 217 ? -11.367 10.43 4.254 1 98.94 217 PHE A O 1
ATOM 1721 N N . THR A 1 218 ? -12.32 10.172 2.307 1 98.94 218 THR A N 1
ATOM 1722 C CA . THR A 1 218 ? -12.75 8.805 2.562 1 98.94 218 THR A CA 1
ATOM 1723 C C . THR A 1 218 ? -12.008 7.824 1.656 1 98.94 218 THR A C 1
ATOM 1725 O O . THR A 1 218 ? -11.867 8.07 0.457 1 98.94 218 THR A O 1
ATOM 1728 N N . GLY A 1 219 ? -11.484 6.766 2.246 1 98.81 219 GLY A N 1
ATOM 1729 C CA . GLY A 1 219 ? -10.789 5.75 1.468 1 98.81 219 GLY A CA 1
ATOM 1730 C C . GLY A 1 219 ? -11.125 4.336 1.9 1 98.81 219 GLY A C 1
ATOM 1731 O O . GLY A 1 219 ? -11.758 4.129 2.939 1 98.81 219 GLY A O 1
ATOM 1732 N N . LEU A 1 220 ? -10.734 3.361 1.057 1 98.81 220 LEU A N 1
ATOM 1733 C CA . LEU A 1 220 ? -10.898 1.933 1.31 1 98.81 220 LEU A CA 1
ATOM 1734 C C . LEU A 1 220 ? -9.555 1.287 1.64 1 98.81 220 LEU A C 1
ATOM 1736 O O . LEU A 1 220 ? -8.539 1.616 1.028 1 98.81 220 LEU A O 1
ATOM 1740 N N . HIS A 1 221 ? -9.641 0.367 2.594 1 98.88 221 HIS A N 1
ATOM 1741 C CA . HIS A 1 221 ? -8.438 -0.352 2.986 1 98.88 221 HIS A CA 1
ATOM 1742 C C . HIS A 1 221 ? -8.328 -1.688 2.258 1 98.88 221 HIS A C 1
ATOM 1744 O O . HIS A 1 221 ? -9.344 -2.354 2.023 1 98.88 221 HIS A O 1
ATOM 1750 N N . ASP A 1 222 ? -7.121 -2.01 1.888 1 98.38 222 ASP A N 1
ATOM 1751 C CA . ASP A 1 222 ? -6.859 -3.412 1.576 1 98.38 222 ASP A CA 1
ATOM 1752 C C . ASP A 1 222 ? -6.93 -4.277 2.832 1 98.38 222 ASP A C 1
ATOM 1754 O O . ASP A 1 222 ? -6.996 -3.756 3.947 1 98.38 222 ASP A O 1
ATOM 1758 N N . VAL A 1 223 ? -6.973 -5.621 2.68 1 97.44 223 VAL A N 1
ATOM 1759 C CA . VAL A 1 223 ? -6.945 -6.648 3.713 1 97.44 223 VAL A CA 1
ATOM 1760 C C . VAL A 1 223 ? -8.234 -6.598 4.531 1 97.44 223 VAL A C 1
ATOM 1762 O O . VAL A 1 223 ? -9.086 -7.48 4.414 1 97.44 223 VAL A O 1
ATOM 1765 N N . SER A 1 224 ? -8.5 -5.422 5.273 1 98 224 SER A N 1
ATOM 1766 C CA . SER A 1 224 ? -9.711 -5.359 6.086 1 98 224 SER A CA 1
ATOM 1767 C C . SER A 1 224 ? -10.938 -5.051 5.234 1 98 224 SER A C 1
ATOM 1769 O O . SER A 1 224 ? -12.062 -5.352 5.625 1 98 224 SER A O 1
ATOM 1771 N N . LEU A 1 225 ? -10.719 -4.344 4.141 1 98.38 225 LEU A N 1
ATOM 1772 C CA . LEU A 1 225 ? -11.727 -3.928 3.176 1 98.38 225 LEU A CA 1
ATOM 1773 C C . LEU A 1 225 ? -12.703 -2.936 3.803 1 98.38 225 LEU A C 1
ATOM 1775 O O . LEU A 1 225 ? -13.773 -2.68 3.252 1 98.38 225 LEU A O 1
ATOM 1779 N N . ARG A 1 226 ? -12.305 -2.381 4.953 1 98.75 226 ARG A N 1
ATOM 1780 C CA . ARG A 1 226 ? -13.125 -1.367 5.613 1 98.75 226 ARG A CA 1
ATOM 1781 C C . ARG A 1 226 ? -12.891 0.009 4.996 1 98.75 226 ARG A C 1
ATOM 1783 O O . ARG A 1 226 ? -11.93 0.21 4.258 1 98.75 226 ARG A O 1
ATOM 1790 N N . THR A 1 227 ? -13.859 0.831 5.227 1 98.81 227 THR A N 1
ATOM 1791 C CA . THR A 1 227 ? -13.75 2.234 4.84 1 98.81 227 THR A CA 1
ATOM 1792 C C . THR A 1 227 ? -13.336 3.092 6.035 1 98.81 227 THR A C 1
ATOM 1794 O O . THR A 1 227 ? -13.742 2.826 7.168 1 98.81 227 THR A O 1
ATOM 1797 N N . SER A 1 228 ? -12.547 4.059 5.852 1 98.94 228 SER A N 1
ATOM 1798 C CA . SER A 1 228 ? -12.203 5.059 6.859 1 98.94 228 SER A CA 1
ATOM 1799 C C . SER A 1 228 ? -12.391 6.473 6.316 1 98.94 228 SER A C 1
ATOM 1801 O O . SER A 1 228 ? -12.367 6.684 5.102 1 98.94 228 SER A O 1
ATOM 1803 N N . THR A 1 229 ? -12.641 7.438 7.148 1 98.94 229 THR A N 1
ATOM 1804 C CA . THR A 1 229 ? -12.727 8.852 6.824 1 98.94 229 THR A CA 1
ATOM 1805 C C . THR A 1 229 ? -11.781 9.672 7.699 1 98.94 229 THR A C 1
ATOM 1807 O O . THR A 1 229 ? -11.695 9.438 8.906 1 98.94 229 THR A O 1
ATOM 1810 N N . VAL A 1 230 ? -11 10.492 7.16 1 99 230 VAL A N 1
ATOM 1811 C CA . VAL A 1 230 ? -10.273 11.539 7.871 1 99 230 VAL A CA 1
ATOM 1812 C C . VAL A 1 230 ? -10.898 12.898 7.578 1 99 230 VAL A C 1
ATOM 1814 O O . VAL A 1 230 ? -11.016 13.297 6.418 1 99 230 VAL A O 1
ATOM 1817 N N . VAL A 1 231 ? -11.32 13.602 8.617 1 98.94 231 VAL A N 1
ATOM 1818 C CA . VAL A 1 231 ? -11.891 14.938 8.461 1 98.94 231 VAL A CA 1
ATOM 1819 C C . VAL A 1 231 ? -10.891 15.984 8.953 1 98.94 231 VAL A C 1
ATOM 1821 O O . VAL A 1 231 ? -10.445 15.945 10.102 1 98.94 231 VAL A O 1
ATOM 1824 N N . PHE A 1 232 ? -10.562 16.859 8.109 1 98.94 232 PHE A N 1
ATOM 1825 C CA . PHE A 1 232 ? -9.68 17.984 8.414 1 98.94 232 PHE A CA 1
ATOM 1826 C C . PHE A 1 232 ? -10.484 19.25 8.688 1 98.94 232 PHE A C 1
ATOM 1828 O O . PHE A 1 232 ? -11.297 19.672 7.859 1 98.94 232 PHE A O 1
ATOM 1835 N N . VAL A 1 233 ? -10.203 19.891 9.805 1 98.81 233 VAL A N 1
ATOM 1836 C CA . VAL A 1 233 ? -11.039 21.016 10.242 1 98.81 233 VAL A CA 1
ATOM 1837 C C . VAL A 1 233 ? -10.164 22.219 10.547 1 98.81 233 VAL A C 1
ATOM 1839 O O . VAL A 1 233 ? -9.273 22.156 11.398 1 98.81 233 VAL A O 1
ATOM 1842 N N . ASP A 1 234 ? -10.453 23.328 9.852 1 98.19 234 ASP A N 1
ATOM 1843 C CA . ASP A 1 234 ? -9.758 24.594 10.086 1 98.19 234 ASP A CA 1
ATOM 1844 C C . ASP A 1 234 ? -10.359 25.328 11.273 1 98.19 234 ASP A C 1
ATOM 1846 O O . ASP A 1 234 ? -11.547 25.188 11.57 1 98.19 234 ASP A O 1
ATOM 1850 N N . CYS A 1 235 ? -9.531 26.047 11.969 1 97.12 235 CYS A N 1
ATOM 1851 C CA . CYS A 1 235 ? -9.984 26.844 13.102 1 97.12 235 CYS A CA 1
ATOM 1852 C C . CYS A 1 235 ? -10.305 28.281 12.664 1 97.12 235 CYS A C 1
ATOM 1854 O O . CYS A 1 235 ? -9.508 28.922 11.977 1 97.12 235 CYS A O 1
ATOM 1856 N N . PRO A 1 236 ? -11.438 28.859 13.125 1 96.31 236 PRO A N 1
ATOM 1857 C CA . PRO A 1 236 ? -11.828 30.219 12.727 1 96.31 236 PRO A CA 1
ATOM 1858 C C . PRO A 1 236 ? -10.812 31.266 13.148 1 96.31 236 PRO A C 1
ATOM 1860 O O . PRO A 1 236 ? -10.75 32.344 12.555 1 96.31 236 PRO A O 1
ATOM 1863 N N . ALA A 1 237 ? -10.023 31 14.094 1 94.75 237 ALA A N 1
ATOM 1864 C CA . ALA A 1 237 ? -9.047 31.969 14.602 1 94.75 237 ALA A CA 1
ATOM 1865 C C . ALA A 1 237 ? -7.824 32.031 13.695 1 94.75 237 ALA A C 1
ATOM 1867 O O . ALA A 1 237 ? -6.996 32.938 13.82 1 94.75 237 ALA A O 1
ATOM 1868 N N . ASN A 1 238 ? -7.641 31.047 12.781 1 96.38 238 ASN A N 1
ATOM 1869 C CA . ASN A 1 238 ? -6.48 31.016 11.898 1 96.38 238 ASN A CA 1
ATOM 1870 C C . ASN A 1 238 ? -6.492 32.188 10.914 1 96.38 238 ASN A C 1
ATOM 1872 O O . ASN A 1 238 ? -7.559 32.656 10.508 1 96.38 238 ASN A O 1
ATOM 1876 N N . PRO A 1 239 ? -5.27 32.562 10.555 1 92 239 PRO A N 1
ATOM 1877 C CA . PRO A 1 239 ? -5.242 33.5 9.438 1 92 239 PRO A CA 1
ATOM 1878 C C . PRO A 1 239 ? -5.781 32.906 8.141 1 92 239 PRO A C 1
ATOM 1880 O O . PRO A 1 239 ? -5.652 31.688 7.922 1 92 239 PRO A O 1
ATOM 1883 N N . VAL A 1 240 ? -6.555 33.562 7.324 1 93.38 240 VAL A N 1
ATOM 1884 C CA . VAL A 1 240 ? -7.102 33.156 6.031 1 93.38 240 VAL A CA 1
ATOM 1885 C C . VAL A 1 240 ? -8.211 32.125 6.23 1 93.38 240 VAL A C 1
ATOM 1887 O O . VAL A 1 240 ? -8.328 31.188 5.453 1 93.38 240 VAL A O 1
ATOM 1890 N N . TYR A 1 241 ? -8.906 32.156 7.215 1 96.12 241 TYR A N 1
ATOM 1891 C CA . TYR A 1 241 ? -10.039 31.266 7.445 1 96.12 241 TYR A CA 1
ATOM 1892 C C . TYR A 1 241 ? -11.195 31.609 6.516 1 96.12 241 TYR A C 1
ATOM 1894 O O . TYR A 1 241 ? -11.523 32.781 6.324 1 96.12 241 TYR A O 1
ATOM 1902 N N . PRO A 1 242 ? -11.922 30.688 6.023 1 97.75 242 PRO A N 1
ATOM 1903 C CA . PRO A 1 242 ? -11.5 29.297 5.93 1 97.75 242 PRO A CA 1
ATOM 1904 C C . PRO A 1 242 ? -10.32 29.094 4.977 1 97.75 242 PRO A C 1
ATOM 1906 O O . PRO A 1 242 ? -10.203 29.812 3.982 1 97.75 242 PRO A O 1
ATOM 1909 N N . THR A 1 243 ? -9.508 28.156 5.305 1 97.31 243 THR A N 1
ATOM 1910 C CA . THR A 1 243 ? -8.305 27.906 4.52 1 97.31 243 THR A CA 1
ATOM 1911 C C . THR A 1 243 ? -8.672 27.406 3.123 1 97.31 243 THR A C 1
ATOM 1913 O O . THR A 1 243 ? -9.672 26.703 2.947 1 97.31 243 THR A O 1
ATOM 1916 N N . PRO A 1 244 ? -7.949 27.859 2.074 1 97.12 244 PRO A N 1
ATOM 1917 C CA . PRO A 1 244 ? -7.992 27.062 0.844 1 97.12 244 PRO A CA 1
ATOM 1918 C C . PRO A 1 244 ? -7.352 25.688 1.009 1 97.12 244 PRO A C 1
ATOM 1920 O O . PRO A 1 244 ? -6.445 25.516 1.826 1 97.12 244 PRO A O 1
ATOM 1923 N N . TRP A 1 245 ? -7.855 24.766 0.24 1 97.94 245 TRP A N 1
ATOM 1924 C CA . TRP A 1 245 ? -7.359 23.391 0.411 1 97.94 245 TRP A CA 1
ATOM 1925 C C . TRP A 1 245 ? -6.441 23 -0.74 1 97.94 245 TRP A C 1
ATOM 1927 O O . TRP A 1 245 ? -6.711 23.328 -1.897 1 97.94 245 TRP A O 1
ATOM 1937 N N . TYR A 1 246 ? -5.332 22.344 -0.469 1 97.94 246 TYR A N 1
ATOM 1938 C CA . TYR A 1 246 ? -4.59 21.516 -1.412 1 97.94 246 TYR A CA 1
ATOM 1939 C C . TYR A 1 246 ? -4.992 20.047 -1.279 1 97.94 246 TYR A C 1
ATOM 1941 O O . TYR A 1 246 ? -4.801 19.438 -0.225 1 97.94 246 TYR A O 1
ATOM 1949 N N . VAL A 1 247 ? -5.555 19.469 -2.289 1 98.25 247 VAL A N 1
ATOM 1950 C CA . VAL A 1 247 ? -6.078 18.109 -2.211 1 98.25 247 VAL A CA 1
ATOM 1951 C C . VAL A 1 247 ? -5.906 17.406 -3.559 1 98.25 247 VAL A C 1
ATOM 1953 O O . VAL A 1 247 ? -6.074 18.031 -4.609 1 98.25 247 VAL A O 1
ATOM 1956 N N . ARG A 1 248 ? -5.445 16.203 -3.5 1 97.88 248 ARG A N 1
ATOM 1957 C CA . ARG A 1 248 ? -5.422 15.289 -4.637 1 97.88 248 ARG A CA 1
ATOM 1958 C C . ARG A 1 248 ? -5.918 13.906 -4.234 1 97.88 248 ARG A C 1
ATOM 1960 O O . ARG A 1 248 ? -5.562 13.398 -3.166 1 97.88 248 ARG A O 1
ATOM 1967 N N . THR A 1 249 ? -6.727 13.344 -5.098 1 98.44 249 THR A N 1
ATOM 1968 C CA . THR A 1 249 ? -7.121 11.953 -4.906 1 98.44 249 THR A CA 1
ATOM 1969 C C . THR A 1 249 ? -6.305 11.031 -5.809 1 98.44 249 THR A C 1
ATOM 1971 O O . THR A 1 249 ? -6.184 9.836 -5.535 1 98.44 249 THR A O 1
ATOM 1974 N N . THR A 1 250 ? -5.863 11.523 -6.883 1 97.12 250 THR A N 1
ATOM 1975 C CA . THR A 1 250 ? -4.992 10.852 -7.84 1 97.12 250 THR A CA 1
ATOM 1976 C C . THR A 1 250 ? -3.83 11.75 -8.242 1 97.12 250 THR A C 1
ATOM 1978 O O . THR A 1 250 ? -3.965 12.977 -8.25 1 97.12 250 THR A O 1
ATOM 1981 N N . PRO A 1 251 ? -2.684 11.312 -8.516 1 96.81 251 PRO A N 1
ATOM 1982 C CA . PRO A 1 251 ? -2.324 9.898 -8.539 1 96.81 251 PRO A CA 1
ATOM 1983 C C . PRO A 1 251 ? -2.094 9.328 -7.137 1 96.81 251 PRO A C 1
ATOM 1985 O O . PRO A 1 251 ? -1.865 8.125 -6.984 1 96.81 251 PRO A O 1
ATOM 1988 N N . PHE A 1 252 ? -2.08 10.07 -6.121 1 97.94 252 PHE A N 1
ATOM 1989 C CA . PHE A 1 252 ? -1.986 9.648 -4.73 1 97.94 252 PHE A CA 1
ATOM 1990 C C . PHE A 1 252 ? -2.781 10.578 -3.824 1 97.94 252 PHE A C 1
ATOM 1992 O O . PHE A 1 252 ? -2.963 11.758 -4.145 1 97.94 252 PHE A O 1
ATOM 1999 N N . PRO A 1 253 ? -3.209 10.102 -2.73 1 98.69 253 PRO A N 1
ATOM 2000 C CA . PRO A 1 253 ? -4.047 10.898 -1.826 1 98.69 253 PRO A CA 1
ATOM 2001 C C . PRO A 1 253 ? -3.234 11.844 -0.95 1 98.69 253 PRO A C 1
ATOM 2003 O O . PRO A 1 253 ? -2.371 11.406 -0.189 1 98.69 253 PRO A O 1
ATOM 2006 N N . VAL A 1 254 ? -3.584 13.133 -1 1 98.69 254 VAL A N 1
ATOM 2007 C CA . VAL A 1 254 ? -2.945 14.117 -0.133 1 98.69 254 VAL A CA 1
ATOM 2008 C C . VAL A 1 254 ? -3.951 15.203 0.24 1 98.69 254 VAL A C 1
ATOM 2010 O O . VAL A 1 254 ? -4.859 15.516 -0.537 1 98.69 254 VAL A O 1
ATOM 2013 N N . VAL A 1 255 ? -3.797 15.766 1.412 1 98.81 255 VAL A N 1
ATOM 2014 C CA . VAL A 1 255 ? -4.547 16.922 1.886 1 98.81 255 VAL A CA 1
ATOM 2015 C C . VAL A 1 255 ? -3.617 17.859 2.656 1 98.81 255 VAL A C 1
ATOM 2017 O O . VAL A 1 255 ? -2.777 17.406 3.439 1 98.81 255 VAL A O 1
ATOM 2020 N N . SER A 1 256 ? -3.746 19.141 2.418 1 97.94 256 SER A N 1
ATOM 2021 C CA . SER A 1 256 ? -3.037 20.141 3.199 1 97.94 256 SER A CA 1
ATOM 2022 C C . SER A 1 256 ? -3.932 21.344 3.496 1 97.94 256 SER A C 1
ATOM 2024 O O . SER A 1 256 ? -4.73 21.75 2.65 1 97.94 256 SER A O 1
ATOM 2026 N N . PHE A 1 257 ? -3.826 21.844 4.762 1 98.06 257 PHE A N 1
ATOM 2027 C CA . PHE A 1 257 ? -4.289 23.203 5.02 1 98.06 257 PHE A CA 1
ATOM 2028 C C . PHE A 1 257 ? -3.387 24.219 4.332 1 98.06 257 PHE A C 1
ATOM 2030 O O . PHE A 1 257 ? -2.32 24.562 4.844 1 98.06 257 PHE A O 1
ATOM 2037 N N . ALA A 1 258 ? -3.812 24.703 3.219 1 96.38 258 ALA A N 1
ATOM 2038 C CA . ALA A 1 258 ? -2.906 25.484 2.375 1 96.38 258 ALA A CA 1
ATOM 2039 C C . ALA A 1 258 ? -3.105 26.984 2.59 1 96.38 258 ALA A C 1
ATOM 2041 O O . ALA A 1 258 ? -3.51 27.703 1.671 1 96.38 258 ALA A O 1
ATOM 2042 N N . VAL A 1 259 ? -2.678 27.422 3.691 1 94.62 259 VAL A N 1
ATOM 2043 C CA . VAL A 1 259 ? -2.879 28.797 4.117 1 94.62 259 VAL A CA 1
ATOM 2044 C C . VAL A 1 259 ? -2.262 29.75 3.092 1 94.62 259 VAL A C 1
ATOM 2046 O O . VAL A 1 259 ? -2.762 30.859 2.885 1 94.62 259 VAL A O 1
ATOM 2049 N N . THR A 1 260 ? -1.269 29.344 2.344 1 94.38 260 THR A N 1
ATOM 2050 C CA . THR A 1 260 ? -0.592 30.203 1.382 1 94.38 260 THR A CA 1
ATOM 2051 C C . THR A 1 260 ? -0.877 29.75 -0.047 1 94.38 260 THR A C 1
ATOM 2053 O O . THR A 1 260 ? -0.035 29.906 -0.933 1 94.38 260 THR A O 1
ATOM 2056 N N . PHE A 1 261 ? -1.947 29.109 -0.27 1 94.38 261 PHE A N 1
ATOM 2057 C CA . PHE A 1 261 ? -2.312 28.641 -1.601 1 94.38 261 PHE A CA 1
ATOM 2058 C C . PHE A 1 261 ? -2.348 29.797 -2.594 1 94.38 261 PHE A C 1
ATOM 2060 O O . PHE A 1 261 ? -1.672 29.75 -3.623 1 94.38 261 PHE A O 1
ATOM 2067 N N . HIS A 1 262 ? -2.965 30.906 -2.271 1 92.12 262 HIS A N 1
ATOM 2068 C CA . HIS A 1 262 ? -3.209 31.953 -3.25 1 92.12 262 HIS A CA 1
ATOM 2069 C C . HIS A 1 262 ? -2.205 33.094 -3.098 1 92.12 262 HIS A C 1
ATOM 2071 O O . HIS A 1 262 ? -1.765 33.688 -4.094 1 92.12 262 HIS A O 1
ATOM 2077 N N . GLU A 1 263 ? -1.903 33.406 -1.898 1 93.75 263 GLU A N 1
ATOM 2078 C CA . GLU A 1 263 ? -1.004 34.5 -1.593 1 93.75 263 GLU A CA 1
ATOM 2079 C C . GLU A 1 263 ? -0.012 34.125 -0.497 1 93.75 263 GLU A C 1
ATOM 2081 O O . GLU A 1 263 ? -0.351 33.375 0.422 1 93.75 263 GLU A O 1
ATOM 2086 N N . PRO A 1 264 ? 1.16 34.656 -0.656 1 94.94 264 PRO A N 1
ATOM 2087 C CA . PRO A 1 264 ? 2.109 34.406 0.432 1 94.94 264 PRO A CA 1
ATOM 2088 C C . PRO A 1 264 ? 1.755 35.156 1.71 1 94.94 264 PRO A C 1
ATOM 2090 O O . PRO A 1 264 ? 0.949 36.094 1.676 1 94.94 264 PRO A O 1
ATOM 2093 N N . LEU A 1 265 ? 2.25 34.719 2.799 1 95.94 265 LEU A N 1
ATOM 2094 C CA . LEU A 1 265 ? 2.191 35.406 4.078 1 95.94 265 LEU A CA 1
ATOM 2095 C C . LEU A 1 265 ? 3.551 36 4.441 1 95.94 265 LEU A C 1
ATOM 2097 O O . LEU A 1 265 ? 4.574 35.312 4.34 1 95.94 265 LEU A O 1
ATOM 2101 N N . LEU A 1 266 ? 3.549 37.219 4.801 1 97.06 266 LEU A N 1
ATOM 2102 C CA . LEU A 1 266 ? 4.77 37.875 5.277 1 97.06 266 LEU A CA 1
ATOM 2103 C C . LEU A 1 266 ? 4.879 37.781 6.797 1 97.06 266 LEU A C 1
ATOM 2105 O O . LEU A 1 266 ? 3.92 38.062 7.512 1 97.06 266 LEU A O 1
ATOM 2109 N N . LEU A 1 267 ? 5.984 37.312 7.273 1 97.75 267 LEU A N 1
ATOM 2110 C CA . LEU A 1 267 ? 6.273 37.219 8.695 1 97.75 267 LEU A CA 1
ATOM 2111 C C . LEU A 1 267 ? 7.457 38.094 9.078 1 97.75 267 LEU A C 1
ATOM 2113 O O . LEU A 1 267 ? 8.609 37.75 8.797 1 97.75 267 LEU A O 1
ATOM 2117 N N . GLU A 1 268 ? 7.16 39.219 9.75 1 98.38 268 GLU A N 1
ATOM 2118 C CA . GLU A 1 268 ? 8.203 40.156 10.133 1 98.38 268 GLU A CA 1
ATOM 2119 C C . GLU A 1 268 ? 9.094 39.562 11.227 1 98.38 268 GLU A C 1
ATOM 2121 O O . GLU A 1 268 ? 8.703 38.625 11.922 1 98.38 268 GLU A O 1
ATOM 2126 N N . PRO A 1 269 ? 10.344 40.125 11.328 1 98.38 269 PRO A N 1
ATOM 2127 C CA . PRO A 1 269 ? 11.195 39.656 12.422 1 98.38 269 PRO A CA 1
ATOM 2128 C C . PRO A 1 269 ? 10.484 39.688 13.773 1 98.38 269 PRO A C 1
ATOM 2130 O O . PRO A 1 269 ? 9.812 40.656 14.102 1 98.38 269 PRO A O 1
ATOM 2133 N N . GLU A 1 270 ? 10.539 38.594 14.484 1 98.25 270 GLU A N 1
ATOM 2134 C CA . GLU A 1 270 ? 10.016 38.438 15.836 1 98.25 270 GLU A CA 1
ATOM 2135 C C . GLU A 1 270 ? 8.5 38.25 15.828 1 98.25 270 GLU A C 1
ATOM 2137 O O . GLU A 1 270 ? 7.891 38 16.875 1 98.25 270 GLU A O 1
ATOM 2142 N N . GLU A 1 271 ? 7.918 38.406 14.672 1 98.06 271 GLU A N 1
ATOM 2143 C CA . GLU A 1 271 ? 6.484 38.156 14.57 1 98.06 271 GLU A CA 1
ATOM 2144 C C . GLU A 1 271 ? 6.184 36.656 14.68 1 98.06 271 GLU A C 1
ATOM 2146 O O . GLU A 1 271 ? 7.047 35.844 14.406 1 98.06 271 GLU A O 1
ATOM 2151 N N . GLU A 1 272 ? 4.961 36.375 15.141 1 97.44 272 GLU A N 1
ATOM 2152 C CA . GLU A 1 272 ? 4.535 35 15.32 1 97.44 272 GLU A CA 1
ATOM 2153 C C . GLU A 1 272 ? 3.357 34.656 14.414 1 97.44 272 GLU A C 1
ATOM 2155 O O . GLU A 1 272 ? 2.5 35.5 14.156 1 97.44 272 GLU A O 1
ATOM 2160 N N . LEU A 1 273 ? 3.336 33.531 13.867 1 96.88 273 LEU A N 1
ATOM 2161 C CA . LEU A 1 273 ? 2.207 32.938 13.164 1 96.88 273 LEU A CA 1
ATOM 2162 C C . LEU A 1 273 ? 1.628 31.766 13.953 1 96.88 273 LEU A C 1
ATOM 2164 O O . LEU A 1 273 ? 2.33 30.781 14.234 1 96.88 273 LEU A O 1
ATOM 2168 N N . GLY A 1 274 ? 0.427 31.891 14.398 1 97 274 GLY A N 1
ATOM 2169 C CA . GLY A 1 274 ? -0.282 30.844 15.109 1 97 274 GLY A CA 1
ATOM 2170 C C . GLY A 1 274 ? -1.327 30.156 14.258 1 97 274 GLY A C 1
ATOM 2171 O O . GLY A 1 274 ? -2.098 30.812 13.555 1 97 274 GLY A O 1
ATOM 2172 N N . LEU A 1 275 ? -1.324 28.875 14.234 1 97.56 275 LEU A N 1
ATOM 2173 C CA . LEU A 1 275 ? -2.307 28.062 13.523 1 97.56 275 LEU A CA 1
ATOM 2174 C C . LEU A 1 275 ? -2.832 26.938 14.414 1 97.56 275 LEU A C 1
ATOM 2176 O O . LEU A 1 275 ? -2.068 26.328 15.164 1 97.56 275 LEU A O 1
ATOM 2180 N N . THR A 1 276 ? -4.113 26.734 14.383 1 97.62 276 THR A N 1
ATOM 2181 C CA . THR A 1 276 ? -4.77 25.609 15.039 1 97.62 276 THR A CA 1
ATOM 2182 C C . THR A 1 276 ? -5.574 24.797 14.031 1 97.62 276 THR A C 1
ATOM 2184 O O . THR A 1 276 ? -6.379 25.344 13.281 1 97.62 276 THR A O 1
ATOM 2187 N N . HIS A 1 277 ? -5.371 23.516 13.992 1 98.19 277 HIS A N 1
ATOM 2188 C CA . HIS A 1 277 ? -6.078 22.609 13.102 1 98.19 277 HIS A CA 1
ATOM 2189 C C . HIS A 1 277 ? -6.578 21.375 13.859 1 98.19 277 HIS A C 1
ATOM 2191 O O . HIS A 1 277 ? -5.996 20.984 14.875 1 98.19 277 HIS A O 1
ATOM 2197 N N . HIS A 1 278 ? -7.66 20.781 13.383 1 98.62 278 HIS A N 1
ATOM 2198 C CA . HIS A 1 278 ? -8.18 19.531 13.914 1 98.62 278 HIS A CA 1
ATOM 2199 C C . HIS A 1 278 ? -8.297 18.484 12.812 1 98.62 278 HIS A C 1
ATOM 2201 O O . HIS A 1 278 ? -8.492 18.812 11.641 1 98.62 278 HIS A O 1
ATOM 2207 N N . ALA A 1 279 ? -8.172 17.281 13.188 1 98.94 279 ALA A N 1
ATOM 2208 C CA . ALA A 1 279 ? -8.477 16.141 12.328 1 98.94 279 ALA A CA 1
ATOM 2209 C C . ALA A 1 279 ? -9.266 15.078 13.086 1 98.94 279 ALA A C 1
ATOM 2211 O O . ALA A 1 279 ? -8.914 14.727 14.211 1 98.94 279 ALA A O 1
ATOM 2212 N N . VAL A 1 280 ? -10.289 14.602 12.477 1 98.94 280 VAL A N 1
ATOM 2213 C CA . VAL A 1 280 ? -11.047 13.469 12.992 1 98.94 280 VAL A CA 1
ATOM 2214 C C . VAL A 1 280 ? -10.648 12.195 12.25 1 98.94 280 VAL A C 1
ATOM 2216 O O . VAL A 1 280 ? -10.75 12.133 11.023 1 98.94 280 VAL A O 1
ATOM 2219 N N . ILE A 1 281 ? -10.133 11.234 12.953 1 98.94 281 ILE A N 1
ATOM 2220 C CA . ILE A 1 281 ? -9.844 9.922 12.383 1 98.94 281 ILE A CA 1
ATOM 2221 C C . ILE A 1 281 ? -10.992 8.961 12.695 1 98.94 281 ILE A C 1
ATOM 2223 O O . ILE A 1 281 ? -11.281 8.688 13.867 1 98.94 281 ILE A O 1
ATOM 2227 N N . ALA A 1 282 ? -11.594 8.406 11.617 1 98.94 282 ALA A N 1
ATOM 2228 C CA . ALA A 1 282 ? -12.867 7.746 11.859 1 98.94 282 ALA A CA 1
ATOM 2229 C C . ALA A 1 282 ? -12.984 6.449 11.062 1 98.94 282 ALA A C 1
ATOM 2231 O O . ALA A 1 282 ? -12.5 6.367 9.93 1 98.94 282 ALA A O 1
ATOM 2232 N N . ASP A 1 283 ? -13.641 5.492 11.688 1 98.88 283 ASP A N 1
ATOM 2233 C CA . ASP A 1 283 ? -14.086 4.293 10.984 1 98.88 283 ASP A CA 1
ATOM 2234 C C . ASP A 1 283 ? -15.273 4.598 10.07 1 98.88 283 ASP A C 1
ATOM 2236 O O . ASP A 1 283 ? -16.156 5.387 10.43 1 98.88 283 ASP A O 1
ATOM 2240 N N . GLY A 1 284 ? -15.266 3.973 8.906 1 98.81 284 GLY A N 1
ATOM 2241 C CA . GLY A 1 284 ? -16.422 4.039 8.031 1 98.81 284 GLY A CA 1
ATOM 2242 C C . GLY A 1 284 ? -16.469 5.305 7.195 1 98.81 284 GLY A C 1
ATOM 2243 O O . GLY A 1 284 ? -15.547 6.113 7.238 1 98.81 284 GLY A O 1
ATOM 2244 N N . GLN A 1 285 ? -17.453 5.391 6.391 1 98.69 285 GLN A N 1
ATOM 2245 C CA . GLN A 1 285 ? -17.719 6.551 5.547 1 98.69 285 GLN A CA 1
ATOM 2246 C C . GLN A 1 285 ? -18.641 7.543 6.25 1 98.69 285 GLN A C 1
ATOM 2248 O O . GLN A 1 285 ? -19.75 7.199 6.641 1 98.69 285 GLN A O 1
ATOM 2253 N N . TRP A 1 286 ? -18.141 8.711 6.426 1 98.69 286 TRP A N 1
ATOM 2254 C CA . TRP A 1 286 ? -18.938 9.75 7.062 1 98.69 286 TRP A CA 1
ATOM 2255 C C . TRP A 1 286 ? -19.547 10.68 6.023 1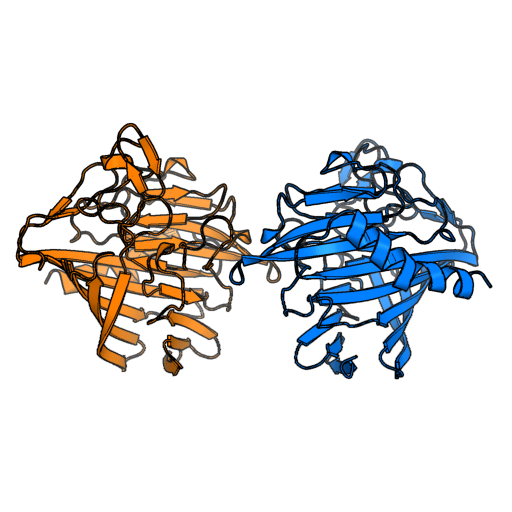 98.69 286 TRP A C 1
ATOM 2257 O O . TRP A 1 286 ? -18.891 11.07 5.055 1 98.69 286 TRP A O 1
ATOM 2267 N N . GLU A 1 287 ? -20.781 11.016 6.211 1 97.31 287 GLU A N 1
ATOM 2268 C CA . GLU A 1 287 ? -21.469 12 5.391 1 97.31 287 GLU A CA 1
ATOM 2269 C C . GLU A 1 287 ? -21.5 13.367 6.078 1 97.31 287 GLU A C 1
ATOM 2271 O O . GLU A 1 287 ? -21.094 13.492 7.234 1 97.31 287 GLU A O 1
ATOM 2276 N N . GLU A 1 288 ? -22 14.305 5.332 1 98.19 288 GLU A N 1
ATOM 2277 C CA . GLU A 1 288 ? -21.953 15.695 5.766 1 98.19 288 GLU A CA 1
ATOM 2278 C C . GLU A 1 288 ? -22.656 15.875 7.113 1 98.19 288 GLU A C 1
ATOM 2280 O O . GLU A 1 288 ? -22.109 16.5 8.023 1 98.19 288 GLU A O 1
ATOM 2285 N N . ASP A 1 289 ? -23.812 15.312 7.27 1 98.19 289 ASP A N 1
ATOM 2286 C CA . ASP A 1 289 ? -24.594 15.516 8.492 1 98.19 289 ASP A CA 1
ATOM 2287 C C . ASP A 1 289 ? -23.844 14.969 9.711 1 98.19 289 ASP A C 1
ATOM 2289 O O . ASP A 1 289 ? -23.812 15.609 10.766 1 98.19 289 ASP A O 1
ATOM 2293 N N . ARG A 1 290 ? -23.297 13.828 9.547 1 98.38 290 ARG A N 1
ATOM 2294 C CA . ARG A 1 290 ? -22.531 13.219 10.641 1 98.38 290 ARG A CA 1
ATOM 2295 C C . ARG A 1 290 ? -21.312 14.055 11 1 98.38 290 ARG A C 1
ATOM 2297 O O . ARG A 1 290 ? -21.016 14.242 12.18 1 98.38 290 ARG A O 1
ATOM 2304 N N . ILE A 1 291 ? -20.625 14.539 10.023 1 98.75 291 ILE A N 1
ATOM 2305 C CA . ILE A 1 291 ? -19.453 15.375 10.234 1 98.75 291 ILE A CA 1
ATOM 2306 C C . ILE A 1 291 ? -19.844 16.641 10.977 1 98.75 291 ILE A C 1
ATOM 2308 O O . ILE A 1 291 ? -19.234 16.984 11.992 1 98.75 291 ILE A O 1
ATOM 2312 N N . GLU A 1 292 ? -20.906 17.281 10.531 1 98.38 292 GLU A N 1
ATOM 2313 C CA . GLU A 1 292 ? -21.359 18.531 11.156 1 98.38 292 GLU A CA 1
ATOM 2314 C C . GLU A 1 292 ? -21.766 18.297 12.609 1 98.38 292 GLU A C 1
ATOM 2316 O O . GLU A 1 292 ? -21.469 19.125 13.484 1 98.38 292 GLU A O 1
ATOM 2321 N N . ASP A 1 293 ? -22.453 17.234 12.828 1 98.31 293 ASP A N 1
ATOM 2322 C CA . ASP A 1 293 ? -22.844 16.906 14.195 1 98.31 293 ASP A CA 1
ATOM 2323 C C . ASP A 1 293 ? -21.625 16.703 15.094 1 98.31 293 ASP A C 1
ATOM 2325 O O . ASP A 1 293 ? -21.594 17.203 16.219 1 98.31 293 ASP A O 1
ATOM 2329 N N . TYR A 1 294 ? -20.656 15.969 14.578 1 98.56 294 TYR A N 1
ATOM 2330 C CA . TYR A 1 294 ? -19.438 15.742 15.352 1 98.56 294 TYR A CA 1
ATOM 2331 C C . TYR A 1 294 ? -18.75 17.062 15.672 1 98.56 294 TYR A C 1
ATOM 2333 O O . TYR A 1 294 ? -18.328 17.297 16.812 1 98.56 294 TYR A O 1
ATOM 2341 N N . LEU A 1 295 ? -18.578 17.938 14.672 1 98.06 295 LEU A N 1
ATOM 2342 C CA . LEU A 1 295 ? -17.891 19.203 14.844 1 98.06 295 LEU A CA 1
ATOM 2343 C C . LEU A 1 295 ? -18.609 20.078 15.883 1 98.06 295 LEU A C 1
ATOM 2345 O O . LEU A 1 295 ? -17.953 20.656 16.75 1 98.06 295 LEU A O 1
ATOM 2349 N N . ALA A 1 296 ? -19.922 20.156 15.844 1 96.94 296 ALA A N 1
ATOM 2350 C CA . ALA A 1 296 ? -20.719 20.953 16.766 1 96.94 296 ALA A CA 1
ATOM 2351 C C . ALA A 1 296 ? -20.531 20.484 18.203 1 96.94 296 ALA A C 1
ATOM 2353 O O . ALA A 1 296 ? -20.484 21.281 19.141 1 96.94 296 ALA A O 1
ATOM 2354 N N . ARG A 1 297 ? -20.344 19.188 18.359 1 96.12 297 ARG A N 1
ATOM 2355 C CA . ARG A 1 297 ? -20.312 18.594 19.688 1 96.12 297 ARG A CA 1
ATOM 2356 C C . ARG A 1 297 ? -18.906 18.609 20.266 1 96.12 297 ARG A C 1
ATOM 2358 O O . ARG A 1 297 ? -18.719 18.766 21.484 1 96.12 297 ARG A O 1
ATOM 2365 N N . ARG A 1 298 ? -17.938 18.406 19.406 1 95.56 298 ARG A N 1
ATOM 2366 C CA . ARG A 1 298 ? -16.641 18.047 19.969 1 95.56 298 ARG A CA 1
ATOM 2367 C C . ARG A 1 298 ? -15.594 19.094 19.641 1 95.56 298 ARG A C 1
ATOM 2369 O O . ARG A 1 298 ? -14.57 19.203 20.328 1 95.56 298 ARG A O 1
ATOM 2376 N N . ILE A 1 299 ? -15.805 19.891 18.562 1 96.5 299 ILE A N 1
ATOM 2377 C CA . ILE A 1 299 ? -14.727 20.766 18.125 1 96.5 299 ILE A CA 1
ATOM 2378 C C . ILE A 1 299 ? -15.125 22.219 18.359 1 96.5 299 ILE A C 1
ATOM 2380 O O . ILE A 1 299 ? -14.367 23 18.938 1 96.5 299 ILE A O 1
ATOM 2384 N N . HIS A 1 300 ? -16.344 22.672 18.047 1 93.94 300 HIS A N 1
ATOM 2385 C CA . HIS A 1 300 ? -16.766 24.062 18.109 1 93.94 300 HIS A CA 1
ATOM 2386 C C . HIS A 1 300 ? -16.719 24.578 19.547 1 93.94 300 HIS A C 1
ATOM 2388 O O . HIS A 1 300 ? -16.312 25.734 19.781 1 93.94 300 HIS A O 1
ATOM 2394 N N . PRO A 1 301 ? -17.047 23.797 20.547 1 91.25 301 PRO A N 1
ATOM 2395 C CA . PRO A 1 301 ? -16.969 24.297 21.922 1 91.25 301 PRO A CA 1
ATOM 2396 C C . PRO A 1 301 ? -15.539 24.625 22.344 1 91.25 301 PRO A C 1
ATOM 2398 O O . PRO A 1 301 ? -15.328 25.406 23.281 1 91.25 301 PRO A O 1
ATOM 2401 N N . ARG A 1 302 ? -14.57 24.047 21.656 1 88.69 302 ARG A N 1
ATOM 2402 C CA . ARG A 1 302 ? -13.164 24.25 22 1 88.69 302 ARG A CA 1
ATOM 2403 C C . ARG A 1 302 ? -12.695 25.625 21.547 1 88.69 302 ARG A C 1
ATOM 2405 O O . ARG A 1 302 ? -11.719 26.172 22.062 1 88.69 302 ARG A O 1
ATOM 2412 N N . TRP A 1 303 ? -13.258 26.078 20.469 1 83.06 303 TRP A N 1
ATOM 2413 C CA . TRP A 1 303 ? -12.867 27.359 19.906 1 83.06 303 TRP A CA 1
ATOM 2414 C C . TRP A 1 303 ? -13.289 28.516 20.828 1 83.06 303 TRP A C 1
ATOM 2416 O O . TRP A 1 303 ? -12.602 29.531 20.906 1 83.06 303 TRP A O 1
ATOM 2426 N N . HIS A 1 304 ? -14.391 28.344 21.375 1 65.38 304 HIS A N 1
ATOM 2427 C CA . HIS A 1 304 ? -14.875 29.359 22.312 1 65.38 304 HIS A CA 1
ATOM 2428 C C . HIS A 1 304 ? -13.992 29.438 23.547 1 65.38 304 HIS A C 1
ATOM 2430 O O . HIS A 1 304 ? -13.781 30.516 24.094 1 65.38 304 HIS A O 1
ATOM 2436 N N . GLU A 1 305 ? -13.414 28.266 23.891 1 57.5 305 GLU A N 1
ATOM 2437 C CA . GLU A 1 305 ? -12.5 28.281 25.031 1 57.5 305 GLU A CA 1
ATOM 2438 C C . GLU A 1 305 ? -11.148 28.875 24.641 1 57.5 305 GLU A C 1
ATOM 2440 O O . GLU A 1 305 ? -10.492 29.531 25.453 1 57.5 305 GLU A O 1
ATOM 2445 N N . GLU A 1 306 ? -10.758 28.578 23.469 1 53.38 306 GLU A N 1
ATOM 2446 C CA . GLU A 1 306 ? -9.438 29.016 23.016 1 53.38 306 GLU A CA 1
ATOM 2447 C C . GLU A 1 306 ? -9.422 30.5 22.688 1 53.38 306 GLU A C 1
ATOM 2449 O O . GLU A 1 306 ? -8.375 31.156 22.781 1 53.38 306 GLU A O 1
ATOM 2454 N N . ASN A 1 307 ? -10.547 31.062 22.094 1 43.97 307 ASN A N 1
ATOM 2455 C CA . ASN A 1 307 ? -10.656 32.469 21.797 1 43.97 307 ASN A CA 1
ATOM 2456 C C . ASN A 1 307 ? -11 33.281 23.047 1 43.97 307 ASN A C 1
ATOM 2458 O O . ASN A 1 307 ? -11.148 34.5 22.984 1 43.97 307 ASN A O 1
ATOM 2462 N N . ARG A 1 308 ? -11.32 32.625 24.188 1 39.69 308 ARG A N 1
ATOM 2463 C CA . ARG A 1 308 ? -11.5 33.375 25.422 1 39.69 308 ARG A CA 1
ATOM 2464 C C . ARG A 1 308 ? -10.172 33.562 26.156 1 39.69 308 ARG A C 1
ATOM 2466 O O . ARG A 1 308 ? -9.297 32.688 26.094 1 39.69 308 ARG A O 1
ATOM 2473 N N . MET B 1 1 ? 25 -20.125 3.041 1 48.91 1 MET B N 1
ATOM 2474 C CA . MET B 1 1 ? 23.641 -20.625 2.932 1 48.91 1 MET B CA 1
ATOM 2475 C C . MET B 1 1 ? 22.938 -20.594 4.285 1 48.91 1 MET B C 1
ATOM 2477 O O . MET B 1 1 ? 23.422 -21.172 5.258 1 48.91 1 MET B O 1
ATOM 2481 N N . GLY B 1 2 ? 22.297 -19.469 4.594 1 56.25 2 GLY B N 1
ATOM 2482 C CA . GLY B 1 2 ? 21.844 -19.375 5.977 1 56.25 2 GLY B CA 1
ATOM 2483 C C . GLY B 1 2 ? 20.844 -20.453 6.344 1 56.25 2 GLY B C 1
ATOM 2484 O O . GLY B 1 2 ? 20.188 -21.031 5.469 1 56.25 2 GLY B O 1
ATOM 2485 N N . ASP B 1 3 ? 20.797 -20.891 7.508 1 81.25 3 ASP B N 1
ATOM 2486 C CA . ASP B 1 3 ? 19.938 -21.938 8.07 1 81.25 3 ASP B CA 1
ATOM 2487 C C . ASP B 1 3 ? 18.469 -21.562 7.934 1 81.25 3 ASP B C 1
ATOM 2489 O O . ASP B 1 3 ? 18.078 -20.438 8.25 1 81.25 3 ASP B O 1
ATOM 2493 N N . LEU B 1 4 ? 17.734 -22.281 6.977 1 92.88 4 LEU B N 1
ATOM 2494 C CA . LEU B 1 4 ? 16.281 -22.156 6.859 1 92.88 4 LEU B CA 1
ATOM 2495 C C . LEU B 1 4 ? 15.578 -22.844 8.031 1 92.88 4 LEU B C 1
ATOM 2497 O O . LEU B 1 4 ? 16.047 -23.875 8.516 1 92.88 4 LEU B O 1
ATOM 2501 N N . THR B 1 5 ? 14.617 -22.219 8.516 1 94.38 5 THR B N 1
ATOM 2502 C CA . THR B 1 5 ? 13.75 -22.844 9.516 1 94.38 5 THR B CA 1
ATOM 2503 C C . THR B 1 5 ? 12.289 -22.766 9.07 1 94.38 5 THR B C 1
ATOM 2505 O O . THR B 1 5 ? 11.906 -21.891 8.305 1 94.38 5 THR B O 1
ATOM 2508 N N . LEU B 1 6 ? 11.586 -23.75 9.469 1 95 6 LEU B N 1
ATOM 2509 C CA . LEU B 1 6 ? 10.156 -23.844 9.195 1 95 6 LEU B CA 1
ATOM 2510 C C . LEU B 1 6 ? 9.352 -23.859 10.5 1 95 6 LEU B C 1
ATOM 2512 O O . LEU B 1 6 ? 9.656 -24.625 11.414 1 95 6 LEU B O 1
ATOM 2516 N N . THR B 1 7 ? 8.398 -22.984 10.586 1 94.81 7 THR B N 1
ATOM 2517 C CA . THR B 1 7 ? 7.52 -22.938 11.742 1 94.81 7 THR B CA 1
ATOM 2518 C C . THR B 1 7 ? 6.055 -23.016 11.312 1 94.81 7 THR B C 1
ATOM 2520 O O . THR B 1 7 ? 5.645 -22.312 10.383 1 94.81 7 THR B O 1
ATOM 2523 N N . GLU B 1 8 ? 5.309 -23.891 11.914 1 90.31 8 GLU B N 1
ATOM 2524 C CA . GLU B 1 8 ? 3.869 -23.953 11.68 1 90.31 8 GLU B CA 1
ATOM 2525 C C . GLU B 1 8 ? 3.102 -23.156 12.727 1 90.31 8 GLU B C 1
ATOM 2527 O O . GLU B 1 8 ? 3.404 -23.219 13.914 1 90.31 8 GLU B O 1
ATOM 2532 N N . ARG B 1 9 ? 2.33 -22.188 12.203 1 83.69 9 ARG B N 1
ATOM 2533 C CA . ARG B 1 9 ? 1.496 -21.359 13.062 1 83.69 9 ARG B CA 1
ATOM 2534 C C . ARG B 1 9 ? 0.043 -21.375 12.602 1 83.69 9 ARG B C 1
ATOM 2536 O O . ARG B 1 9 ? -0.231 -21.391 11.398 1 83.69 9 ARG B O 1
ATOM 2543 N N . GLU B 1 10 ? -0.99 -21.406 13.523 1 83.94 10 GLU B N 1
ATOM 2544 C CA . GLU B 1 10 ? -2.438 -21.312 13.344 1 83.94 10 GLU B CA 1
ATOM 2545 C C . GLU B 1 10 ? -2.811 -21.234 11.867 1 83.94 10 GLU B C 1
ATOM 2547 O O . GLU B 1 10 ? -3.234 -20.172 11.391 1 83.94 10 GLU B O 1
ATOM 2552 N N . GLY B 1 11 ? -2.646 -22.281 11.078 1 89.94 11 GLY B N 1
ATOM 2553 C CA . GLY B 1 11 ? -3.143 -22.375 9.719 1 89.94 11 GLY B CA 1
ATOM 2554 C C . GLY B 1 11 ? -2.162 -21.859 8.688 1 89.94 11 GLY B C 1
ATOM 2555 O O . GLY B 1 11 ? -2.535 -21.609 7.539 1 89.94 11 GLY B O 1
ATOM 2556 N N . ARG B 1 12 ? -0.9 -21.516 9.109 1 95.5 12 ARG B N 1
ATOM 2557 C CA . ARG B 1 12 ? 0.112 -21.062 8.156 1 95.5 12 ARG B CA 1
ATOM 2558 C C . ARG B 1 12 ? 1.466 -21.703 8.461 1 95.5 12 ARG B C 1
ATOM 2560 O O . ARG B 1 12 ? 1.695 -22.188 9.562 1 95.5 12 ARG B O 1
ATOM 2567 N N . VAL B 1 13 ? 2.279 -21.781 7.512 1 97.06 13 VAL B N 1
ATOM 2568 C CA . VAL B 1 13 ? 3.668 -22.219 7.613 1 97.06 13 VAL B CA 1
ATOM 2569 C C . VAL B 1 13 ? 4.598 -21.062 7.254 1 97.06 13 VAL B C 1
ATOM 2571 O O . VAL B 1 13 ? 4.426 -20.422 6.215 1 97.06 13 VAL B O 1
ATOM 2574 N N . VAL B 1 14 ? 5.535 -20.781 8.141 1 97.5 14 VAL B N 1
ATOM 2575 C CA . VAL B 1 14 ? 6.469 -19.672 7.934 1 97.5 14 VAL B CA 1
ATOM 2576 C C . VAL B 1 14 ? 7.867 -20.234 7.66 1 97.5 14 VAL B C 1
ATOM 2578 O O . VAL B 1 14 ? 8.359 -21.094 8.398 1 97.5 14 VAL B O 1
ATOM 2581 N N . VAL B 1 15 ? 8.422 -19.812 6.574 1 97.94 15 VAL B N 1
ATOM 2582 C CA . VAL B 1 15 ? 9.797 -20.156 6.23 1 97.94 15 VAL B CA 1
ATOM 2583 C C . VAL B 1 15 ? 10.719 -18.969 6.539 1 97.94 15 VAL B C 1
ATOM 2585 O O . VAL B 1 15 ? 10.562 -17.891 5.973 1 97.94 15 VAL B O 1
ATOM 2588 N N . THR B 1 16 ? 11.727 -19.234 7.387 1 97.5 16 THR B N 1
ATOM 2589 C CA . THR B 1 16 ? 12.617 -18.172 7.852 1 97.5 16 THR B CA 1
ATOM 2590 C C . THR B 1 16 ? 14.062 -18.484 7.492 1 97.5 16 THR B C 1
ATOM 2592 O O . THR B 1 16 ? 14.508 -19.625 7.617 1 97.5 16 THR B O 1
ATOM 2595 N N . ALA B 1 17 ? 14.727 -17.5 6.945 1 97.12 17 ALA B N 1
ATOM 2596 C CA . ALA B 1 17 ? 16.172 -17.547 6.766 1 97.12 17 ALA B CA 1
ATOM 2597 C C . ALA B 1 17 ? 16.859 -16.422 7.539 1 97.12 17 ALA B C 1
ATOM 2599 O O . ALA B 1 17 ? 16.562 -15.25 7.332 1 97.12 17 ALA B O 1
ATOM 2600 N N . ALA B 1 18 ? 17.781 -16.828 8.445 1 93.12 18 ALA B N 1
ATOM 2601 C CA . ALA B 1 18 ? 18.375 -15.844 9.352 1 93.12 18 ALA B CA 1
ATOM 2602 C C . ALA B 1 18 ? 17.312 -15.078 10.117 1 93.12 18 ALA B C 1
ATOM 2604 O O . ALA B 1 18 ? 16.484 -15.672 10.82 1 93.12 18 ALA B O 1
ATOM 2605 N N . ASP B 1 19 ? 17.172 -13.844 9.891 1 93.81 19 ASP B N 1
ATOM 2606 C CA . ASP B 1 19 ? 16.203 -13.047 10.633 1 93.81 19 ASP B CA 1
ATOM 2607 C C . ASP B 1 19 ? 15.078 -12.547 9.719 1 93.81 19 ASP B C 1
ATOM 2609 O O . ASP B 1 19 ? 14.344 -11.625 10.078 1 93.81 19 ASP B O 1
ATOM 2613 N N . VAL B 1 20 ? 14.977 -13.211 8.578 1 97.75 20 VAL B N 1
ATOM 2614 C CA . VAL B 1 20 ? 13.977 -12.766 7.617 1 97.75 20 VAL B CA 1
ATOM 2615 C C . VAL B 1 20 ? 12.953 -13.883 7.391 1 97.75 20 VAL B C 1
ATOM 2617 O O . VAL B 1 20 ? 13.312 -14.992 7.008 1 97.75 20 VAL B O 1
ATOM 2620 N N . ASP B 1 21 ? 11.656 -13.672 7.711 1 98.06 21 ASP B N 1
ATOM 2621 C CA . ASP B 1 21 ? 10.594 -14.555 7.258 1 98.06 21 ASP B CA 1
ATOM 2622 C C . ASP B 1 21 ? 10.383 -14.438 5.75 1 98.06 21 ASP B C 1
ATOM 2624 O O . ASP B 1 21 ? 9.633 -13.57 5.289 1 98.06 21 ASP B O 1
ATOM 2628 N N . LEU B 1 22 ? 10.984 -1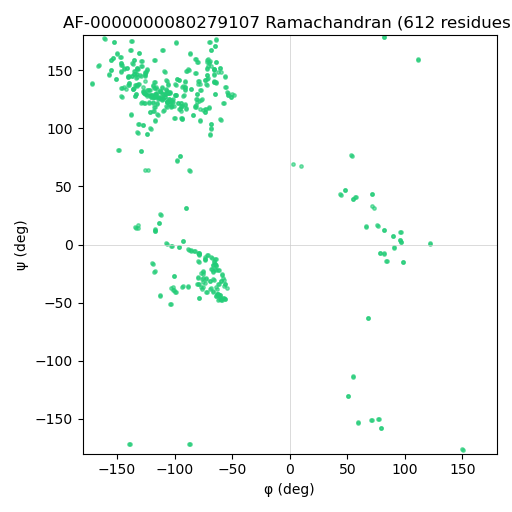5.273 4.969 1 98.62 22 LEU B N 1
ATOM 2629 C CA . LEU B 1 22 ? 11.016 -15.18 3.514 1 98.62 22 LEU B CA 1
ATOM 2630 C C . LEU B 1 22 ? 9.617 -15.391 2.93 1 98.62 22 LEU B C 1
ATOM 2632 O O . LEU B 1 22 ? 9.242 -14.727 1.962 1 98.62 22 LEU B O 1
ATOM 2636 N N . ALA B 1 23 ? 8.922 -16.344 3.51 1 98.56 23 ALA B N 1
ATOM 2637 C CA . ALA B 1 23 ? 7.621 -16.703 2.951 1 98.56 23 ALA B CA 1
ATOM 2638 C C . ALA B 1 23 ? 6.684 -17.219 4.039 1 98.56 23 ALA B C 1
ATOM 2640 O O . ALA B 1 23 ? 7.121 -17.891 4.977 1 98.56 23 ALA B O 1
ATOM 2641 N N . GLU B 1 24 ? 5.516 -16.875 3.906 1 98.25 24 GLU B N 1
ATOM 2642 C CA . GLU B 1 24 ? 4.441 -17.453 4.711 1 98.25 24 GLU B CA 1
ATOM 2643 C C . GLU B 1 24 ? 3.375 -18.094 3.832 1 98.25 24 GLU B C 1
ATOM 2645 O O . GLU B 1 24 ? 2.867 -17.469 2.902 1 98.25 24 GLU B O 1
ATOM 2650 N N . TYR B 1 25 ? 3.139 -19.359 4.043 1 98.56 25 TYR B N 1
ATOM 2651 C CA . TYR B 1 25 ? 2.123 -20.094 3.309 1 98.56 25 TYR B CA 1
ATOM 2652 C C . TYR B 1 25 ? 0.847 -20.234 4.129 1 98.56 25 TYR B C 1
ATOM 2654 O O . TYR B 1 25 ? 0.819 -20.969 5.125 1 98.56 25 TYR B O 1
ATOM 2662 N N . VAL B 1 26 ? -0.178 -19.531 3.742 1 98.44 26 VAL B N 1
ATOM 2663 C CA . VAL B 1 26 ? -1.488 -19.641 4.375 1 98.44 26 VAL B CA 1
ATOM 2664 C C . VAL B 1 26 ? -2.24 -20.844 3.824 1 98.44 26 VAL B C 1
ATOM 2666 O O . VAL B 1 26 ? -2.594 -20.875 2.643 1 98.44 26 VAL B O 1
ATOM 2669 N N . VAL B 1 27 ? -2.574 -21.734 4.641 1 97.44 27 VAL B N 1
ATOM 2670 C CA . VAL B 1 27 ? -3.119 -23.031 4.23 1 97.44 27 VAL B CA 1
ATOM 2671 C C . VAL B 1 27 ? -4.645 -22.969 4.223 1 97.44 27 VAL B C 1
ATOM 2673 O O . VAL B 1 27 ? -5.293 -23.562 3.355 1 97.44 27 VAL B O 1
ATOM 2676 N N . GLU B 1 28 ? -5.168 -22.25 5.168 1 94.19 28 GLU B N 1
ATOM 2677 C CA . GLU B 1 28 ? -6.613 -22.125 5.332 1 94.19 28 GLU B CA 1
ATOM 2678 C C . GLU B 1 28 ? -7.027 -20.656 5.438 1 94.19 28 GLU B C 1
ATOM 2680 O O . GLU B 1 28 ? -7.312 -20.172 6.531 1 94.19 28 GLU B O 1
ATOM 2685 N N . PRO B 1 29 ? -7.105 -20.062 4.297 1 95.31 29 PRO B N 1
ATOM 2686 C CA . PRO B 1 29 ? -7.5 -18.656 4.355 1 95.31 29 PRO B CA 1
ATOM 2687 C C . PRO B 1 29 ? -8.93 -18.453 4.863 1 95.31 29 PRO B C 1
ATOM 2689 O O . PRO B 1 29 ? -9.812 -19.25 4.531 1 95.31 29 PRO B O 1
ATOM 2692 N N . ASP B 1 30 ? -9.125 -17.469 5.66 1 92.06 30 ASP B N 1
ATOM 2693 C CA . ASP B 1 30 ? -10.445 -17.109 6.16 1 92.06 30 ASP B CA 1
ATOM 2694 C C . ASP B 1 30 ? -11.07 -16 5.309 1 92.06 30 ASP B C 1
ATOM 2696 O O . ASP B 1 30 ? -11.047 -14.828 5.699 1 92.06 30 ASP B O 1
ATOM 2700 N N . VAL B 1 31 ? -11.547 -16.344 4.172 1 95.69 31 VAL B N 1
ATOM 2701 C CA . VAL B 1 31 ? -12.18 -15.391 3.262 1 95.69 31 VAL B CA 1
ATOM 2702 C C . VAL B 1 31 ? -13.547 -15.922 2.836 1 95.69 31 VAL B C 1
ATOM 2704 O O . VAL B 1 31 ? -13.805 -17.125 2.916 1 95.69 31 VAL B O 1
ATOM 2707 N N . PRO B 1 32 ? -14.414 -15.062 2.414 1 96.19 32 PRO B N 1
ATOM 2708 C CA . PRO B 1 32 ? -15.766 -15.5 2.055 1 96.19 32 PRO B CA 1
ATOM 2709 C C . PRO B 1 32 ? -15.797 -16.328 0.774 1 96.19 32 PRO B C 1
ATOM 2711 O O . PRO B 1 32 ? -14.891 -16.234 -0.053 1 96.19 32 PRO B O 1
ATOM 2714 N N . ARG B 1 33 ? -16.812 -17.141 0.635 1 96.56 33 ARG B N 1
ATOM 2715 C CA . ARG B 1 33 ? -16.984 -18.078 -0.467 1 96.56 33 ARG B CA 1
ATOM 2716 C C . ARG B 1 33 ? -16.906 -17.359 -1.812 1 96.56 33 ARG B C 1
ATOM 2718 O O . ARG B 1 33 ? -16.281 -17.859 -2.75 1 96.56 33 ARG B O 1
ATOM 2725 N N . PRO B 1 34 ? -17.422 -16.156 -1.959 1 97.25 34 PRO B N 1
ATOM 2726 C CA . PRO B 1 34 ? -17.375 -15.477 -3.254 1 97.25 34 PRO B CA 1
ATOM 2727 C C . PRO B 1 34 ? -15.938 -15.156 -3.691 1 97.25 34 PRO B C 1
ATOM 2729 O O . PRO B 1 34 ? -15.695 -14.883 -4.867 1 97.25 34 PRO B O 1
ATOM 2732 N N . ASP B 1 35 ? -15.023 -15.211 -2.709 1 97.94 35 ASP B N 1
ATOM 2733 C CA . ASP B 1 35 ? -13.625 -14.945 -3.039 1 97.94 35 ASP B CA 1
ATOM 2734 C C . ASP B 1 35 ? -12.883 -16.234 -3.371 1 97.94 35 ASP B C 1
ATOM 2736 O O . ASP B 1 35 ? -11.664 -16.219 -3.57 1 97.94 35 ASP B O 1
ATOM 2740 N N . SER B 1 36 ? -13.602 -17.344 -3.367 1 98.44 36 SER B N 1
ATOM 2741 C CA . SER B 1 36 ? -13.031 -18.656 -3.668 1 98.44 36 SER B CA 1
ATOM 2742 C C . SER B 1 36 ? -11.82 -18.953 -2.783 1 98.44 36 SER B C 1
ATOM 2744 O O . SER B 1 36 ? -10.688 -18.938 -3.256 1 98.44 36 SER B O 1
ATOM 2746 N N . PRO B 1 37 ? -12.078 -19.297 -1.521 1 98.38 37 PRO B N 1
ATOM 2747 C CA . PRO B 1 37 ? -10.969 -19.562 -0.606 1 98.38 37 PRO B CA 1
ATOM 2748 C C . PRO B 1 37 ? -9.984 -20.594 -1.148 1 98.38 37 PRO B C 1
ATOM 2750 O O . PRO B 1 37 ? -10.398 -21.656 -1.615 1 98.38 37 PRO B O 1
ATOM 2753 N N . LYS B 1 38 ? -8.727 -20.312 -1.123 1 98.69 38 LYS B N 1
ATOM 2754 C CA . LYS B 1 38 ? -7.637 -21.172 -1.568 1 98.69 38 LYS B CA 1
ATOM 2755 C C . LYS B 1 38 ? -6.32 -20.797 -0.899 1 98.69 38 LYS B C 1
ATOM 2757 O O . LYS B 1 38 ? -6.09 -19.625 -0.592 1 98.69 38 LYS B O 1
ATOM 2762 N N . PRO B 1 39 ? -5.469 -21.734 -0.615 1 98.69 39 PRO B N 1
ATOM 2763 C CA . PRO B 1 39 ? -4.18 -21.406 0.004 1 98.69 39 PRO B CA 1
ATOM 2764 C C . PRO B 1 39 ? -3.326 -20.484 -0.856 1 98.69 39 PRO B C 1
ATOM 2766 O O . PRO B 1 39 ? -3.428 -20.5 -2.086 1 98.69 39 PRO B O 1
ATOM 2769 N N . TYR B 1 40 ? -2.477 -19.703 -0.212 1 98.75 40 TYR B N 1
ATOM 2770 C CA . TYR B 1 40 ? -1.627 -18.766 -0.936 1 98.75 40 TYR B CA 1
ATOM 2771 C C . TYR B 1 40 ? -0.366 -18.438 -0.142 1 98.75 40 TYR B C 1
ATOM 2773 O O . TYR B 1 40 ? -0.304 -18.703 1.063 1 98.75 40 TYR B O 1
ATOM 2781 N N . LEU B 1 41 ? 0.652 -17.969 -0.84 1 98.88 41 LEU B N 1
ATOM 2782 C CA . LEU B 1 41 ? 1.868 -17.453 -0.215 1 98.88 41 LEU B CA 1
ATOM 2783 C C . LEU B 1 41 ? 1.79 -15.945 -0.019 1 98.88 41 LEU B C 1
ATOM 2785 O O . LEU B 1 41 ? 1.647 -15.195 -0.988 1 98.88 41 LEU B O 1
ATOM 2789 N N . HIS B 1 42 ? 1.857 -15.492 1.194 1 98.69 42 HIS B N 1
ATOM 2790 C CA . HIS B 1 42 ? 1.996 -14.094 1.591 1 98.69 42 HIS B CA 1
ATOM 2791 C C . HIS B 1 42 ? 2.242 -13.969 3.09 1 98.69 42 HIS B C 1
ATOM 2793 O O . HIS B 1 42 ? 1.573 -14.625 3.891 1 98.69 42 HIS B O 1
ATOM 2799 N N . PRO B 1 43 ? 3.135 -13.102 3.469 1 98.5 43 PRO B N 1
ATOM 2800 C CA . PRO B 1 43 ? 4.031 -12.289 2.645 1 98.5 43 PRO B CA 1
ATOM 2801 C C . PRO B 1 43 ? 5.141 -13.109 1.99 1 98.5 43 PRO B C 1
ATOM 2803 O O . PRO B 1 43 ? 5.555 -14.141 2.533 1 98.5 43 PRO B O 1
ATOM 2806 N N . LEU B 1 44 ? 5.5 -12.672 0.764 1 98.94 44 LEU B N 1
ATOM 2807 C CA . LEU B 1 44 ? 6.77 -13.023 0.139 1 98.94 44 LEU B CA 1
ATOM 2808 C C . LEU B 1 44 ? 7.785 -11.891 0.299 1 98.94 44 LEU B C 1
ATOM 2810 O O . LEU B 1 44 ? 7.488 -10.734 -0.014 1 98.94 44 LEU B O 1
ATOM 2814 N N . ARG B 1 45 ? 8.984 -12.234 0.792 1 98.94 45 ARG B N 1
ATOM 2815 C CA . ARG B 1 45 ? 9.969 -11.195 1.062 1 98.94 45 ARG B CA 1
ATOM 2816 C C . ARG B 1 45 ? 11.289 -11.5 0.355 1 98.94 45 ARG B C 1
ATOM 2818 O O . ARG B 1 45 ? 11.664 -12.664 0.211 1 98.94 45 ARG B O 1
ATOM 2825 N N . THR B 1 46 ? 11.938 -10.453 -0.067 1 98.88 46 THR B N 1
ATOM 2826 C CA . THR B 1 46 ? 13.328 -10.586 -0.489 1 98.88 46 THR B CA 1
ATOM 2827 C C . THR B 1 46 ? 14.227 -10.867 0.708 1 98.88 46 THR B C 1
ATOM 2829 O O . THR B 1 46 ? 13.781 -10.828 1.855 1 98.88 46 THR B O 1
ATOM 2832 N N . THR B 1 47 ? 15.5 -11.117 0.449 1 98.56 47 THR B N 1
ATOM 2833 C CA . THR B 1 47 ? 16.453 -11.352 1.525 1 98.56 47 THR B CA 1
ATOM 2834 C C . THR B 1 47 ? 16.688 -10.078 2.336 1 98.56 47 THR B C 1
ATOM 2836 O O . THR B 1 47 ? 17.078 -10.141 3.502 1 98.56 47 THR B O 1
ATOM 2839 N N . ALA B 1 48 ? 16.391 -8.938 1.754 1 98.5 48 ALA B N 1
ATOM 2840 C CA . ALA B 1 48 ? 16.516 -7.664 2.459 1 98.5 48 ALA B CA 1
ATOM 2841 C C . ALA B 1 48 ? 15.281 -7.387 3.314 1 98.5 48 ALA B C 1
ATOM 2843 O O . ALA B 1 48 ? 15.234 -6.387 4.035 1 98.5 48 ALA B O 1
ATOM 2844 N N . GLY B 1 49 ? 14.289 -8.242 3.189 1 98.62 49 GLY B N 1
ATOM 2845 C CA . GLY B 1 49 ? 13.117 -8.133 4.039 1 98.62 49 GLY B CA 1
ATOM 2846 C C . GLY B 1 49 ? 11.977 -7.379 3.379 1 98.62 49 GLY B C 1
ATOM 2847 O O . GLY B 1 49 ? 10.938 -7.148 4 1 98.62 49 GLY B O 1
ATOM 2848 N N . ASP B 1 50 ? 12.102 -6.938 2.127 1 98.81 50 ASP B N 1
ATOM 2849 C CA . ASP B 1 50 ? 11.055 -6.188 1.437 1 98.81 50 ASP B CA 1
ATOM 2850 C C . ASP B 1 50 ? 9.945 -7.117 0.951 1 98.81 50 ASP B C 1
ATOM 2852 O O . ASP B 1 50 ? 10.211 -8.156 0.353 1 98.81 50 ASP B O 1
ATOM 2856 N N . VAL B 1 51 ? 8.688 -6.77 1.178 1 98.94 51 VAL B N 1
ATOM 2857 C CA . VAL B 1 51 ? 7.535 -7.582 0.809 1 98.94 51 VAL B CA 1
ATOM 2858 C C . VAL B 1 51 ? 7.215 -7.383 -0.671 1 98.94 51 VAL B C 1
ATOM 2860 O O . VAL B 1 51 ? 7.023 -6.254 -1.125 1 98.94 51 VAL B O 1
ATOM 2863 N N . VAL B 1 52 ? 7.07 -8.492 -1.427 1 98.94 52 VAL B N 1
ATOM 2864 C CA . VAL B 1 52 ? 6.891 -8.359 -2.869 1 98.94 52 VAL B CA 1
ATOM 2865 C C . VAL B 1 52 ? 5.52 -8.898 -3.273 1 98.94 52 VAL B C 1
ATOM 2867 O O . VAL B 1 52 ? 5.262 -9.133 -4.457 1 98.94 52 VAL B O 1
ATOM 2870 N N . SER B 1 53 ? 4.609 -9.148 -2.373 1 98.94 53 SER B N 1
ATOM 2871 C CA . SER B 1 53 ? 3.262 -9.633 -2.656 1 98.94 53 SER B CA 1
ATOM 2872 C C . SER B 1 53 ? 2.215 -8.805 -1.913 1 98.94 53 SER B C 1
ATOM 2874 O O . SER B 1 53 ? 2.553 -8.016 -1.031 1 98.94 53 SER B O 1
ATOM 2876 N N . ALA B 1 54 ? 0.996 -8.93 -2.311 1 98.88 54 ALA B N 1
ATOM 2877 C CA . ALA B 1 54 ? -0.129 -8.266 -1.657 1 98.88 54 ALA B CA 1
ATOM 2878 C C . ALA B 1 54 ? -1.306 -9.227 -1.485 1 98.88 54 ALA B C 1
ATOM 2880 O O . ALA B 1 54 ? -1.406 -10.227 -2.195 1 98.88 54 ALA B O 1
ATOM 2881 N N . VAL B 1 55 ? -2.172 -8.898 -0.564 1 98.69 55 VAL B N 1
ATOM 2882 C CA . VAL B 1 55 ? -3.375 -9.703 -0.386 1 98.69 55 VAL B CA 1
ATOM 2883 C C . VAL B 1 55 ? -4.59 -8.789 -0.235 1 98.69 55 VAL B C 1
ATOM 2885 O O . VAL B 1 55 ? -4.465 -7.656 0.234 1 98.69 55 VAL B O 1
ATOM 2888 N N . ARG B 1 56 ? -5.691 -9.281 -0.678 1 98.5 56 ARG B N 1
ATOM 2889 C CA . ARG B 1 56 ? -7.027 -8.727 -0.481 1 98.5 56 ARG B CA 1
ATOM 2890 C C . ARG B 1 56 ? -7.055 -7.234 -0.791 1 98.5 56 ARG B C 1
ATOM 2892 O O . ARG B 1 56 ? -7.523 -6.434 0.022 1 98.5 56 ARG B O 1
ATOM 2899 N N . PRO B 1 57 ? -6.461 -6.875 -1.921 1 98.69 57 PRO B N 1
ATOM 2900 C CA . PRO B 1 57 ? -6.727 -5.5 -2.342 1 98.69 57 PRO B CA 1
ATOM 2901 C C . PRO B 1 57 ? -8.219 -5.207 -2.492 1 98.69 57 PRO B C 1
ATOM 2903 O O . PRO B 1 57 ? -8.984 -6.07 -2.93 1 98.69 57 PRO B O 1
ATOM 2906 N N . HIS B 1 58 ? -8.633 -4.035 -2.164 1 98.38 58 HIS B N 1
ATOM 2907 C CA . HIS B 1 58 ? -10.062 -3.762 -2.137 1 98.38 58 HIS B CA 1
ATOM 2908 C C . HIS B 1 58 ? -10.664 -3.828 -3.537 1 98.38 58 HIS B C 1
ATOM 2910 O O . HIS B 1 58 ? -11.859 -4.078 -3.693 1 98.38 58 HIS B O 1
ATOM 2916 N N . ASP B 1 59 ? -9.852 -3.639 -4.531 1 97.44 59 ASP B N 1
ATOM 2917 C CA . ASP B 1 59 ? -10.328 -3.691 -5.906 1 97.44 59 ASP B CA 1
ATOM 2918 C C . ASP B 1 59 ? -10.57 -5.133 -6.352 1 97.44 59 ASP B C 1
ATOM 2920 O O . ASP B 1 59 ? -11.336 -5.383 -7.285 1 97.44 59 ASP B O 1
ATOM 2924 N N . HIS B 1 60 ? -9.891 -6.137 -5.844 1 98.12 60 HIS B N 1
ATOM 2925 C CA . HIS B 1 60 ? -10.016 -7.566 -6.105 1 98.12 60 HIS B CA 1
ATOM 2926 C C . HIS B 1 60 ? -9.641 -8.383 -4.871 1 98.12 60 HIS B C 1
ATOM 2928 O O . HIS B 1 60 ? -8.57 -8.984 -4.824 1 98.12 60 HIS B O 1
ATOM 2934 N N . PRO B 1 61 ? -10.57 -8.508 -3.963 1 98.31 61 PRO B N 1
ATOM 2935 C CA . PRO B 1 61 ? -10.219 -9.117 -2.676 1 98.31 61 PRO B CA 1
ATOM 2936 C C . PRO B 1 61 ? -9.805 -10.578 -2.807 1 98.31 61 PRO B C 1
ATOM 2938 O O . PRO B 1 61 ? -9.227 -11.148 -1.876 1 98.31 61 PRO B O 1
ATOM 2941 N N . TRP B 1 62 ? -10.055 -11.188 -4.008 1 98.31 62 TRP B N 1
ATOM 2942 C CA . TRP B 1 62 ? -9.703 -12.586 -4.211 1 98.31 62 TRP B CA 1
ATOM 2943 C C . TRP B 1 62 ? -8.273 -12.727 -4.719 1 98.31 62 TRP B C 1
ATOM 2945 O O . TRP B 1 62 ? -7.793 -13.836 -4.941 1 98.31 62 TRP B O 1
ATOM 2955 N N . HIS B 1 63 ? -7.598 -11.586 -4.977 1 98.5 63 HIS B N 1
ATOM 2956 C CA . HIS B 1 63 ? -6.168 -11.625 -5.262 1 98.5 63 HIS B CA 1
ATOM 2957 C C . HIS B 1 63 ? -5.355 -11.781 -3.98 1 98.5 63 HIS B C 1
ATOM 2959 O O . HIS B 1 63 ? -5.234 -10.836 -3.199 1 98.5 63 HIS B O 1
ATOM 2965 N N . ASN B 1 64 ? -4.793 -12.984 -3.793 1 98.44 64 ASN B N 1
ATOM 2966 C CA . ASN B 1 64 ? -4.023 -13.219 -2.574 1 98.44 64 ASN B CA 1
ATOM 2967 C C . ASN B 1 64 ? -2.633 -13.766 -2.883 1 98.44 64 ASN B C 1
ATOM 2969 O O . ASN B 1 64 ? -2.473 -14.961 -3.129 1 98.44 64 ASN B O 1
ATOM 2973 N N . GLY B 1 65 ? -1.641 -12.82 -2.775 1 98.69 65 GLY B N 1
ATOM 2974 C CA . GLY B 1 65 ? -0.245 -13.211 -2.904 1 98.69 65 GLY B CA 1
ATOM 2975 C C . GLY B 1 65 ? 0.031 -14.039 -4.145 1 98.69 65 GLY B C 1
ATOM 2976 O O . GLY B 1 65 ? -0.288 -13.625 -5.258 1 98.69 65 GLY B O 1
ATOM 2977 N N . MET B 1 66 ? 0.702 -15.148 -3.959 1 98.88 66 MET B N 1
ATOM 2978 C CA . MET B 1 66 ? 0.894 -16.156 -4.996 1 98.88 66 MET B CA 1
ATOM 2979 C C . MET B 1 66 ? -0.015 -17.359 -4.762 1 98.88 66 MET B C 1
ATOM 2981 O O . MET B 1 66 ? 0.036 -17.984 -3.699 1 98.88 66 MET B O 1
ATOM 2985 N N . GLN B 1 67 ? -0.843 -17.641 -5.699 1 98.81 67 GLN B N 1
ATOM 2986 C CA . GLN B 1 67 ? -1.854 -18.672 -5.547 1 98.81 67 GLN B CA 1
ATOM 2987 C C . GLN B 1 67 ? -2.076 -19.422 -6.859 1 98.81 67 GLN B C 1
ATOM 2989 O O . GLN B 1 67 ? -1.831 -18.875 -7.938 1 98.81 67 GLN B O 1
ATOM 2994 N N . PHE B 1 68 ? -2.479 -20.688 -6.797 1 98.69 68 PHE B N 1
ATOM 2995 C CA . PHE B 1 68 ? -2.807 -21.484 -7.969 1 98.69 68 PHE B CA 1
ATOM 2996 C C . PHE B 1 68 ? -4.316 -21.641 -8.117 1 98.69 68 PHE B C 1
ATOM 2998 O O . PHE B 1 68 ? -4.996 -22.062 -7.172 1 98.69 68 PHE B O 1
ATOM 3005 N N . THR B 1 69 ? -4.828 -21.266 -9.281 1 97.56 69 THR B N 1
ATOM 3006 C CA . THR B 1 69 ? -6.281 -21.219 -9.406 1 97.56 69 THR B CA 1
ATOM 3007 C C . THR B 1 69 ? -6.691 -21.234 -10.883 1 97.56 69 THR B C 1
ATOM 3009 O O . THR B 1 69 ? -5.84 -21.344 -11.766 1 97.56 69 THR B O 1
ATOM 3012 N N . VAL B 1 70 ? -7.992 -21.25 -11.141 1 97.25 70 VAL B N 1
ATOM 3013 C CA . VAL B 1 70 ? -8.555 -21.234 -12.484 1 97.25 70 VAL B CA 1
ATOM 3014 C C . VAL B 1 70 ? -9.836 -20.406 -12.5 1 97.25 70 VAL B C 1
ATOM 3016 O O . VAL B 1 70 ? -10.641 -20.469 -11.57 1 97.25 70 VAL B O 1
ATOM 3019 N N . ALA B 1 71 ? -9.938 -19.594 -13.5 1 95.75 71 ALA B N 1
ATOM 3020 C CA . ALA B 1 71 ? -11.07 -18.672 -13.578 1 95.75 71 ALA B CA 1
ATOM 3021 C C . ALA B 1 71 ? -12.312 -19.375 -14.109 1 95.75 71 ALA B C 1
ATOM 3023 O O . ALA B 1 71 ? -13.438 -19 -13.773 1 95.75 71 ALA B O 1
ATOM 3024 N N . ASN B 1 72 ? -12.102 -20.312 -14.992 1 95.88 72 ASN B N 1
ATOM 3025 C CA . ASN B 1 72 ? -13.195 -21.062 -15.586 1 95.88 72 ASN B CA 1
ATOM 3026 C C . ASN B 1 72 ? -12.852 -22.547 -15.695 1 95.88 72 ASN B C 1
ATOM 3028 O O . ASN B 1 72 ? -11.969 -22.938 -16.453 1 95.88 72 ASN B O 1
ATOM 3032 N N . LEU B 1 73 ? -13.508 -23.344 -14.945 1 97.56 73 LEU B N 1
ATOM 3033 C CA . LEU B 1 73 ? -13.398 -24.797 -15.016 1 97.56 73 LEU B CA 1
ATOM 3034 C C . LEU B 1 73 ? -14.773 -25.422 -15.242 1 97.56 73 LEU B C 1
ATOM 3036 O O . LEU B 1 73 ? -15.5 -25.703 -14.281 1 97.56 73 LEU B O 1
ATOM 3040 N N . SER B 1 74 ? -15.039 -25.672 -16.562 1 96.62 74 SER B N 1
ATOM 3041 C CA . SER B 1 74 ? -16.344 -26.219 -16.953 1 96.62 74 SER B CA 1
ATOM 3042 C C . SER B 1 74 ? -17.484 -25.516 -16.219 1 96.62 74 SER B C 1
ATOM 3044 O O . SER B 1 74 ? -18.359 -26.156 -15.656 1 96.62 74 SER B O 1
ATOM 3046 N N . GLY B 1 75 ? -17.375 -24.234 -16.141 1 95 75 GLY B N 1
ATOM 3047 C CA . GLY B 1 75 ? -18.453 -23.406 -15.602 1 95 75 GLY B CA 1
ATOM 3048 C C . GLY B 1 75 ? -18.25 -23.031 -14.148 1 95 75 GLY B C 1
ATOM 3049 O O . GLY B 1 75 ? -18.938 -22.141 -13.625 1 95 75 GLY B O 1
ATOM 3050 N N . GLN B 1 76 ? -17.359 -23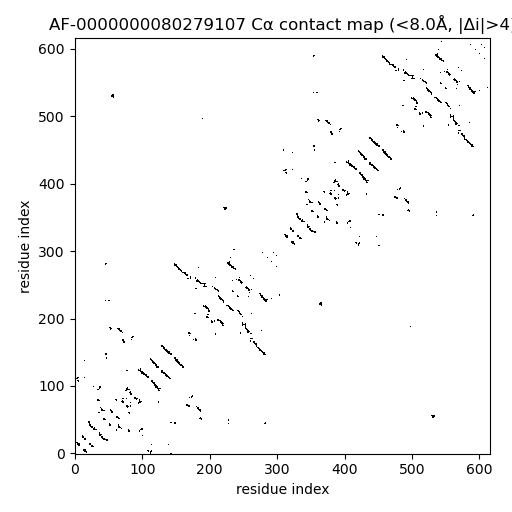.688 -13.445 1 97.06 76 GLN B N 1
ATOM 3051 C CA . GLN B 1 76 ? -17.062 -23.344 -12.062 1 97.06 76 GLN B CA 1
ATOM 3052 C C . GLN B 1 76 ? -15.945 -22.312 -11.984 1 97.06 76 GLN B C 1
ATOM 3054 O O . GLN B 1 76 ? -15.086 -22.234 -12.867 1 97.06 76 GLN B O 1
ATOM 3059 N N . ASN B 1 77 ? -16.016 -21.5 -10.969 1 98 77 ASN B N 1
ATOM 3060 C CA . ASN B 1 77 ? -15.062 -20.422 -10.742 1 98 77 ASN B CA 1
ATOM 3061 C C . ASN B 1 77 ? -14.242 -20.641 -9.477 1 98 77 ASN B C 1
ATOM 3063 O O . ASN B 1 77 ? -14.781 -20.594 -8.367 1 98 77 ASN B O 1
ATOM 3067 N N . PHE B 1 78 ? -12.984 -20.891 -9.602 1 98.31 78 PHE B N 1
ATOM 3068 C CA . PHE B 1 78 ? -12.086 -21.078 -8.469 1 98.31 78 PHE B CA 1
ATOM 3069 C C . PHE B 1 78 ? -11.18 -19.859 -8.297 1 98.31 78 PHE B C 1
ATOM 3071 O O . PHE B 1 78 ? -10.305 -19.859 -7.426 1 98.31 78 PHE B O 1
ATOM 3078 N N . TRP B 1 79 ? -11.344 -18.875 -9.141 1 97.88 79 TRP B N 1
ATOM 3079 C CA . TRP B 1 79 ? -10.586 -17.625 -9.133 1 97.88 79 TRP B CA 1
ATOM 3080 C C . TRP B 1 79 ? -11.117 -16.672 -8.062 1 97.88 79 TRP B C 1
ATOM 3082 O O . TRP B 1 79 ? -10.352 -16.172 -7.242 1 97.88 79 TRP B O 1
ATOM 3092 N N . GLY B 1 80 ? -12.32 -16.5 -7.961 1 98 80 GLY B N 1
ATOM 3093 C CA . GLY B 1 80 ? -13.008 -15.539 -7.117 1 98 80 GLY B CA 1
ATOM 3094 C C . GLY B 1 80 ? -13.688 -14.43 -7.906 1 98 80 GLY B C 1
ATOM 3095 O O . GLY B 1 80 ? -13.352 -14.195 -9.07 1 98 80 GLY B O 1
ATOM 3096 N N . GLY B 1 81 ? -14.633 -13.805 -7.254 1 97.19 81 GLY B N 1
ATOM 3097 C CA . GLY B 1 81 ? -15.336 -12.695 -7.875 1 97.19 81 GLY B CA 1
ATOM 3098 C C . GLY B 1 81 ? -16.359 -13.133 -8.906 1 97.19 81 GLY B C 1
ATOM 3099 O O . GLY B 1 81 ? -16.906 -14.234 -8.812 1 97.19 81 GLY B O 1
ATOM 3100 N N . ARG B 1 82 ? -16.578 -12.305 -9.875 1 96.44 82 ARG B N 1
ATOM 3101 C CA . ARG B 1 82 ? -17.578 -12.523 -10.906 1 96.44 82 ARG B CA 1
ATOM 3102 C C . ARG B 1 82 ? -17.078 -13.484 -11.977 1 96.44 82 ARG B C 1
ATOM 3104 O O . ARG B 1 82 ? -15.859 -13.648 -12.141 1 96.44 82 ARG B O 1
ATOM 3111 N N . THR B 1 83 ? -17.984 -14.062 -12.625 1 96.19 83 THR B N 1
ATOM 3112 C CA . THR B 1 83 ? -17.656 -15.008 -13.68 1 96.19 83 THR B CA 1
ATOM 3113 C C . THR B 1 83 ? -17.922 -14.406 -15.055 1 96.19 83 THR B C 1
ATOM 3115 O O . THR B 1 83 ? -18.953 -13.773 -15.266 1 96.19 83 THR B O 1
ATOM 3118 N N . PHE B 1 84 ? -16.922 -14.523 -15.93 1 95.44 84 PHE B N 1
ATOM 3119 C CA . PHE B 1 84 ? -17.141 -14.094 -17.297 1 95.44 84 PHE B CA 1
ATOM 3120 C C . PHE B 1 84 ? -17.922 -15.133 -18.078 1 95.44 84 PHE B C 1
ATOM 3122 O O . PHE B 1 84 ? -17.516 -16.297 -18.172 1 95.44 84 PHE B O 1
ATOM 3129 N N . VAL B 1 85 ? -18.984 -14.703 -18.594 1 93.69 85 VAL B N 1
ATOM 3130 C CA . VAL B 1 85 ? -19.859 -15.562 -19.391 1 93.69 85 VAL B CA 1
ATOM 3131 C C . VAL B 1 85 ? -19.938 -15.031 -20.812 1 93.69 85 VAL B C 1
ATOM 3133 O O . VAL B 1 85 ? -20.203 -13.844 -21.031 1 93.69 85 VAL B O 1
ATOM 3136 N N . ARG B 1 86 ? -19.672 -15.898 -21.75 1 93.12 86 ARG B N 1
ATOM 3137 C CA . ARG B 1 86 ? -19.719 -15.523 -23.156 1 93.12 86 ARG B CA 1
ATOM 3138 C C . ARG B 1 86 ? -21.031 -14.828 -23.484 1 93.12 86 ARG B C 1
ATOM 3140 O O . ARG B 1 86 ? -22.109 -15.328 -23.156 1 93.12 86 ARG B O 1
ATOM 3147 N N . GLY B 1 87 ? -20.859 -13.695 -24.062 1 92.12 87 GLY B N 1
ATOM 3148 C CA . GLY B 1 87 ? -22.031 -12.938 -24.5 1 92.12 87 GLY B CA 1
ATOM 3149 C C . GLY B 1 87 ? -22.656 -12.109 -23.391 1 92.12 87 GLY B C 1
ATOM 3150 O O . GLY B 1 87 ? -23.516 -11.258 -23.656 1 92.12 87 GLY B O 1
ATOM 3151 N N . ARG B 1 88 ? -22.344 -12.297 -22.078 1 93.75 88 ARG B N 1
ATOM 3152 C CA . ARG B 1 88 ? -23 -11.602 -20.969 1 93.75 88 ARG B CA 1
ATOM 3153 C C . ARG B 1 88 ? -22 -10.758 -20.188 1 93.75 88 ARG B C 1
ATOM 3155 O O . ARG B 1 88 ? -22.391 -9.883 -19.422 1 93.75 88 ARG B O 1
ATOM 3162 N N . GLY B 1 89 ? -20.719 -11.078 -20.422 1 94.12 89 GLY B N 1
ATOM 3163 C CA . GLY B 1 89 ? -19.719 -10.383 -19.641 1 94.12 89 GLY B CA 1
ATOM 3164 C C . GLY B 1 89 ? -19.562 -10.945 -18.234 1 94.12 89 GLY B C 1
ATOM 3165 O O . GLY B 1 89 ? -19.766 -12.141 -18.016 1 94.12 89 GLY B O 1
ATOM 3166 N N . TYR B 1 90 ? -19.047 -10.125 -17.359 1 94.56 90 TYR B N 1
ATOM 3167 C CA . TYR B 1 90 ? -18.906 -10.555 -15.977 1 94.56 90 TYR B CA 1
ATOM 3168 C C . TYR B 1 90 ? -20.25 -10.516 -15.25 1 94.56 90 TYR B C 1
ATOM 3170 O O . TYR B 1 90 ? -20.875 -9.461 -15.164 1 94.56 90 TYR B O 1
ATOM 3178 N N . VAL B 1 91 ? -20.609 -11.664 -14.68 1 95.62 91 VAL B N 1
ATOM 3179 C CA . VAL B 1 91 ? -21.891 -11.805 -14 1 95.62 91 VAL B CA 1
ATOM 3180 C C . VAL B 1 91 ? -21.672 -12.453 -12.633 1 95.62 91 VAL B C 1
ATOM 3182 O O . VAL B 1 91 ? -20.828 -13.336 -12.484 1 95.62 91 VAL B O 1
ATOM 3185 N N . PRO B 1 92 ? -22.406 -11.883 -11.656 1 94.94 92 PRO B N 1
ATOM 3186 C CA . PRO B 1 92 ? -22.344 -12.57 -10.367 1 94.94 92 PRO B CA 1
ATOM 3187 C C . PRO B 1 92 ? -23.031 -13.93 -10.383 1 94.94 92 PRO B C 1
ATOM 3189 O O . PRO B 1 92 ? -24.266 -14.008 -10.477 1 94.94 92 PRO B O 1
ATOM 3192 N N . LEU B 1 93 ? -22.312 -14.969 -10.422 1 96 93 LEU B N 1
ATOM 3193 C CA . LEU B 1 93 ? -22.828 -16.328 -10.367 1 96 93 LEU B CA 1
ATOM 3194 C C . LEU B 1 93 ? -22.5 -16.984 -9.039 1 96 93 LEU B C 1
ATOM 3196 O O . LEU B 1 93 ? -21.516 -16.609 -8.383 1 96 93 LEU B O 1
ATOM 3200 N N . ASP B 1 94 ? -23.391 -17.859 -8.633 1 96.38 94 ASP B N 1
ATOM 3201 C CA . ASP B 1 94 ? -23.125 -18.656 -7.441 1 96.38 94 ASP B CA 1
ATOM 3202 C C . ASP B 1 94 ? -22.359 -19.922 -7.789 1 96.38 94 ASP B C 1
ATOM 3204 O O . ASP B 1 94 ? -22.859 -21.031 -7.598 1 96.38 94 ASP B O 1
ATOM 3208 N N . ASN B 1 95 ? -21.125 -19.766 -8.289 1 98.19 95 ASN B N 1
ATOM 3209 C CA . ASN B 1 95 ? -20.359 -20.906 -8.766 1 98.19 95 ASN B CA 1
ATOM 3210 C C . ASN B 1 95 ? -18.922 -20.859 -8.258 1 98.19 95 ASN B C 1
ATOM 3212 O O . ASN B 1 95 ? -18.031 -21.516 -8.805 1 98.19 95 ASN B O 1
ATOM 3216 N N . ASN B 1 96 ? -18.703 -19.984 -7.215 1 98.62 96 ASN B N 1
ATOM 3217 C CA . ASN B 1 96 ? -17.359 -19.906 -6.648 1 98.62 96 ASN B CA 1
ATOM 3218 C C . ASN B 1 96 ? -17.031 -21.125 -5.801 1 98.62 96 ASN B C 1
ATOM 3220 O O . ASN B 1 96 ? -17.641 -21.344 -4.75 1 98.62 96 ASN B O 1
ATOM 3224 N N . GLY B 1 97 ? -16.078 -21.891 -6.266 1 98.5 97 GLY B N 1
ATOM 3225 C CA . GLY B 1 97 ? -15.578 -23.031 -5.512 1 98.5 97 GLY B CA 1
ATOM 3226 C C . GLY B 1 97 ? -14.469 -22.672 -4.551 1 98.5 97 GLY B C 1
ATOM 3227 O O . GLY B 1 97 ? -14.242 -21.484 -4.27 1 98.5 97 GLY B O 1
ATOM 3228 N N . SER B 1 98 ? -13.875 -23.688 -3.971 1 98.44 98 SER B N 1
ATOM 3229 C CA . SER B 1 98 ? -12.75 -23.516 -3.051 1 98.44 98 SER B CA 1
ATOM 3230 C C . SER B 1 98 ? -11.711 -24.609 -3.236 1 98.44 98 SER B C 1
ATOM 3232 O O . SER B 1 98 ? -12.008 -25.672 -3.795 1 98.44 98 SER B O 1
ATOM 3234 N N . THR B 1 99 ? -10.523 -24.312 -2.955 1 98.69 99 THR B N 1
ATOM 3235 C CA . THR B 1 99 ? -9.43 -25.281 -2.844 1 98.69 99 THR B CA 1
ATOM 3236 C C . THR B 1 99 ? -9.047 -25.5 -1.382 1 98.69 99 THR B C 1
ATOM 3238 O O . THR B 1 99 ? -8.562 -24.578 -0.717 1 98.69 99 THR B O 1
ATOM 3241 N N . ARG B 1 100 ? -9.195 -26.688 -0.907 1 98 100 ARG B N 1
ATOM 3242 C CA . ARG B 1 100 ? -9.102 -26.922 0.53 1 98 100 ARG B CA 1
ATOM 3243 C C . ARG B 1 100 ? -7.938 -27.844 0.857 1 98 100 ARG B C 1
ATOM 3245 O O . ARG B 1 100 ? -7.793 -28.906 0.25 1 98 100 ARG B O 1
ATOM 3252 N N . HIS B 1 101 ? -7.145 -27.516 1.854 1 97.88 101 HIS B N 1
ATOM 3253 C CA . HIS B 1 101 ? -6.113 -28.375 2.41 1 97.88 101 HIS B CA 1
ATOM 3254 C C . HIS B 1 101 ? -6.723 -29.609 3.062 1 97.88 101 HIS B C 1
ATOM 3256 O O . HIS B 1 101 ? -7.652 -29.5 3.863 1 97.88 101 HIS B O 1
ATOM 3262 N N . VAL B 1 102 ? -6.242 -30.719 2.727 1 97.94 102 VAL B N 1
ATOM 3263 C CA . VAL B 1 102 ? -6.742 -31.953 3.303 1 97.94 102 VAL B CA 1
ATOM 3264 C C . VAL B 1 102 ? -5.758 -32.469 4.344 1 97.94 102 VAL B C 1
ATOM 3266 O O . VAL B 1 102 ? -6.133 -32.75 5.484 1 97.94 102 VAL B O 1
ATOM 3269 N N . ARG B 1 103 ? -4.477 -32.562 3.914 1 96.94 103 ARG B N 1
ATOM 3270 C CA . ARG B 1 103 ? -3.438 -33.062 4.816 1 96.94 103 ARG B CA 1
ATOM 3271 C C . ARG B 1 103 ? -2.049 -32.781 4.262 1 96.94 103 ARG B C 1
ATOM 3273 O O . ARG B 1 103 ? -1.847 -32.781 3.045 1 96.94 103 ARG B O 1
ATOM 3280 N N . TRP B 1 104 ? -1.146 -32.688 5.188 1 96.44 104 TRP B N 1
ATOM 3281 C CA . TRP B 1 104 ? 0.261 -32.625 4.805 1 96.44 104 TRP B CA 1
ATOM 3282 C C . TRP B 1 104 ? 0.785 -34 4.445 1 96.44 104 TRP B C 1
ATOM 3284 O O . TRP B 1 104 ? 0.454 -35 5.109 1 96.44 104 TRP B O 1
ATOM 3294 N N . GLN B 1 105 ? 1.518 -34 3.426 1 96.88 105 GLN B N 1
ATOM 3295 C CA . GLN B 1 105 ? 2.283 -35.188 3.113 1 96.88 105 GLN B CA 1
ATOM 3296 C C . GLN B 1 105 ? 3.73 -35.062 3.578 1 96.88 105 GLN B C 1
ATOM 3298 O O . GLN B 1 105 ? 4.316 -36.031 4.078 1 96.88 105 GLN B O 1
ATOM 3303 N N . HIS B 1 106 ? 4.25 -33.844 3.344 1 91.56 106 HIS B N 1
ATOM 3304 C CA . HIS B 1 106 ? 5.617 -33.531 3.742 1 91.56 106 HIS B CA 1
ATOM 3305 C C . HIS B 1 106 ? 5.746 -32.094 4.168 1 91.56 106 HIS B C 1
ATOM 3307 O O . HIS B 1 106 ? 5.238 -31.188 3.49 1 91.56 106 HIS B O 1
ATOM 3313 N N . THR B 1 107 ? 6.273 -31.844 5.324 1 93.31 107 THR B N 1
ATOM 3314 C CA . THR B 1 107 ? 6.746 -30.547 5.77 1 93.31 107 THR B CA 1
ATOM 3315 C C . THR B 1 107 ? 8.141 -30.656 6.379 1 93.31 107 THR B C 1
ATOM 3317 O O . THR B 1 107 ? 8.289 -31.016 7.547 1 93.31 107 THR B O 1
ATOM 3320 N N . GLU B 1 108 ? 9.141 -30.375 5.547 1 92.31 108 GLU B N 1
ATOM 3321 C CA . GLU B 1 108 ? 10.492 -30.656 6.016 1 92.31 108 GLU B CA 1
ATOM 3322 C C . GLU B 1 108 ? 11.445 -29.5 5.703 1 92.31 108 GLU B C 1
ATOM 3324 O O . GLU B 1 108 ? 11.227 -28.766 4.746 1 92.31 108 GLU B O 1
ATOM 3329 N N . CYS B 1 109 ? 12.289 -29.359 6.523 1 92.12 109 CYS B N 1
ATOM 3330 C CA . CYS B 1 109 ? 13.43 -28.469 6.348 1 92.12 109 CYS B CA 1
ATOM 3331 C C . CYS B 1 109 ? 14.742 -29.234 6.449 1 92.12 109 CYS B C 1
ATOM 3333 O O . CYS B 1 109 ? 15.148 -29.625 7.539 1 92.12 109 CYS B O 1
ATOM 3335 N N . GLU B 1 110 ? 15.359 -29.562 5.293 1 89 110 GLU B N 1
ATOM 3336 C CA . GLU B 1 110 ? 16.594 -30.344 5.234 1 89 110 GLU B CA 1
ATOM 3337 C C . GLU B 1 110 ? 17.531 -29.812 4.148 1 89 110 GLU B C 1
ATOM 3339 O O . GLU B 1 110 ? 17.062 -29.391 3.088 1 89 110 GLU B O 1
ATOM 3344 N N . ASP B 1 111 ? 18.812 -29.875 4.461 1 87.88 111 ASP B N 1
ATOM 3345 C CA . ASP B 1 111 ? 19.844 -29.578 3.48 1 87.88 111 ASP B CA 1
ATOM 3346 C C . ASP B 1 111 ? 19.641 -28.203 2.861 1 87.88 111 ASP B C 1
ATOM 3348 O O . ASP B 1 111 ? 19.688 -28.047 1.639 1 87.88 111 ASP B O 1
ATOM 3352 N N . GLY B 1 112 ? 19.219 -27.234 3.711 1 88.75 112 GLY B N 1
ATOM 3353 C CA . GLY B 1 112 ? 19.109 -25.859 3.273 1 88.75 112 GLY B CA 1
ATOM 3354 C C . GLY B 1 112 ? 17.875 -25.609 2.41 1 88.75 112 GLY B C 1
ATOM 3355 O O . GLY B 1 112 ? 17.859 -24.672 1.615 1 88.75 112 GLY B O 1
ATOM 3356 N N . ARG B 1 113 ? 16.953 -26.516 2.451 1 94.5 113 ARG B N 1
ATOM 3357 C CA . ARG B 1 113 ? 15.727 -26.359 1.688 1 94.5 113 ARG B CA 1
ATOM 3358 C C . ARG B 1 113 ? 14.508 -26.656 2.553 1 94.5 113 ARG B C 1
ATOM 3360 O O . ARG B 1 113 ? 14.586 -27.469 3.488 1 94.5 113 ARG B O 1
ATOM 3367 N N . VAL B 1 114 ? 13.5 -25.938 2.324 1 96.81 114 VAL B N 1
ATOM 3368 C CA . VAL B 1 114 ? 12.195 -26.234 2.896 1 96.81 114 VAL B CA 1
ATOM 3369 C C . VAL B 1 114 ? 11.289 -26.828 1.825 1 96.81 114 VAL B C 1
ATOM 3371 O O . VAL B 1 114 ? 11.219 -26.328 0.704 1 96.81 114 VAL B O 1
ATOM 3374 N N . ARG B 1 115 ? 10.633 -27.922 2.119 1 96.56 115 ARG B N 1
ATOM 3375 C CA . ARG B 1 115 ? 9.672 -28.562 1.227 1 96.56 115 ARG B CA 1
ATOM 3376 C C . ARG B 1 115 ? 8.328 -28.766 1.928 1 96.56 115 ARG B C 1
ATOM 3378 O O . ARG B 1 115 ? 8.273 -29.406 2.982 1 96.56 115 ARG B O 1
ATOM 3385 N N . LEU B 1 116 ? 7.363 -28.203 1.342 1 97.81 116 LEU B N 1
ATOM 3386 C CA . LEU B 1 116 ? 5.98 -28.406 1.754 1 97.81 116 LEU B CA 1
ATOM 3387 C C . LEU B 1 116 ? 5.207 -29.188 0.695 1 97.81 116 LEU B C 1
ATOM 3389 O O . LEU B 1 116 ? 5.23 -28.828 -0.485 1 97.81 116 LEU B O 1
ATOM 3393 N N . ARG B 1 117 ? 4.621 -30.234 1.072 1 98.31 117 ARG B N 1
ATOM 3394 C CA . ARG B 1 117 ? 3.783 -31.016 0.16 1 98.31 117 ARG B CA 1
ATOM 3395 C C . ARG B 1 117 ? 2.467 -31.406 0.824 1 98.31 117 ARG B C 1
ATOM 3397 O O . ARG B 1 117 ? 2.457 -31.875 1.963 1 98.31 117 ARG B O 1
ATOM 3404 N N . HIS B 1 118 ? 1.395 -31.109 0.165 1 98.38 118 HIS B N 1
ATOM 3405 C CA . HIS B 1 118 ? 0.111 -31.484 0.753 1 98.38 118 HIS B CA 1
ATOM 3406 C C . HIS B 1 118 ? -0.907 -31.844 -0.324 1 98.38 118 HIS B C 1
ATOM 3408 O O . HIS B 1 118 ? -0.703 -31.531 -1.502 1 98.38 118 HIS B O 1
ATOM 3414 N N . ARG B 1 119 ? -1.914 -32.531 0.089 1 98.69 119 ARG B N 1
ATOM 3415 C CA . ARG B 1 119 ? -3.076 -32.844 -0.735 1 98.69 119 ARG B CA 1
ATOM 3416 C C . ARG B 1 119 ? -4.16 -31.781 -0.581 1 98.69 119 ARG B C 1
ATOM 3418 O O . ARG B 1 119 ? -4.43 -31.312 0.53 1 98.69 119 ARG B O 1
ATOM 3425 N N . LEU B 1 120 ? -4.734 -31.375 -1.708 1 98.81 120 LEU B N 1
ATOM 3426 C CA . LEU B 1 120 ? -5.832 -30.422 -1.713 1 98.81 120 LEU B CA 1
ATOM 3427 C C . LEU B 1 120 ? -7.031 -30.969 -2.479 1 98.81 120 LEU B C 1
ATOM 3429 O O . LEU B 1 120 ? -6.867 -31.734 -3.436 1 98.81 120 LEU B O 1
ATOM 3433 N N . ASP B 1 121 ? -8.18 -30.594 -2.039 1 98.81 121 ASP B N 1
ATOM 3434 C CA . ASP B 1 121 ? -9.422 -30.859 -2.76 1 98.81 121 ASP B CA 1
ATOM 3435 C C . ASP B 1 121 ? -9.992 -29.578 -3.354 1 98.81 121 ASP B C 1
ATOM 3437 O O . ASP B 1 121 ? -10.117 -28.578 -2.658 1 98.81 121 ASP B O 1
ATOM 3441 N N . TRP B 1 122 ? -10.234 -29.641 -4.605 1 98.81 122 TRP B N 1
ATOM 3442 C CA . TRP B 1 122 ? -11.008 -28.578 -5.238 1 98.81 122 TRP B CA 1
ATOM 3443 C C . TRP B 1 122 ? -12.5 -28.891 -5.219 1 98.81 122 TRP B C 1
ATOM 3445 O O . TRP B 1 122 ? -12.945 -29.844 -5.871 1 98.81 122 TRP B O 1
ATOM 3455 N N . GLU B 1 123 ? -13.188 -28.047 -4.535 1 98.5 123 GLU B N 1
ATOM 3456 C CA . GLU B 1 123 ? -14.617 -28.281 -4.355 1 98.5 123 GLU B CA 1
ATOM 3457 C C . GLU B 1 123 ? -15.445 -27.188 -5.016 1 98.5 123 GLU B C 1
ATOM 3459 O O . GLU B 1 123 ? -15.141 -26 -4.867 1 98.5 123 GLU B O 1
ATOM 3464 N N . THR B 1 124 ? -16.422 -27.656 -5.812 1 98.25 124 THR B N 1
ATOM 3465 C CA . THR B 1 124 ? -17.344 -26.688 -6.414 1 98.25 124 THR B CA 1
ATOM 3466 C C . THR B 1 124 ? -18.172 -26 -5.344 1 98.25 124 THR B C 1
ATOM 3468 O O . THR B 1 124 ? -18.125 -26.359 -4.172 1 98.25 124 THR B O 1
ATOM 3471 N N . ARG B 1 125 ? -18.891 -24.984 -5.777 1 97.25 125 ARG B N 1
ATOM 3472 C CA . ARG B 1 125 ? -19.797 -24.281 -4.871 1 97.25 125 ARG B CA 1
ATOM 3473 C C . ARG B 1 125 ? -20.797 -25.25 -4.246 1 97.25 125 ARG B C 1
ATOM 3475 O O . ARG B 1 125 ? -21.188 -25.078 -3.084 1 97.25 125 ARG B O 1
ATOM 3482 N N . ALA B 1 126 ? -21.188 -26.203 -4.941 1 96.25 126 ALA B N 1
ATOM 3483 C CA . ALA B 1 126 ? -22.188 -27.172 -4.492 1 96.25 126 ALA B CA 1
ATOM 3484 C C . ALA B 1 126 ? -21.562 -28.203 -3.555 1 96.25 126 ALA B C 1
ATOM 3486 O O . ALA B 1 126 ? -22.266 -29.062 -3.008 1 96.25 126 ALA B O 1
ATOM 3487 N N . GLY B 1 127 ? -20.281 -28.188 -3.41 1 96.5 127 GLY B N 1
ATOM 3488 C CA . GLY B 1 127 ? -19.625 -29.078 -2.461 1 96.5 127 GLY B CA 1
ATOM 3489 C C . GLY B 1 127 ? -19.109 -30.344 -3.094 1 96.5 127 GLY B C 1
ATOM 3490 O O . GLY B 1 127 ? -18.688 -31.266 -2.391 1 96.5 127 GLY B O 1
ATOM 3491 N N . GLU B 1 128 ? -19.109 -30.391 -4.406 1 97.94 128 GLU B N 1
ATOM 3492 C CA . GLU B 1 128 ? -18.578 -31.562 -5.105 1 97.94 128 GLU B CA 1
ATOM 3493 C C . GLU B 1 128 ? -17.078 -31.453 -5.309 1 97.94 128 GLU B C 1
ATOM 3495 O O . GLU B 1 128 ? -16.578 -30.422 -5.766 1 97.94 128 GLU B O 1
ATOM 3500 N N . ARG B 1 129 ? -16.453 -32.531 -4.996 1 98.56 129 ARG B N 1
ATOM 3501 C CA . ARG B 1 129 ? -15.016 -32.531 -5.285 1 98.56 129 ARG B CA 1
ATOM 3502 C C . ARG B 1 129 ? -14.758 -32.875 -6.754 1 98.56 129 ARG B C 1
ATOM 3504 O O . ARG B 1 129 ? -15.047 -33.969 -7.215 1 98.56 129 ARG B O 1
ATOM 3511 N N . TRP B 1 130 ? -14.164 -31.953 -7.465 1 98.69 130 TRP B N 1
ATOM 3512 C CA . TRP B 1 130 ? -13.906 -32.125 -8.891 1 98.69 130 TRP B CA 1
ATOM 3513 C C . TRP B 1 130 ? -12.445 -32.5 -9.133 1 98.69 130 TRP B C 1
ATOM 3515 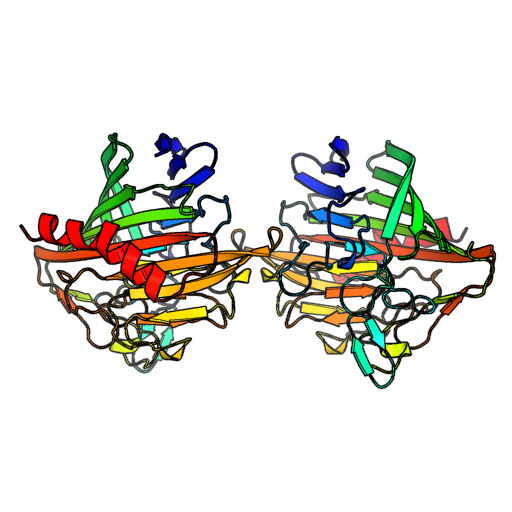O O . TRP B 1 130 ? -12.148 -33.312 -10.031 1 98.69 130 TRP B O 1
ATOM 3525 N N . LEU B 1 131 ? -11.578 -31.938 -8.367 1 98.75 131 LEU B N 1
ATOM 3526 C CA . LEU B 1 131 ? -10.148 -32.188 -8.547 1 98.75 131 LEU B CA 1
ATOM 3527 C C . LEU B 1 131 ? -9.492 -32.562 -7.227 1 98.75 131 LEU B C 1
ATOM 3529 O O . LEU B 1 131 ? -9.875 -32.062 -6.168 1 98.75 131 LEU B O 1
ATOM 3533 N N . ILE B 1 132 ? -8.523 -33.406 -7.285 1 98.81 132 ILE B N 1
ATOM 3534 C CA . ILE B 1 132 ? -7.543 -33.656 -6.23 1 98.81 132 ILE B CA 1
ATOM 3535 C C . ILE B 1 132 ? -6.176 -33.125 -6.676 1 98.81 132 ILE B C 1
ATOM 3537 O O . ILE B 1 132 ? -5.719 -33.438 -7.781 1 98.81 132 ILE B O 1
ATOM 3541 N N . GLU B 1 133 ? -5.59 -32.375 -5.84 1 98.88 133 GLU B N 1
ATOM 3542 C CA . GLU B 1 133 ? -4.293 -31.781 -6.172 1 98.88 133 GLU B CA 1
ATOM 3543 C C . GLU B 1 133 ? -3.211 -32.25 -5.203 1 98.88 133 GLU B C 1
ATOM 3545 O O . GLU B 1 133 ? -3.412 -32.219 -3.986 1 98.88 133 GLU B O 1
ATOM 3550 N N . ASP B 1 134 ? -2.146 -32.75 -5.711 1 98.81 134 ASP B N 1
ATOM 3551 C CA . ASP B 1 134 ? -0.878 -32.875 -5 1 98.81 134 ASP B CA 1
ATOM 3552 C C . ASP B 1 134 ? 0.029 -31.672 -5.27 1 98.81 134 ASP B C 1
ATOM 3554 O O . ASP B 1 134 ? 0.499 -31.484 -6.395 1 98.81 134 ASP B O 1
ATOM 3558 N N . ARG B 1 135 ? 0.216 -30.812 -4.246 1 98.75 135 ARG B N 1
ATOM 3559 C CA . ARG B 1 135 ? 0.998 -29.594 -4.41 1 98.75 135 ARG B CA 1
ATOM 3560 C C . ARG B 1 135 ? 2.289 -29.656 -3.604 1 98.75 135 ARG B C 1
ATOM 3562 O O . ARG B 1 135 ? 2.273 -30.016 -2.424 1 98.75 135 ARG B O 1
ATOM 3569 N N . SER B 1 136 ? 3.348 -29.312 -4.254 1 98.31 136 SER B N 1
ATOM 3570 C CA . SER B 1 136 ? 4.641 -29.188 -3.588 1 98.31 136 SER B CA 1
ATOM 3571 C C . SER B 1 136 ? 5.211 -27.781 -3.75 1 98.31 136 SER B C 1
ATOM 3573 O O . SER B 1 136 ? 5.25 -27.25 -4.859 1 98.31 136 SER B O 1
ATOM 3575 N N . ILE B 1 137 ? 5.602 -27.172 -2.652 1 98.5 137 ILE B N 1
ATOM 3576 C CA . ILE B 1 137 ? 6.262 -25.859 -2.623 1 98.5 137 ILE B CA 1
ATOM 3577 C C . ILE B 1 137 ? 7.645 -26 -1.987 1 98.5 137 ILE B C 1
ATOM 3579 O O . ILE B 1 137 ? 7.781 -26.578 -0.903 1 98.5 137 ILE B O 1
ATOM 3583 N N . GLU B 1 138 ? 8.609 -25.516 -2.635 1 97.62 138 GLU B N 1
ATOM 3584 C CA . GLU B 1 138 ? 9.969 -25.609 -2.127 1 97.62 138 GLU B CA 1
ATOM 3585 C C . GLU B 1 138 ? 10.641 -24.234 -2.096 1 97.62 138 GLU B C 1
ATOM 3587 O O . GLU B 1 138 ? 10.539 -23.469 -3.053 1 97.62 138 GLU B O 1
ATOM 3592 N N . VAL B 1 139 ? 11.227 -23.891 -1.018 1 98.25 139 VAL B N 1
ATOM 3593 C CA . VAL B 1 139 ? 12.117 -22.75 -0.875 1 98.25 139 VAL B CA 1
ATOM 3594 C C . VAL B 1 139 ? 13.57 -23.234 -0.812 1 98.25 139 VAL B C 1
ATOM 3596 O O . VAL B 1 139 ? 13.914 -24.062 0.036 1 98.25 139 VAL B O 1
ATOM 3599 N N . SER B 1 140 ? 14.359 -22.734 -1.664 1 96.88 140 SER B N 1
ATOM 3600 C CA . SER B 1 140 ? 15.742 -23.188 -1.723 1 96.88 140 SER B CA 1
ATOM 3601 C C . SER B 1 140 ? 16.672 -22.109 -2.275 1 96.88 140 SER B C 1
ATOM 3603 O O . SER B 1 140 ? 16.203 -21.016 -2.631 1 96.88 140 SER B O 1
ATOM 3605 N N . ASP B 1 141 ? 18.016 -22.344 -2.287 1 96.56 141 ASP B N 1
ATOM 3606 C CA . ASP B 1 141 ? 19.047 -21.5 -2.877 1 96.56 141 ASP B CA 1
ATOM 3607 C C . ASP B 1 141 ? 18.984 -20.094 -2.301 1 96.56 141 ASP B C 1
ATOM 3609 O O . ASP B 1 141 ? 19.031 -19.109 -3.045 1 96.56 141 ASP B O 1
ATOM 3613 N N . VAL B 1 142 ? 18.766 -20.047 -0.991 1 97.88 142 VAL B N 1
ATOM 3614 C CA . VAL B 1 142 ? 18.797 -18.75 -0.31 1 97.88 142 VAL B CA 1
ATOM 3615 C C . VAL B 1 142 ? 20.234 -18.234 -0.271 1 97.88 142 VAL B C 1
ATOM 3617 O O . VAL B 1 142 ? 21.125 -18.875 0.272 1 97.88 142 VAL B O 1
ATOM 3620 N N . ASP B 1 143 ? 20.453 -17.125 -0.889 1 97.19 143 ASP B N 1
ATOM 3621 C CA . ASP B 1 143 ? 21.781 -16.5 -0.981 1 97.19 143 ASP B CA 1
ATOM 3622 C C . ASP B 1 143 ? 21.719 -15.023 -0.615 1 97.19 143 ASP B C 1
ATOM 3624 O O . ASP B 1 143 ? 21.328 -14.188 -1.437 1 97.19 143 ASP B O 1
ATOM 3628 N N . PHE B 1 144 ? 22.156 -14.633 0.581 1 96.88 144 PHE B N 1
ATOM 3629 C CA . PHE B 1 144 ? 22.078 -13.266 1.068 1 96.88 144 PHE B CA 1
ATOM 3630 C C . PHE B 1 144 ? 23.094 -12.375 0.354 1 96.88 144 PHE B C 1
ATOM 3632 O O . PHE B 1 144 ? 22.891 -11.164 0.224 1 96.88 144 PHE B O 1
ATOM 3639 N N . LEU B 1 145 ? 24.172 -12.938 -0.074 1 96.56 145 LEU B N 1
ATOM 3640 C CA . LEU B 1 145 ? 25.172 -12.164 -0.802 1 96.56 145 LEU B CA 1
ATOM 3641 C C . LEU B 1 145 ? 24.688 -11.82 -2.205 1 96.56 145 LEU B C 1
ATOM 3643 O O . LEU B 1 145 ? 24.859 -10.695 -2.67 1 96.56 145 LEU B O 1
ATOM 3647 N N . ASP B 1 146 ? 24.047 -12.781 -2.85 1 96.44 146 ASP B N 1
ATOM 3648 C CA . ASP B 1 146 ? 23.453 -12.57 -4.164 1 96.44 146 ASP B CA 1
ATOM 3649 C C . ASP B 1 146 ? 22.156 -11.766 -4.055 1 96.44 146 ASP B C 1
ATOM 3651 O O . ASP B 1 146 ? 21.703 -11.172 -5.035 1 96.44 146 ASP B O 1
ATOM 3655 N N . GLY B 1 147 ? 21.5 -11.789 -2.895 1 98.12 147 GLY B N 1
ATOM 3656 C CA . GLY B 1 147 ? 20.219 -11.141 -2.658 1 98.12 147 GLY B CA 1
ATOM 3657 C C . GLY B 1 147 ? 19.062 -11.836 -3.348 1 98.12 147 GLY B C 1
ATOM 3658 O O . GLY B 1 147 ? 18.25 -11.188 -4.004 1 98.12 147 GLY B O 1
ATOM 3659 N N . SER B 1 148 ? 19.047 -13.164 -3.271 1 98.62 148 SER B N 1
ATOM 3660 C CA . SER B 1 148 ? 17.984 -13.875 -3.998 1 98.62 148 SER B CA 1
ATOM 3661 C C . SER B 1 148 ? 17.688 -15.219 -3.352 1 98.62 148 SER B C 1
ATOM 3663 O O . SER B 1 148 ? 18.469 -15.727 -2.551 1 98.62 148 SER B O 1
ATOM 3665 N N . TRP B 1 149 ? 16.547 -15.75 -3.633 1 98.62 149 TRP B N 1
ATOM 3666 C CA . TRP B 1 149 ? 16.203 -17.141 -3.307 1 98.62 149 TRP B CA 1
ATOM 3667 C C . TRP B 1 149 ? 15.211 -17.703 -4.316 1 98.62 149 TRP B C 1
ATOM 3669 O O . TRP B 1 149 ? 14.664 -16.969 -5.133 1 98.62 149 TRP B O 1
ATOM 3679 N N . LEU B 1 150 ? 15.086 -19.031 -4.305 1 98.56 150 LEU B N 1
ATOM 3680 C CA . LEU B 1 150 ? 14.32 -19.734 -5.336 1 98.56 150 LEU B CA 1
ATOM 3681 C C . LEU B 1 150 ? 13.086 -20.391 -4.738 1 98.56 150 LEU B C 1
ATOM 3683 O O . LEU B 1 150 ? 13.172 -21.078 -3.719 1 98.56 150 LEU B O 1
ATOM 3687 N N . LEU B 1 151 ? 11.93 -20.078 -5.32 1 98.75 151 LEU B N 1
ATOM 3688 C CA . LEU B 1 151 ? 10.664 -20.75 -5.051 1 98.75 151 LEU B CA 1
ATOM 3689 C C . LEU B 1 151 ? 10.328 -21.734 -6.168 1 98.75 151 LEU B C 1
ATOM 3691 O O . LEU B 1 151 ? 10.328 -21.359 -7.344 1 98.75 151 LEU B O 1
ATOM 3695 N N . THR B 1 152 ? 10.102 -22.984 -5.836 1 98.12 152 THR B N 1
ATOM 3696 C CA . THR B 1 152 ? 9.602 -23.969 -6.781 1 98.12 152 THR B CA 1
ATOM 3697 C C . THR B 1 152 ? 8.18 -24.406 -6.414 1 98.12 152 THR B C 1
ATOM 3699 O O . THR B 1 152 ? 7.91 -24.75 -5.262 1 98.12 152 THR B O 1
ATOM 3702 N N . TRP B 1 153 ? 7.309 -24.312 -7.344 1 98.5 153 TRP B N 1
ATOM 3703 C CA . TRP B 1 153 ? 5.906 -24.688 -7.199 1 98.5 153 TRP B CA 1
ATOM 3704 C C . TRP B 1 153 ? 5.539 -25.812 -8.156 1 98.5 153 TRP B C 1
ATOM 3706 O O . TRP B 1 153 ? 5.586 -25.641 -9.375 1 98.5 153 TRP B O 1
ATOM 3716 N N . LYS B 1 154 ? 5.199 -26.953 -7.621 1 97.81 154 LYS B N 1
ATOM 3717 C CA . LYS B 1 154 ? 4.746 -28.094 -8.414 1 97.81 154 LYS B CA 1
ATOM 3718 C C . LYS B 1 154 ? 3.307 -28.469 -8.078 1 97.81 154 LYS B C 1
ATOM 3720 O O . LYS B 1 154 ? 2.941 -28.547 -6.902 1 97.81 154 LYS B O 1
ATOM 3725 N N . THR B 1 155 ? 2.543 -28.594 -9.07 1 97.5 155 THR B N 1
ATOM 3726 C CA . THR B 1 155 ? 1.148 -29 -8.906 1 97.5 155 THR B CA 1
ATOM 3727 C C . THR B 1 155 ? 0.824 -30.203 -9.789 1 97.5 155 THR B C 1
ATOM 3729 O O . THR B 1 155 ? 1.262 -30.266 -10.945 1 97.5 155 THR B O 1
ATOM 3732 N N . ARG B 1 156 ? 0.214 -31.188 -9.258 1 98.12 156 ARG B N 1
ATOM 3733 C CA . ARG B 1 156 ? -0.435 -32.25 -9.992 1 98.12 156 ARG B CA 1
ATOM 3734 C C . ARG B 1 156 ? -1.917 -32.344 -9.648 1 98.12 156 ARG B C 1
ATOM 3736 O O . ARG B 1 156 ? -2.273 -32.719 -8.516 1 98.12 156 ARG B O 1
ATOM 3743 N N . VAL B 1 157 ? -2.742 -32.062 -10.617 1 98.19 157 VAL B N 1
ATOM 3744 C CA . VAL B 1 157 ? -4.18 -32.094 -10.383 1 98.19 157 VAL B CA 1
ATOM 3745 C C . VAL B 1 157 ? -4.805 -33.281 -11.148 1 98.19 157 VAL B C 1
ATOM 3747 O O . VAL B 1 157 ? -4.477 -33.5 -12.312 1 98.19 157 VAL B O 1
ATOM 3750 N N . ARG B 1 158 ? -5.66 -33.969 -10.477 1 98.69 158 ARG B N 1
ATOM 3751 C CA . ARG B 1 158 ? -6.371 -35.094 -11.086 1 98.69 158 ARG B CA 1
ATOM 3752 C C . ARG B 1 158 ? -7.871 -34.812 -11.148 1 98.69 158 ARG B C 1
ATOM 3754 O O . ARG B 1 158 ? -8.469 -34.406 -10.164 1 98.69 158 ARG B O 1
ATOM 3761 N N . ASN B 1 159 ? -8.43 -35.125 -12.305 1 98.75 159 ASN B N 1
ATOM 3762 C CA . ASN B 1 159 ? -9.875 -35 -12.469 1 98.75 159 ASN B CA 1
ATOM 3763 C C . ASN B 1 159 ? -10.609 -36.156 -11.828 1 98.75 159 ASN B C 1
ATOM 3765 O O . ASN B 1 159 ? -10.492 -37.312 -12.289 1 98.75 159 ASN B O 1
ATOM 3769 N N . THR B 1 160 ? -11.391 -35.844 -10.844 1 98.56 160 THR B N 1
ATOM 3770 C CA . THR B 1 160 ? -12.133 -36.875 -10.156 1 98.56 160 THR B CA 1
ATOM 3771 C C . THR B 1 160 ? -13.641 -36.656 -10.32 1 98.56 160 THR B C 1
ATOM 3773 O O . THR B 1 160 ? -14.438 -37.281 -9.609 1 98.56 160 THR B O 1
ATOM 3776 N N . SER B 1 161 ? -14.062 -35.844 -11.133 1 97.62 161 SER B N 1
ATOM 3777 C CA . SER B 1 161 ? -15.461 -35.469 -11.273 1 97.62 161 SER B CA 1
ATOM 3778 C C . SER B 1 161 ? -16.266 -36.531 -12.008 1 97.62 161 SER B C 1
ATOM 3780 O O . SER B 1 161 ? -17.5 -36.562 -11.922 1 97.62 161 SER B O 1
ATOM 3782 N N . GLY B 1 162 ? -15.617 -37.344 -12.82 1 98 162 GLY B N 1
ATOM 3783 C CA . GLY B 1 162 ? -16.297 -38.344 -13.625 1 98 162 GLY B CA 1
ATOM 3784 C C . GLY B 1 162 ? -16.703 -37.844 -14.992 1 98 162 GLY B C 1
ATOM 3785 O O . GLY B 1 162 ? -17.172 -38.594 -15.836 1 98 162 GLY B O 1
ATOM 3786 N N . THR B 1 163 ? -16.484 -36.594 -15.312 1 98 163 THR B N 1
ATOM 3787 C CA . THR B 1 163 ? -16.766 -36 -16.609 1 98 163 THR B CA 1
ATOM 3788 C C . THR B 1 163 ? -15.562 -35.188 -17.094 1 98 163 THR B C 1
ATOM 3790 O O . THR B 1 163 ? -14.719 -34.781 -16.297 1 98 163 THR B O 1
ATOM 3793 N N . PRO B 1 164 ? -15.391 -35.094 -18.438 1 98.25 164 PRO B N 1
ATOM 3794 C CA . PRO B 1 164 ? -14.32 -34.188 -18.891 1 98.25 164 PRO B CA 1
ATOM 3795 C C . PRO B 1 164 ? -14.469 -32.781 -18.359 1 98.25 164 PRO B C 1
ATOM 3797 O O . PRO B 1 164 ? -15.586 -32.25 -18.297 1 98.25 164 PRO B O 1
ATOM 3800 N N . LEU B 1 165 ? -13.375 -32.25 -17.922 1 98.31 165 LEU B N 1
ATOM 3801 C CA . LEU B 1 165 ? -13.352 -30.875 -17.438 1 98.31 165 LEU B CA 1
ATOM 3802 C C . LEU B 1 165 ? -12.617 -29.969 -18.422 1 98.31 165 LEU B C 1
ATOM 3804 O O . LEU B 1 165 ? -11.516 -30.297 -18.875 1 98.31 165 LEU B O 1
ATOM 3808 N N . ARG B 1 166 ? -13.242 -28.906 -18.766 1 97.19 166 ARG B N 1
ATOM 3809 C CA . ARG B 1 166 ? -12.648 -27.875 -19.625 1 97.19 166 ARG B CA 1
ATOM 3810 C C . ARG B 1 166 ? -12.008 -26.781 -18.781 1 97.19 166 ARG B C 1
ATOM 3812 O O . ARG B 1 166 ? -12.711 -25.969 -18.156 1 97.19 166 ARG B O 1
ATOM 3819 N N . TRP B 1 167 ? -10.633 -26.797 -18.797 1 95.5 167 TRP B N 1
ATOM 3820 C CA . TRP B 1 167 ? -9.844 -25.766 -18.125 1 95.5 167 TRP B CA 1
ATOM 3821 C C . TRP B 1 167 ? -9.68 -24.531 -19 1 95.5 167 TRP B C 1
ATOM 3823 O O . TRP B 1 167 ? -9.016 -24.594 -20.031 1 95.5 167 TRP B O 1
ATOM 3833 N N . GLY B 1 168 ? -10.297 -23.453 -18.594 1 94.19 168 GLY B N 1
ATOM 3834 C CA . GLY B 1 168 ? -10.258 -22.266 -19.422 1 94.19 168 GLY B CA 1
ATOM 3835 C C . GLY B 1 168 ? -10.055 -20.984 -18.641 1 94.19 168 GLY B C 1
ATOM 3836 O O . GLY B 1 168 ? -9.562 -21.016 -17.516 1 94.19 168 GLY B O 1
ATOM 3837 N N . SER B 1 169 ? -10.18 -19.844 -19.281 1 93.25 169 SER B N 1
ATOM 3838 C CA . SER B 1 169 ? -10.117 -18.484 -18.781 1 93.25 169 SER B CA 1
ATOM 3839 C C . SER B 1 169 ? -11.211 -17.609 -19.422 1 93.25 169 SER B C 1
ATOM 3841 O O . SER B 1 169 ? -11.977 -18.094 -20.25 1 93.25 169 SER B O 1
ATOM 3843 N N . PRO B 1 170 ? -11.305 -16.359 -18.953 1 90.12 170 PRO B N 1
ATOM 3844 C CA . PRO B 1 170 ? -12.25 -15.484 -19.641 1 90.12 170 PRO B CA 1
ATOM 3845 C C . PRO B 1 170 ? -11.953 -15.352 -21.125 1 90.12 170 PRO B C 1
ATOM 3847 O O . PRO B 1 170 ? -12.867 -15.211 -21.938 1 90.12 170 PRO B O 1
ATOM 3850 N N . VAL B 1 171 ? -10.719 -15.453 -21.516 1 85.44 171 VAL B N 1
ATOM 3851 C CA . VAL B 1 171 ? -10.359 -15.359 -22.922 1 85.44 171 VAL B CA 1
ATOM 3852 C C . VAL B 1 171 ? -10.977 -16.516 -23.688 1 85.44 171 VAL B C 1
ATOM 3854 O O . VAL B 1 171 ? -11.539 -16.328 -24.781 1 85.44 171 VAL B O 1
ATOM 3857 N N . THR B 1 172 ? -10.891 -17.688 -23.125 1 88.31 172 THR B N 1
ATOM 3858 C CA . THR B 1 172 ? -11.438 -18.859 -23.797 1 88.31 172 THR B CA 1
ATOM 3859 C C . THR B 1 172 ? -12.961 -18.797 -23.844 1 88.31 172 THR B C 1
ATOM 3861 O O . THR B 1 172 ? -13.586 -19.562 -24.594 1 88.31 172 THR B O 1
ATOM 3864 N N . GLU B 1 173 ? -13.492 -17.859 -23.109 1 88.94 173 GLU B N 1
ATOM 3865 C CA . GLU B 1 173 ? -14.938 -17.625 -23.141 1 88.94 173 GLU B CA 1
ATOM 3866 C C . GLU B 1 173 ? -15.281 -16.406 -23.984 1 88.94 173 GLU B C 1
ATOM 3868 O O . GLU B 1 173 ? -16.438 -16 -24.062 1 88.94 173 GLU B O 1
ATOM 3873 N N . GLY B 1 174 ? -14.25 -15.766 -24.516 1 86.62 174 GLY B N 1
ATOM 3874 C CA . GLY B 1 174 ? -14.547 -14.742 -25.5 1 86.62 174 GLY B CA 1
ATOM 3875 C C . GLY B 1 174 ? -14.008 -13.375 -25.109 1 86.62 174 GLY B C 1
ATOM 3876 O O . GLY B 1 174 ? -14.141 -12.414 -25.891 1 86.62 174 GLY B O 1
ATOM 3877 N N . ARG B 1 175 ? -13.336 -13.219 -24 1 84.06 175 ARG B N 1
ATOM 3878 C CA . ARG B 1 175 ? -12.734 -11.945 -23.625 1 84.06 175 ARG B CA 1
ATOM 3879 C C . ARG B 1 175 ? -11.273 -11.875 -24.062 1 84.06 175 ARG B C 1
ATOM 3881 O O . ARG B 1 175 ? -10.445 -12.656 -23.594 1 84.06 175 ARG B O 1
ATOM 3888 N N . THR B 1 176 ? -10.906 -11.047 -24.844 1 78.38 176 THR B N 1
ATOM 3889 C CA . THR B 1 176 ? -9.648 -11.117 -25.578 1 78.38 176 THR B CA 1
ATOM 3890 C C . THR B 1 176 ? -8.469 -10.812 -24.672 1 78.38 176 THR B C 1
ATOM 3892 O O . THR B 1 176 ? -7.328 -11.172 -24.984 1 78.38 176 THR B O 1
ATOM 3895 N N . THR B 1 177 ? -8.625 -10.281 -23.438 1 80.62 177 THR B N 1
ATOM 3896 C CA . THR B 1 177 ? -7.418 -9.828 -22.766 1 80.62 177 THR B CA 1
ATOM 3897 C C . THR B 1 177 ? -7.375 -10.359 -21.328 1 80.62 177 THR B C 1
ATOM 3899 O O . THR B 1 177 ? -6.578 -9.891 -20.516 1 80.62 177 THR B O 1
ATOM 3902 N N . ALA B 1 178 ? -8.133 -11.328 -21 1 83.38 178 ALA B N 1
ATOM 3903 C CA . ALA B 1 178 ? -8.227 -11.758 -19.609 1 83.38 178 ALA B CA 1
ATOM 3904 C C . ALA B 1 178 ? -7.926 -13.25 -19.484 1 83.38 178 ALA B C 1
ATOM 3906 O O . ALA B 1 178 ? -8.766 -14.023 -19.016 1 83.38 178 ALA B O 1
ATOM 3907 N N . GLY B 1 179 ? -6.645 -13.578 -19.844 1 92.06 179 GLY B N 1
ATOM 3908 C CA . GLY B 1 179 ? -6.258 -14.984 -19.812 1 92.06 179 GLY B CA 1
ATOM 3909 C C . GLY B 1 179 ? -5.695 -15.422 -18.469 1 92.06 179 GLY B C 1
ATOM 3910 O O . GLY B 1 179 ? -4.805 -16.266 -18.406 1 92.06 179 GLY B O 1
ATOM 3911 N N . TYR B 1 180 ? -6.195 -14.781 -17.391 1 93.56 180 TYR B N 1
ATOM 3912 C CA . TYR B 1 180 ? -5.633 -15.07 -16.078 1 93.56 180 TYR B CA 1
ATOM 3913 C C . TYR B 1 180 ? -6.047 -16.453 -15.594 1 93.56 180 TYR B C 1
ATOM 3915 O O . TYR B 1 180 ? -7.098 -16.969 -15.992 1 93.56 180 TYR B O 1
ATOM 3923 N N . GLY B 1 181 ? -5.199 -17.062 -14.773 1 93.62 181 GLY B N 1
ATOM 3924 C CA . GLY B 1 181 ? -5.305 -18.391 -14.195 1 93.62 181 GLY B CA 1
ATOM 3925 C C . GLY B 1 181 ? -3.955 -19.031 -13.93 1 93.62 181 GLY B C 1
ATOM 3926 O O . GLY B 1 181 ? -2.912 -18.406 -14.117 1 93.62 181 GLY B O 1
ATOM 3927 N N . GLY B 1 182 ? -4.012 -20.312 -13.445 1 96.75 182 GLY B N 1
ATOM 3928 C CA . GLY B 1 182 ? -2.758 -20.953 -13.109 1 96.75 182 GLY B CA 1
ATOM 3929 C C . GLY B 1 182 ? -2.1 -20.391 -11.867 1 96.75 182 GLY B C 1
ATOM 3930 O O . GLY B 1 182 ? -2.783 -19.984 -10.922 1 96.75 182 GLY B O 1
ATOM 3931 N N . LEU B 1 183 ? -0.738 -20.484 -11.844 1 98.69 183 LEU B N 1
ATOM 3932 C CA . LEU B 1 183 ? -0.014 -19.828 -10.758 1 98.69 183 LEU B CA 1
ATOM 3933 C C . LEU B 1 183 ? -0.011 -18.312 -10.945 1 98.69 183 LEU B C 1
ATOM 3935 O O . LEU B 1 183 ? 0.507 -17.812 -11.938 1 98.69 183 LEU B O 1
ATOM 3939 N N . PHE B 1 184 ? -0.612 -17.656 -10.031 1 98.75 184 PHE B N 1
ATOM 3940 C CA . PHE B 1 184 ? -0.91 -16.234 -10.109 1 98.75 184 PHE B CA 1
ATOM 3941 C C . PHE B 1 184 ? -0.225 -15.477 -8.977 1 98.75 184 PHE B C 1
ATOM 3943 O O . PHE B 1 184 ? -0.181 -15.953 -7.84 1 98.75 184 PHE B O 1
ATOM 3950 N N . TRP B 1 185 ? 0.375 -14.289 -9.32 1 98.94 185 TRP B N 1
ATOM 3951 C CA . TRP B 1 185 ? 1.046 -13.391 -8.383 1 98.94 185 TRP B CA 1
ATOM 3952 C C . TRP B 1 185 ? 0.394 -12.016 -8.383 1 98.94 185 TRP B C 1
ATOM 3954 O O . TRP B 1 185 ? 0.181 -11.422 -9.445 1 98.94 185 TRP B O 1
ATOM 3964 N N . ARG B 1 186 ? 0.013 -11.539 -7.215 1 98.94 186 ARG B N 1
ATOM 3965 C CA . ARG B 1 186 ? -0.402 -10.148 -7.012 1 98.94 186 ARG B CA 1
ATOM 3966 C C . ARG B 1 186 ? 0.701 -9.344 -6.336 1 98.94 186 ARG B C 1
ATOM 3968 O O . ARG B 1 186 ? 1.089 -9.641 -5.203 1 98.94 186 ARG B O 1
ATOM 3975 N N . GLY B 1 187 ? 1.174 -8.344 -6.996 1 98.88 187 GLY B N 1
ATOM 3976 C CA . GLY B 1 187 ? 2.201 -7.488 -6.422 1 98.88 187 GLY B CA 1
ATOM 3977 C C . GLY B 1 187 ? 1.638 -6.363 -5.574 1 98.88 187 GLY B C 1
ATOM 3978 O O . GLY B 1 187 ? 0.438 -6.082 -5.625 1 98.88 187 GLY B O 1
ATOM 3979 N N . PRO B 1 188 ? 2.51 -5.75 -4.762 1 98.75 188 PRO B N 1
ATOM 3980 C CA . PRO B 1 188 ? 2.096 -4.602 -3.947 1 98.75 188 PRO B CA 1
ATOM 3981 C C . PRO B 1 188 ? 1.682 -3.4 -4.793 1 98.75 188 PRO B C 1
ATOM 3983 O O . PRO B 1 188 ? 2.109 -3.271 -5.941 1 98.75 188 PRO B O 1
ATOM 3986 N N . ARG B 1 189 ? 0.868 -2.518 -4.23 1 98.69 189 ARG B N 1
ATOM 3987 C CA . ARG B 1 189 ? 0.44 -1.308 -4.926 1 98.69 189 ARG B CA 1
ATOM 3988 C C . ARG B 1 189 ? 1.638 -0.446 -5.312 1 98.69 189 ARG B C 1
ATOM 3990 O O . ARG B 1 189 ? 1.613 0.235 -6.34 1 98.69 189 ARG B O 1
ATOM 3997 N N . SER B 1 190 ? 2.734 -0.448 -4.527 1 98.81 190 SER B N 1
ATOM 3998 C CA . SER B 1 190 ? 3.912 0.359 -4.824 1 98.81 190 SER B CA 1
ATOM 3999 C C . SER B 1 190 ? 4.57 -0.086 -6.129 1 98.81 190 SER B C 1
ATOM 4001 O O . SER B 1 190 ? 5.387 0.641 -6.695 1 98.81 190 SER B O 1
ATOM 4003 N N . PHE B 1 191 ? 4.258 -1.298 -6.594 1 98.94 191 PHE B N 1
ATOM 4004 C CA . PHE B 1 191 ? 4.848 -1.842 -7.809 1 98.94 191 PHE B CA 1
ATOM 4005 C C . PHE B 1 191 ? 4.062 -1.395 -9.039 1 98.94 191 PHE B C 1
ATOM 4007 O O . PHE B 1 191 ? 4.441 -1.707 -10.172 1 98.94 191 PHE B O 1
ATOM 4014 N N . THR B 1 192 ? 2.898 -0.666 -8.844 1 98.69 192 THR B N 1
ATOM 4015 C CA . THR B 1 192 ? 2.117 -0.193 -9.977 1 98.69 192 THR B CA 1
ATOM 4016 C C . THR B 1 192 ? 2.992 0.608 -10.938 1 98.69 192 THR B C 1
ATOM 4018 O O . THR B 1 192 ? 3.727 1.504 -10.516 1 98.69 192 THR B O 1
ATOM 4021 N N . GLY B 1 193 ? 2.91 0.221 -12.18 1 98.31 193 GLY B N 1
ATOM 4022 C CA . GLY B 1 193 ? 3.746 0.852 -13.188 1 98.31 193 GLY B CA 1
ATOM 4023 C C . GLY B 1 193 ? 5.156 0.293 -13.234 1 98.31 193 GLY B C 1
ATOM 4024 O O . GLY B 1 193 ? 6.047 0.889 -13.844 1 98.31 193 GLY B O 1
ATOM 4025 N N . GLY B 1 194 ? 5.445 -0.857 -12.57 1 98.62 194 GLY B N 1
ATOM 4026 C CA . GLY B 1 194 ? 6.762 -1.473 -12.539 1 98.62 194 GLY B CA 1
ATOM 4027 C C . GLY B 1 194 ? 7.234 -1.944 -13.898 1 98.62 194 GLY B C 1
ATOM 4028 O O . GLY B 1 194 ? 6.516 -1.806 -14.891 1 98.62 194 GLY B O 1
ATOM 4029 N N . GLY B 1 195 ? 8.477 -2.449 -13.906 1 98.69 195 GLY B N 1
ATOM 4030 C CA . GLY B 1 195 ? 9.062 -2.918 -15.156 1 98.69 195 GLY B CA 1
ATOM 4031 C C . GLY B 1 195 ? 8.797 -4.387 -15.422 1 98.69 195 GLY B C 1
ATOM 4032 O O . GLY B 1 195 ? 8.828 -5.207 -14.508 1 98.69 195 GLY B O 1
ATOM 4033 N N . VAL B 1 196 ? 8.531 -4.703 -16.672 1 98.81 196 VAL B N 1
ATOM 4034 C CA . VAL B 1 196 ? 8.359 -6.082 -17.109 1 98.81 196 VAL B CA 1
ATOM 4035 C C . VAL B 1 196 ? 9.344 -6.391 -18.25 1 98.81 196 VAL B C 1
ATOM 4037 O O . VAL B 1 196 ? 9.508 -5.582 -19.172 1 98.81 196 VAL B O 1
ATOM 4040 N N . LEU B 1 197 ? 9.984 -7.496 -18.125 1 98.81 197 LEU B N 1
ATOM 4041 C CA . LEU B 1 197 ? 10.898 -8.008 -19.141 1 98.81 197 LEU B CA 1
ATOM 4042 C C . LEU B 1 197 ? 10.688 -9.5 -19.359 1 98.81 197 LEU B C 1
ATOM 4044 O O . LEU B 1 197 ? 10.562 -10.258 -18.406 1 98.81 197 LEU B O 1
ATOM 4048 N N . THR B 1 198 ? 10.617 -9.914 -20.609 1 98.75 198 THR B N 1
ATOM 4049 C CA . THR B 1 198 ? 10.492 -11.336 -20.906 1 98.75 198 THR B CA 1
ATOM 4050 C C . THR B 1 198 ? 11.766 -11.875 -21.547 1 98.75 198 THR B C 1
ATOM 4052 O O . THR B 1 198 ? 12.602 -11.102 -22.016 1 98.75 198 THR B O 1
ATOM 4055 N N . SER B 1 199 ? 11.852 -13.133 -21.609 1 98.62 199 SER B N 1
ATOM 4056 C CA . SER B 1 199 ? 13.008 -13.789 -22.203 1 98.62 199 SER B CA 1
ATOM 4057 C C . SER B 1 199 ? 13.094 -13.523 -23.703 1 98.62 199 SER B C 1
ATOM 4059 O O . SER B 1 199 ? 14.133 -13.758 -24.328 1 98.62 199 SER B O 1
ATOM 4061 N N . THR B 1 200 ? 12.039 -13.086 -24.359 1 98.44 200 THR B N 1
ATOM 4062 C CA . THR B 1 200 ? 12.031 -12.805 -25.781 1 98.44 200 THR B CA 1
ATOM 4063 C C . THR B 1 200 ? 12.266 -11.312 -26.047 1 98.44 200 THR B C 1
ATOM 4065 O O . THR B 1 200 ? 12.172 -10.859 -27.188 1 98.44 200 THR B O 1
ATOM 4068 N N . GLY B 1 201 ? 12.391 -10.555 -25 1 97.88 201 GLY B N 1
ATOM 4069 C CA . GLY B 1 201 ? 12.75 -9.148 -25.156 1 97.88 201 GLY B CA 1
ATOM 4070 C C . GLY B 1 201 ? 11.555 -8.227 -25.156 1 97.88 201 GLY B C 1
ATOM 4071 O O . GLY B 1 201 ? 11.695 -7.016 -25.359 1 97.88 201 GLY B O 1
ATOM 4072 N N . ILE B 1 202 ? 10.383 -8.781 -24.938 1 97.75 202 ILE B N 1
ATOM 4073 C CA . ILE B 1 202 ? 9.188 -7.949 -24.875 1 97.75 202 ILE B CA 1
ATOM 4074 C C . ILE B 1 202 ? 9.094 -7.289 -23.5 1 97.75 202 ILE B C 1
ATOM 4076 O O . ILE B 1 202 ? 9.344 -7.93 -22.484 1 97.75 202 ILE B O 1
ATOM 4080 N N . HIS B 1 203 ? 8.664 -6.004 -23.484 1 97.25 203 HIS B N 1
ATOM 4081 C CA . HIS B 1 203 ? 8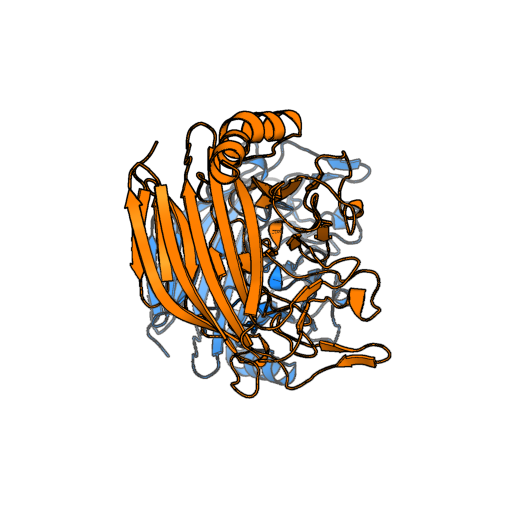.609 -5.23 -22.25 1 97.25 203 HIS B CA 1
ATOM 4082 C C . HIS B 1 203 ? 7.184 -4.816 -21.906 1 97.25 203 HIS B C 1
ATOM 4084 O O . HIS B 1 203 ? 6.324 -4.766 -22.797 1 97.25 203 HIS B O 1
ATOM 4090 N N . GLY B 1 204 ? 7.012 -4.523 -20.625 1 96.75 204 GLY B N 1
ATOM 4091 C CA . GLY B 1 204 ? 5.773 -3.92 -20.172 1 96.75 204 GLY B CA 1
ATOM 4092 C C . GLY B 1 204 ? 4.551 -4.773 -20.469 1 96.75 204 GLY B C 1
ATOM 4093 O O . GLY B 1 204 ? 4.641 -6 -20.5 1 96.75 204 GLY B O 1
ATOM 4094 N N . ASP B 1 205 ? 3.471 -4.09 -20.594 1 94.81 205 ASP B N 1
ATOM 4095 C CA . ASP B 1 205 ? 2.182 -4.754 -20.75 1 94.81 205 ASP B CA 1
ATOM 4096 C C . ASP B 1 205 ? 2.061 -5.406 -22.125 1 94.81 205 ASP B C 1
ATOM 4098 O O . ASP B 1 205 ? 1.156 -6.211 -22.359 1 94.81 205 ASP B O 1
ATOM 4102 N N . ASP B 1 206 ? 3 -5.141 -23 1 96.81 206 ASP B N 1
ATOM 4103 C CA . ASP B 1 206 ? 3.025 -5.789 -24.312 1 96.81 206 ASP B CA 1
ATOM 4104 C C . ASP B 1 206 ? 3.283 -7.285 -24.172 1 96.81 206 ASP B C 1
ATOM 4106 O O . ASP B 1 206 ? 3.049 -8.047 -25.109 1 96.81 206 ASP B O 1
ATOM 4110 N N . ALA B 1 207 ? 3.713 -7.684 -23.031 1 97.38 207 ALA B N 1
ATOM 4111 C CA . ALA B 1 207 ? 3.998 -9.094 -22.766 1 97.38 207 ALA B CA 1
ATOM 4112 C C . ALA B 1 207 ? 2.707 -9.898 -22.625 1 97.38 207 ALA B C 1
ATOM 4114 O O . ALA B 1 207 ? 2.729 -11.125 -22.672 1 97.38 207 ALA B O 1
ATOM 4115 N N . MET B 1 208 ? 1.589 -9.203 -22.484 1 96.81 208 MET B N 1
ATOM 4116 C CA . MET B 1 208 ? 0.303 -9.867 -22.312 1 96.81 208 MET B CA 1
ATOM 4117 C C . MET B 1 208 ? 0.014 -10.805 -23.469 1 96.81 208 MET B C 1
ATOM 4119 O O . MET B 1 208 ? 0.044 -10.391 -24.641 1 96.81 208 MET B O 1
ATOM 4123 N N . GLY B 1 209 ? -0.192 -12.086 -23.141 1 95.81 209 GLY B N 1
ATOM 4124 C CA . GLY B 1 209 ? -0.585 -13.07 -24.125 1 95.81 209 GLY B CA 1
ATOM 4125 C C . GLY B 1 209 ? 0.584 -13.609 -24.922 1 95.81 209 GLY B C 1
ATOM 4126 O O . GLY B 1 209 ? 0.422 -14.531 -25.734 1 95.81 209 GLY B O 1
ATOM 4127 N N . THR B 1 210 ? 1.76 -13.039 -24.766 1 96.94 210 THR B N 1
ATOM 4128 C CA . THR B 1 210 ? 2.924 -13.523 -25.5 1 96.94 210 THR B CA 1
ATOM 4129 C C . THR B 1 210 ? 3.617 -14.648 -24.75 1 96.94 210 THR B C 1
ATOM 4131 O O . THR B 1 210 ? 3.527 -14.727 -23.516 1 96.94 210 THR B O 1
ATOM 4134 N N . ARG B 1 211 ? 4.23 -15.508 -25.562 1 97.94 211 ARG B N 1
ATOM 4135 C CA . ARG B 1 211 ? 4.91 -16.656 -24.984 1 97.94 211 ARG B CA 1
ATOM 4136 C C . ARG B 1 211 ? 6.371 -16.344 -24.688 1 97.94 211 ARG B C 1
ATOM 4138 O O . ARG B 1 211 ? 7.051 -15.711 -25.5 1 97.94 211 ARG B O 1
ATOM 4145 N N . ALA B 1 212 ? 6.836 -16.656 -23.578 1 98.69 212 ALA B N 1
ATOM 4146 C CA . ALA B 1 212 ? 8.227 -16.531 -23.172 1 98.69 212 ALA B CA 1
ATOM 4147 C C . ALA B 1 212 ? 8.562 -17.516 -22.062 1 98.69 212 ALA B C 1
ATOM 4149 O O . ALA B 1 212 ? 7.707 -17.859 -21.234 1 98.69 212 ALA B O 1
ATOM 4150 N N . ALA B 1 213 ? 9.805 -17.953 -22.016 1 98.31 213 ALA B N 1
ATOM 4151 C CA . ALA B 1 213 ? 10.242 -18.938 -21.031 1 98.31 213 ALA B CA 1
ATOM 4152 C C . ALA B 1 213 ? 10.258 -18.344 -19.625 1 98.31 213 ALA B C 1
ATOM 4154 O O . ALA B 1 213 ? 10.078 -19.062 -18.641 1 98.31 213 ALA B O 1
ATOM 4155 N N . TRP B 1 214 ? 10.539 -17.047 -19.547 1 98.81 214 TRP B N 1
ATOM 4156 C CA . TRP B 1 214 ? 10.492 -16.375 -18.25 1 98.81 214 TRP B CA 1
ATOM 4157 C C . TRP B 1 214 ? 10.023 -14.93 -18.406 1 98.81 214 TRP B C 1
ATOM 4159 O O . TRP B 1 214 ? 10.047 -14.375 -19.5 1 98.81 214 TRP B O 1
ATOM 4169 N N . LEU B 1 215 ? 9.492 -14.344 -17.391 1 98.88 215 LEU B N 1
ATOM 4170 C CA . LEU B 1 215 ? 9.078 -12.953 -17.25 1 98.88 215 LEU B CA 1
ATOM 4171 C C . LEU B 1 215 ? 9.562 -12.367 -15.93 1 98.88 215 LEU B C 1
ATOM 4173 O O . LEU B 1 215 ? 9.422 -13 -14.875 1 98.88 215 LEU B O 1
ATOM 4177 N N . ALA B 1 216 ? 10.203 -11.219 -15.984 1 98.94 216 ALA B N 1
ATOM 4178 C CA . ALA B 1 216 ? 10.656 -10.523 -14.789 1 98.94 216 ALA B CA 1
ATOM 4179 C C . ALA B 1 216 ? 9.812 -9.281 -14.523 1 98.94 216 ALA B C 1
ATOM 4181 O O . ALA B 1 216 ? 9.469 -8.539 -15.445 1 98.94 216 ALA B O 1
ATOM 4182 N N . PHE B 1 217 ? 9.414 -9.117 -13.305 1 98.94 217 PHE B N 1
ATOM 4183 C CA . PHE B 1 217 ? 8.711 -7.926 -12.844 1 98.94 217 PHE B CA 1
ATOM 4184 C C . PHE B 1 217 ? 9.547 -7.168 -11.82 1 98.94 217 PHE B C 1
ATOM 4186 O O . PHE B 1 217 ? 9.93 -7.727 -10.789 1 98.94 217 PHE B O 1
ATOM 4193 N N . THR B 1 218 ? 9.844 -5.969 -12.086 1 98.94 218 THR B N 1
ATOM 4194 C CA . THR B 1 218 ? 10.633 -5.125 -11.203 1 98.94 218 THR B CA 1
ATOM 4195 C C . THR B 1 218 ? 9.781 -3.99 -10.633 1 98.94 218 THR B C 1
ATOM 4197 O O . THR B 1 218 ? 9.023 -3.352 -11.367 1 98.94 218 THR B O 1
ATOM 4200 N N . GLY B 1 219 ? 9.859 -3.791 -9.328 1 98.88 219 GLY B N 1
ATOM 4201 C CA . GLY B 1 219 ? 9.117 -2.715 -8.695 1 98.88 219 GLY B CA 1
ATOM 4202 C C . GLY B 1 219 ? 9.914 -1.985 -7.633 1 98.88 219 GLY B C 1
ATOM 4203 O O . GLY B 1 219 ? 11 -2.43 -7.25 1 98.88 219 GLY B O 1
ATOM 4204 N N . LEU B 1 220 ? 9.391 -0.82 -7.203 1 98.81 220 LEU B N 1
ATOM 4205 C CA . LEU B 1 220 ? 9.961 0.005 -6.141 1 98.81 220 LEU B CA 1
ATOM 4206 C C . LEU B 1 220 ? 9.125 -0.088 -4.871 1 98.81 220 LEU B C 1
ATOM 4208 O O . LEU B 1 220 ? 7.895 -0.11 -4.934 1 98.81 220 LEU B O 1
ATOM 4212 N N . HIS B 1 221 ? 9.867 -0.119 -3.771 1 98.88 221 HIS B N 1
ATOM 4213 C CA . HIS B 1 221 ? 9.188 -0.172 -2.479 1 98.88 221 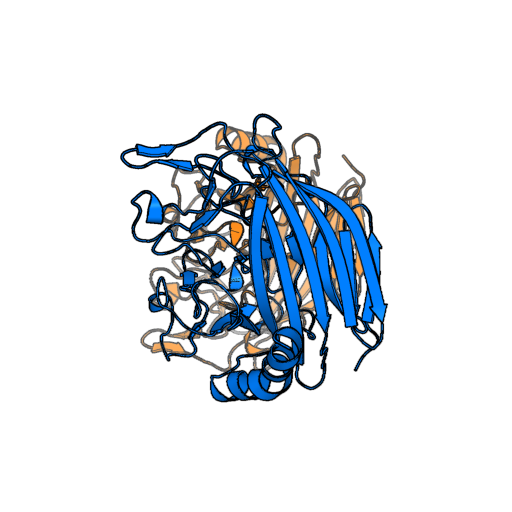HIS B CA 1
ATOM 4214 C C . HIS B 1 221 ? 9.047 1.221 -1.875 1 98.88 221 HIS B C 1
ATOM 4216 O O . HIS B 1 221 ? 9.938 2.059 -2.016 1 98.88 221 HIS B O 1
ATOM 4222 N N . ASP B 1 222 ? 7.914 1.439 -1.261 1 98.38 222 ASP B N 1
ATOM 4223 C CA . ASP B 1 222 ? 7.852 2.553 -0.318 1 98.38 222 ASP B CA 1
ATOM 4224 C C . ASP B 1 222 ? 8.711 2.277 0.916 1 98.38 222 ASP B C 1
ATOM 4226 O O . ASP B 1 222 ? 9.188 1.157 1.107 1 98.38 222 ASP B O 1
ATOM 4230 N N . VAL B 1 223 ? 8.969 3.303 1.759 1 97.5 223 VAL B N 1
ATOM 4231 C CA . VAL B 1 223 ? 9.672 3.271 3.037 1 97.5 223 VAL B CA 1
ATOM 4232 C C . VAL B 1 223 ? 11.148 2.953 2.807 1 97.5 223 VAL B C 1
ATOM 4234 O O . VAL B 1 223 ? 12.008 3.824 2.951 1 97.5 223 VAL B O 1
ATOM 4237 N N . SER B 1 224 ? 11.477 1.695 2.242 1 98 224 SER B N 1
ATOM 4238 C CA . SER B 1 224 ? 12.883 1.354 2.045 1 98 224 SER B CA 1
ATOM 4239 C C . SER B 1 224 ? 13.438 2.012 0.786 1 98 224 SER B C 1
ATOM 4241 O O . SER B 1 224 ? 14.648 2.189 0.657 1 98 224 SER B O 1
ATOM 4243 N N . LEU B 1 225 ? 12.57 2.252 -0.168 1 98.38 225 LEU B N 1
ATOM 4244 C CA . LEU B 1 225 ? 12.867 2.867 -1.457 1 98.38 225 LEU B CA 1
ATOM 4245 C C . LEU B 1 225 ? 13.773 1.967 -2.293 1 98.38 225 LEU B C 1
ATOM 4247 O O . LEU B 1 225 ? 14.352 2.412 -3.283 1 98.38 225 LEU B O 1
ATOM 4251 N N . ARG B 1 226 ? 13.875 0.696 -1.883 1 98.75 226 ARG B N 1
ATOM 4252 C CA . ARG B 1 226 ? 14.664 -0.272 -2.639 1 98.75 226 ARG B CA 1
ATOM 4253 C C . ARG B 1 226 ? 13.875 -0.824 -3.816 1 98.75 226 ARG B C 1
ATOM 4255 O O . ARG B 1 226 ? 12.656 -0.655 -3.885 1 98.75 226 ARG B O 1
ATOM 4262 N N . THR B 1 227 ? 14.617 -1.334 -4.742 1 98.81 227 THR B N 1
ATOM 4263 C CA . THR B 1 227 ? 14.031 -2.041 -5.879 1 98.81 227 THR B CA 1
ATOM 4264 C C . THR B 1 227 ? 14.062 -3.549 -5.648 1 98.81 227 THR B C 1
ATOM 4266 O O . THR B 1 227 ? 15.008 -4.074 -5.059 1 98.81 227 THR B O 1
ATOM 4269 N N . SER B 1 228 ? 13.094 -4.246 -6.039 1 98.94 228 SER B N 1
ATOM 4270 C CA . SER B 1 228 ? 13.062 -5.707 -6.047 1 98.94 228 SER B CA 1
ATOM 4271 C C . SER B 1 228 ? 12.641 -6.246 -7.41 1 98.94 228 SER B C 1
ATOM 4273 O O . SER B 1 228 ? 12 -5.543 -8.188 1 98.94 228 SER B O 1
ATOM 4275 N N . THR B 1 229 ? 13.047 -7.438 -7.773 1 98.94 229 THR B N 1
ATOM 4276 C CA . THR B 1 229 ? 12.656 -8.156 -8.977 1 98.94 229 THR B CA 1
ATOM 4277 C C . THR B 1 229 ? 12.086 -9.531 -8.633 1 98.94 229 THR B C 1
ATOM 4279 O O . THR B 1 229 ? 12.641 -10.242 -7.789 1 98.94 229 THR B O 1
ATOM 4282 N N . VAL B 1 230 ? 10.984 -9.883 -9.125 1 99 230 VAL B N 1
ATOM 4283 C CA . VAL B 1 230 ? 10.469 -11.25 -9.125 1 99 230 VAL B CA 1
ATOM 4284 C C . VAL B 1 230 ? 10.555 -11.828 -10.531 1 99 230 VAL B C 1
ATOM 4286 O O . VAL B 1 230 ? 10.008 -11.266 -11.484 1 99 230 VAL B O 1
ATOM 4289 N N . VAL B 1 231 ? 11.258 -12.945 -10.688 1 98.94 231 VAL B N 1
ATOM 4290 C CA . VAL B 1 231 ? 11.367 -13.625 -11.977 1 98.94 231 VAL B CA 1
ATOM 4291 C C . VAL B 1 231 ? 10.523 -14.891 -11.969 1 98.94 231 VAL B C 1
ATOM 4293 O O . VAL B 1 231 ? 10.703 -15.758 -11.109 1 98.94 231 VAL B O 1
ATOM 4296 N N . PHE B 1 232 ? 9.656 -14.969 -12.875 1 98.94 232 PHE B N 1
ATOM 4297 C CA . PHE B 1 232 ? 8.797 -16.141 -13.07 1 98.94 232 PHE B CA 1
ATOM 4298 C C . PHE B 1 232 ? 9.336 -17.016 -14.203 1 98.94 232 PHE B C 1
ATOM 4300 O O . PHE B 1 232 ? 9.539 -16.531 -15.32 1 98.94 232 PHE B O 1
ATOM 4307 N N . VAL B 1 233 ? 9.492 -18.297 -13.93 1 98.81 233 VAL B N 1
ATOM 4308 C CA . VAL B 1 233 ? 10.164 -19.172 -14.883 1 98.81 233 VAL B CA 1
ATOM 4309 C C . VAL B 1 233 ? 9.297 -20.406 -15.141 1 98.81 233 VAL B C 1
ATOM 4311 O O . VAL B 1 233 ? 8.977 -21.156 -14.219 1 98.81 233 VAL B O 1
ATOM 4314 N N . ASP B 1 234 ? 8.953 -20.609 -16.422 1 98.19 234 ASP B N 1
ATOM 4315 C CA . ASP B 1 234 ? 8.203 -21.781 -16.859 1 98.19 234 ASP B CA 1
ATOM 4316 C C . ASP B 1 234 ? 9.125 -22.984 -17.031 1 98.19 234 ASP B C 1
ATOM 4318 O O . ASP B 1 234 ? 10.305 -22.828 -17.344 1 98.19 234 ASP B O 1
ATOM 4322 N N . CYS B 1 235 ? 8.586 -24.141 -16.766 1 97.06 235 CYS B N 1
ATOM 4323 C CA . CYS B 1 235 ? 9.336 -25.375 -16.953 1 97.06 235 CYS B CA 1
ATOM 4324 C C . CYS B 1 235 ? 9.086 -25.969 -18.344 1 97.06 235 CYS B C 1
ATOM 4326 O O . CYS B 1 235 ? 7.938 -26.094 -18.766 1 97.06 235 CYS B O 1
ATOM 4328 N N . PRO B 1 236 ? 10.141 -26.438 -19.047 1 96.25 236 PRO B N 1
ATOM 4329 C CA . PRO B 1 236 ? 9.977 -26.984 -20.391 1 96.25 236 PRO B CA 1
ATOM 4330 C C . PRO B 1 236 ? 9.086 -28.219 -20.422 1 96.25 236 PRO B C 1
ATOM 4332 O O . PRO B 1 236 ? 8.508 -28.547 -21.469 1 96.25 236 PRO B O 1
ATOM 4335 N N . ALA B 1 237 ? 8.938 -28.875 -19.359 1 94.69 237 ALA B N 1
ATOM 4336 C CA . ALA B 1 237 ? 8.133 -30.094 -19.297 1 94.69 237 ALA B CA 1
ATOM 4337 C C . ALA B 1 237 ? 6.645 -29.781 -19.234 1 94.69 237 ALA B C 1
ATOM 4339 O O . ALA B 1 237 ? 5.801 -30.656 -19.406 1 94.69 237 ALA B O 1
ATOM 4340 N N . ASN B 1 238 ? 6.266 -28.516 -18.938 1 96.38 238 ASN B N 1
ATOM 4341 C CA . ASN B 1 238 ? 4.863 -28.125 -18.828 1 96.38 238 ASN B CA 1
ATOM 4342 C C . ASN B 1 238 ? 4.148 -28.234 -20.172 1 96.38 238 ASN B C 1
ATOM 4344 O O . ASN B 1 238 ? 4.754 -28.031 -21.234 1 96.38 238 ASN B O 1
ATOM 4348 N N . PRO B 1 239 ? 2.855 -28.5 -20.047 1 92.06 239 PRO B N 1
ATOM 4349 C CA . PRO B 1 239 ? 2.086 -28.359 -21.281 1 92.06 239 PRO B CA 1
ATOM 4350 C C . PRO B 1 239 ? 2.062 -26.922 -21.797 1 92.06 239 PRO B C 1
ATOM 4352 O O . PRO B 1 239 ? 2.127 -25.969 -21 1 92.06 239 PRO B O 1
ATOM 4355 N N . VAL B 1 240 ? 2.162 -26.625 -23.062 1 93.31 240 VAL B N 1
ATOM 4356 C CA . VAL B 1 240 ? 2.094 -25.328 -23.734 1 93.31 240 VAL B CA 1
ATOM 4357 C C . VAL B 1 240 ? 3.357 -24.531 -23.422 1 93.31 240 VAL B C 1
ATOM 4359 O O . VAL B 1 240 ? 3.295 -23.312 -23.219 1 93.31 240 VAL B O 1
ATOM 4362 N N . TYR B 1 241 ? 4.43 -25.078 -23.266 1 96.12 241 TYR B N 1
ATOM 4363 C CA . TYR B 1 241 ? 5.695 -24.391 -23.062 1 96.12 241 TYR B CA 1
ATOM 4364 C C . TYR B 1 241 ? 6.16 -23.719 -24.344 1 96.12 241 TYR B C 1
ATOM 4366 O O . TYR B 1 241 ? 6.086 -24.297 -25.422 1 96.12 241 TYR B O 1
ATOM 4374 N N . PRO B 1 242 ? 6.734 -22.578 -24.312 1 97.75 242 PRO B N 1
ATOM 4375 C CA . PRO B 1 242 ? 6.645 -21.656 -23.188 1 97.75 242 PRO B CA 1
ATOM 4376 C C . PRO B 1 242 ? 5.234 -21.125 -22.969 1 97.75 242 PRO B C 1
ATOM 4378 O O . PRO B 1 242 ? 4.488 -20.938 -23.938 1 97.75 242 PRO B O 1
ATOM 4381 N N . THR B 1 243 ? 4.902 -20.906 -21.75 1 97.25 243 THR B N 1
ATOM 4382 C CA . THR B 1 243 ? 3.566 -20.438 -21.406 1 97.25 243 THR B CA 1
ATOM 4383 C C . THR B 1 243 ? 3.307 -19.047 -21.969 1 97.25 243 THR B C 1
ATOM 4385 O O . THR B 1 243 ? 4.223 -18.219 -22.062 1 97.25 243 THR B O 1
ATOM 4388 N N . PRO B 1 244 ? 2.096 -18.766 -22.484 1 97.12 244 PRO B N 1
ATOM 4389 C CA . PRO B 1 244 ? 1.709 -17.359 -22.594 1 97.12 244 PRO B CA 1
ATOM 4390 C C . PRO B 1 244 ? 1.548 -16.688 -21.25 1 97.12 244 PRO B C 1
ATOM 4392 O O . PRO B 1 244 ? 1.197 -17.344 -20.25 1 97.12 244 PRO B O 1
ATOM 4395 N N . TRP B 1 245 ? 1.815 -15.406 -21.234 1 97.94 245 TRP B N 1
ATOM 4396 C CA . TRP B 1 245 ? 1.779 -14.711 -19.953 1 97.94 245 TRP B CA 1
ATOM 4397 C C . TRP B 1 245 ? 0.533 -13.844 -19.844 1 97.94 245 TRP B C 1
ATOM 4399 O O . TRP B 1 245 ? 0.131 -13.195 -20.812 1 97.94 245 TRP B O 1
ATOM 4409 N N . TYR B 1 246 ? -0.128 -13.82 -18.703 1 97.94 246 TYR B N 1
ATOM 4410 C CA . TYR B 1 246 ? -1.022 -12.758 -18.266 1 97.94 246 TYR B CA 1
ATOM 4411 C C . TYR B 1 246 ? -0.291 -11.773 -17.359 1 97.94 246 TYR B C 1
ATOM 4413 O O . TYR B 1 246 ? 0.192 -12.141 -16.297 1 97.94 246 TYR B O 1
ATOM 4421 N N . VAL B 1 247 ? -0.167 -10.547 -17.766 1 98.25 247 VAL B N 1
ATOM 4422 C CA . VAL B 1 247 ? 0.616 -9.562 -17.016 1 98.25 247 VAL B CA 1
ATOM 4423 C C . VAL B 1 247 ? -0.022 -8.188 -17.156 1 98.25 247 VAL B C 1
ATOM 4425 O O . VAL B 1 247 ? -0.516 -7.828 -18.234 1 98.25 247 VAL B O 1
ATOM 4428 N N . ARG B 1 248 ? -0.127 -7.512 -16.062 1 97.88 248 ARG B N 1
ATOM 4429 C CA . ARG B 1 248 ? -0.49 -6.102 -16 1 97.88 248 ARG B CA 1
ATOM 4430 C C . ARG B 1 248 ? 0.431 -5.336 -15.062 1 97.88 248 ARG B C 1
ATOM 4432 O O . ARG B 1 248 ? 0.756 -5.82 -13.977 1 97.88 248 ARG B O 1
ATOM 4439 N N . THR B 1 249 ? 0.83 -4.168 -15.508 1 98.44 249 THR B N 1
ATOM 4440 C CA . THR B 1 249 ? 1.562 -3.271 -14.625 1 98.44 249 THR B CA 1
ATOM 4441 C C . THR B 1 249 ? 0.64 -2.189 -14.07 1 98.44 249 THR B C 1
ATOM 4443 O O . THR B 1 249 ? 0.932 -1.592 -13.031 1 98.44 249 THR B O 1
ATOM 4446 N N . THR B 1 250 ? -0.36 -1.867 -14.758 1 97.12 250 THR B N 1
ATOM 4447 C CA . THR B 1 250 ? -1.414 -0.935 -14.375 1 97.12 250 THR B CA 1
ATOM 4448 C C . THR B 1 250 ? -2.791 -1.525 -14.672 1 97.12 250 THR B C 1
ATOM 4450 O O . THR B 1 250 ? -2.943 -2.326 -15.594 1 97.12 250 THR B O 1
ATOM 4453 N N . PRO B 1 251 ? -3.799 -1.283 -13.953 1 96.75 251 PRO B N 1
ATOM 4454 C CA . PRO B 1 251 ? -3.801 -0.388 -12.797 1 96.75 251 PRO B CA 1
ATOM 4455 C C . PRO B 1 251 ? -3.199 -1.035 -11.555 1 96.75 251 PRO B C 1
ATOM 4457 O O . PRO B 1 251 ? -3.053 -0.376 -10.516 1 96.75 251 PRO B O 1
ATOM 4460 N N . PHE B 1 252 ? -2.891 -2.26 -11.523 1 97.94 252 PHE B N 1
ATOM 4461 C CA . PHE B 1 252 ? -2.205 -2.967 -10.445 1 97.94 252 PHE B CA 1
ATOM 4462 C C . PHE B 1 252 ? -1.305 -4.062 -11.008 1 97.94 252 PHE B C 1
ATOM 4464 O O . PHE B 1 252 ? -1.568 -4.598 -12.086 1 97.94 252 PHE B O 1
ATOM 4471 N N . PRO B 1 253 ? -0.302 -4.41 -10.305 1 98.69 253 PRO B N 1
ATOM 4472 C CA . PRO B 1 253 ? 0.667 -5.398 -10.789 1 98.69 253 PRO B CA 1
ATOM 4473 C C . PRO B 1 253 ? 0.191 -6.836 -10.602 1 98.69 253 PRO B C 1
ATOM 4475 O O . PRO B 1 253 ? -0.08 -7.258 -9.469 1 98.69 253 PRO B O 1
ATOM 4478 N N . VAL 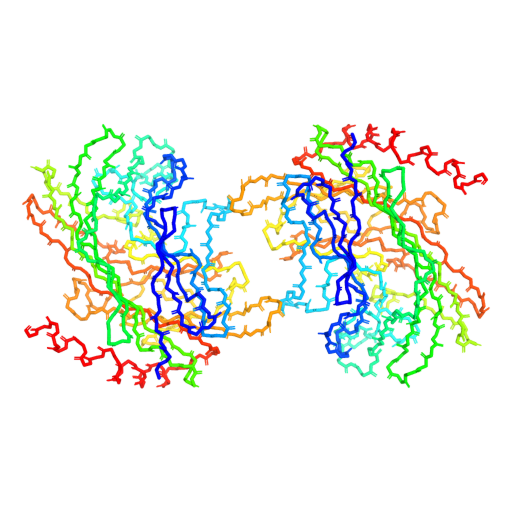B 1 254 ? 0.173 -7.602 -11.695 1 98.69 254 VAL B N 1
ATOM 4479 C CA . VAL B 1 254 ? -0.166 -9.016 -11.625 1 98.69 254 VAL B CA 1
ATOM 4480 C C . VAL B 1 254 ? 0.627 -9.797 -12.672 1 98.69 254 VAL B C 1
ATOM 4482 O O . VAL B 1 254 ? 0.952 -9.258 -13.734 1 98.69 254 VAL B O 1
ATOM 4485 N N . VAL B 1 255 ? 0.941 -11.023 -12.375 1 98.81 255 VAL B N 1
ATOM 4486 C CA . VAL B 1 255 ? 1.548 -11.977 -13.297 1 98.81 255 VAL B CA 1
ATOM 4487 C C . VAL B 1 255 ? 0.925 -13.359 -13.094 1 98.81 255 VAL B C 1
ATOM 4489 O O . VAL B 1 255 ? 0.693 -13.781 -11.961 1 98.81 255 VAL B O 1
ATOM 4492 N N . SER B 1 256 ? 0.633 -14.031 -14.172 1 97.88 256 SER B N 1
ATOM 4493 C CA . SER B 1 256 ? 0.183 -15.414 -14.125 1 97.88 256 SER B CA 1
ATOM 4494 C C . SER B 1 256 ? 0.818 -16.234 -15.242 1 97.88 256 SER B C 1
ATOM 4496 O O . SER B 1 256 ? 0.996 -15.75 -16.359 1 97.88 256 SER B O 1
ATOM 4498 N N . PHE B 1 257 ? 1.228 -17.484 -14.875 1 98.06 257 PHE B N 1
ATOM 4499 C CA . PHE B 1 257 ? 1.441 -18.5 -15.914 1 98.06 257 PHE B CA 1
ATOM 4500 C C . PHE B 1 257 ? 0.12 -18.906 -16.547 1 98.06 257 PHE B C 1
ATOM 4502 O O . PHE B 1 257 ? -0.609 -19.734 -16.016 1 98.06 257 PHE B O 1
ATOM 4509 N N . ALA B 1 258 ? -0.166 -18.359 -17.688 1 96.31 258 ALA B N 1
ATOM 4510 C CA . ALA B 1 258 ? -1.514 -18.5 -18.234 1 96.31 258 ALA B CA 1
ATOM 4511 C C . ALA B 1 258 ? -1.573 -19.625 -19.266 1 96.31 258 ALA B C 1
ATOM 4513 O O . ALA B 1 258 ? -1.831 -19.375 -20.438 1 96.31 258 ALA B O 1
ATOM 4514 N N . VAL B 1 259 ? -1.51 -20.781 -18.781 1 94.5 259 VAL B N 1
ATOM 4515 C CA . VAL B 1 259 ? -1.437 -21.969 -19.625 1 94.5 259 VAL B CA 1
ATOM 4516 C C . VAL B 1 259 ? -2.66 -22.031 -20.531 1 94.5 259 VAL B C 1
ATOM 4518 O O . VAL B 1 259 ? -2.576 -22.531 -21.672 1 94.5 259 VAL B O 1
ATOM 4521 N N . THR B 1 260 ? -3.768 -21.453 -20.172 1 94.31 260 THR B N 1
ATOM 4522 C CA . THR B 1 260 ? -4.992 -21.516 -20.953 1 94.31 260 THR B CA 1
ATOM 4523 C C . THR B 1 260 ? -5.34 -20.141 -21.516 1 94.31 260 THR B C 1
ATOM 4525 O O . THR B 1 260 ? -6.516 -19.797 -21.672 1 94.31 260 THR B O 1
ATOM 4528 N N . PHE B 1 261 ? -4.398 -19.312 -21.703 1 94.31 261 PHE B N 1
ATOM 4529 C CA . PHE B 1 261 ? -4.629 -17.969 -22.234 1 94.31 261 PHE B CA 1
ATOM 4530 C C . PHE B 1 261 ? -5.336 -18.047 -23.594 1 94.31 261 PHE B C 1
ATOM 4532 O O . PHE B 1 261 ? -6.398 -17.453 -23.781 1 94.31 261 PHE B O 1
ATOM 4539 N N . HIS B 1 262 ? -4.902 -18.891 -24.5 1 91.88 262 HIS B N 1
ATOM 4540 C CA . HIS B 1 262 ? -5.402 -18.875 -25.875 1 91.88 262 HIS B CA 1
ATOM 4541 C C . HIS B 1 262 ? -6.434 -19.969 -26.109 1 91.88 262 HIS B C 1
ATOM 4543 O O . HIS B 1 262 ? -7.418 -19.766 -26.828 1 91.88 262 HIS B O 1
ATOM 4549 N N . GLU B 1 263 ? -6.18 -21.078 -25.547 1 93.75 263 GLU B N 1
ATOM 4550 C CA . GLU B 1 263 ? -7.035 -22.25 -25.734 1 93.75 263 GLU B CA 1
ATOM 4551 C C . GLU B 1 263 ? -7.27 -22.969 -24.406 1 93.75 263 GLU B C 1
ATOM 4553 O O . GLU B 1 263 ? -6.375 -23.031 -23.562 1 93.75 263 GLU B O 1
ATOM 4558 N N . PRO B 1 264 ? -8.445 -23.484 -24.312 1 95 264 PRO B N 1
ATOM 4559 C CA . PRO B 1 264 ? -8.672 -24.281 -23.109 1 95 264 PRO B CA 1
ATOM 4560 C C . PRO B 1 264 ? -7.926 -25.625 -23.125 1 95 264 PRO B C 1
ATOM 4562 O O . PRO B 1 264 ? -7.465 -26.047 -24.188 1 95 264 PRO B O 1
ATOM 4565 N N . LEU B 1 265 ? -7.723 -26.188 -22 1 96 265 LEU B N 1
ATOM 4566 C CA . LEU B 1 265 ? -7.211 -27.547 -21.844 1 96 265 LEU B CA 1
ATOM 4567 C C . LEU B 1 265 ? -8.312 -28.5 -21.406 1 96 265 LEU B C 1
ATOM 4569 O O . LEU B 1 265 ? -9.078 -28.188 -20.484 1 96 265 LEU B O 1
ATOM 4573 N N . LEU B 1 266 ? -8.422 -29.578 -22.078 1 97.06 266 LEU B N 1
ATOM 4574 C CA . LEU B 1 266 ? -9.367 -30.609 -21.688 1 97.06 266 LEU B CA 1
ATOM 4575 C C . LEU B 1 266 ? -8.703 -31.641 -20.766 1 97.06 266 LEU B C 1
ATOM 4577 O O . LEU B 1 266 ? -7.613 -32.125 -21.062 1 97.06 266 LEU B O 1
ATOM 4581 N N . LEU B 1 267 ? -9.312 -31.906 -19.656 1 97.69 267 LEU B N 1
ATOM 4582 C CA . LEU B 1 267 ? -8.844 -32.906 -18.703 1 97.69 267 LEU B CA 1
ATOM 4583 C C . LEU B 1 267 ? -9.867 -34.031 -18.547 1 97.69 267 LEU B C 1
ATOM 4585 O O . LEU B 1 267 ? -10.898 -33.844 -17.891 1 97.69 267 LEU B O 1
ATOM 4589 N N . GLU B 1 268 ? -9.539 -35.188 -19.109 1 98.38 268 GLU B N 1
ATOM 4590 C CA . GLU B 1 268 ? -10.453 -36.312 -19.062 1 98.38 268 GLU B CA 1
ATOM 4591 C C . GLU B 1 268 ? -10.547 -36.906 -17.641 1 98.38 268 GLU B C 1
ATOM 4593 O O . GLU B 1 268 ? -9.672 -36.656 -16.812 1 98.38 268 GLU B O 1
ATOM 4598 N N . PRO B 1 269 ? -11.68 -37.594 -17.375 1 98.38 269 PRO B N 1
ATOM 4599 C CA . PRO B 1 269 ? -11.773 -38.25 -16.062 1 98.38 269 PRO B CA 1
ATOM 4600 C C . PRO B 1 269 ? -10.531 -39.062 -15.711 1 98.38 269 PRO B C 1
ATOM 4602 O O . PRO B 1 269 ? -10.016 -39.812 -16.562 1 98.38 269 PRO B O 1
ATOM 4605 N N . GLU B 1 270 ? -9.984 -38.844 -14.562 1 98.25 270 GLU B N 1
ATOM 4606 C CA . GLU B 1 270 ? -8.859 -39.562 -13.984 1 98.25 270 GLU B CA 1
ATOM 4607 C C . GLU B 1 270 ? -7.539 -39.094 -14.602 1 98.25 270 GLU B C 1
ATOM 4609 O O . GLU B 1 270 ? -6.465 -39.5 -14.164 1 98.25 270 GLU B O 1
ATOM 4614 N N . GLU B 1 271 ? -7.637 -38.281 -15.602 1 98.12 271 GLU B N 1
ATOM 4615 C CA . GLU B 1 271 ? -6.414 -37.688 -16.172 1 98.12 271 GLU B CA 1
ATOM 4616 C C . GLU B 1 271 ? -5.77 -36.719 -15.211 1 98.12 271 GLU B C 1
ATOM 4618 O O . GLU B 1 271 ? -6.453 -36.125 -14.367 1 98.12 271 GLU B O 1
ATOM 4623 N N . GLU B 1 272 ? -4.457 -36.562 -15.352 1 97.44 272 GLU B N 1
ATOM 4624 C CA . GLU B 1 272 ? -3.701 -35.656 -14.492 1 97.44 272 GLU B CA 1
ATOM 4625 C C . GLU B 1 272 ? -3.061 -34.531 -15.297 1 97.44 272 GLU B C 1
ATOM 4627 O O . GLU B 1 272 ? -2.631 -34.75 -16.438 1 97.44 272 GLU B O 1
ATOM 4632 N N . LEU B 1 273 ? -3.068 -33.375 -14.812 1 96.88 273 LEU B N 1
ATOM 4633 C CA . LEU B 1 273 ? -2.316 -32.25 -15.312 1 96.88 273 LEU B CA 1
ATOM 4634 C C . LEU B 1 273 ? -1.184 -31.875 -14.352 1 96.88 273 LEU B C 1
ATOM 4636 O O . LEU B 1 273 ? -1.427 -31.562 -13.188 1 96.88 273 LEU B O 1
ATOM 4640 N N . GLY B 1 274 ? 0.018 -32 -14.789 1 97.06 274 GLY B N 1
ATOM 4641 C CA . GLY B 1 274 ? 1.196 -31.641 -14.023 1 97.06 274 GLY B CA 1
ATOM 4642 C C . GLY B 1 274 ? 1.826 -30.344 -14.492 1 97.06 274 GLY B C 1
ATOM 4643 O O . GLY B 1 274 ? 2.002 -30.125 -15.688 1 97.06 274 GLY B O 1
ATOM 4644 N N . LEU B 1 275 ? 2.094 -29.453 -13.609 1 97.56 275 LEU B N 1
ATOM 4645 C CA . LEU B 1 275 ? 2.762 -28.188 -13.891 1 97.56 275 LEU B CA 1
ATOM 4646 C C . LEU B 1 275 ? 3.885 -27.938 -12.891 1 97.56 275 LEU B C 1
ATOM 4648 O O . LEU B 1 275 ? 3.736 -28.219 -11.695 1 97.56 275 LEU B O 1
ATOM 4652 N N . THR B 1 276 ? 5 -27.484 -13.375 1 97.62 276 THR B N 1
ATOM 4653 C CA . THR B 1 276 ? 6.121 -27.047 -12.555 1 97.62 276 THR B CA 1
ATOM 4654 C C . THR B 1 276 ? 6.504 -25.609 -12.906 1 97.62 276 THR B C 1
ATOM 4656 O O . THR B 1 276 ? 6.688 -25.281 -14.078 1 97.62 276 THR B O 1
ATOM 4659 N N . HIS B 1 277 ? 6.594 -24.75 -11.93 1 98.19 277 HIS B N 1
ATOM 4660 C CA . HIS B 1 277 ? 6.973 -23.359 -12.102 1 98.19 277 HIS B CA 1
ATOM 4661 C C . HIS B 1 277 ? 8.031 -22.938 -11.086 1 98.19 277 HIS B C 1
ATOM 4663 O O . HIS B 1 277 ? 8.109 -23.516 -9.992 1 98.19 277 HIS B O 1
ATOM 4669 N N . HIS B 1 278 ? 8.852 -21.969 -11.438 1 98.56 278 HIS B N 1
ATOM 4670 C CA . HIS B 1 278 ? 9.828 -21.375 -10.531 1 98.56 278 HIS B CA 1
ATOM 4671 C C . HIS B 1 278 ? 9.633 -19.859 -10.438 1 98.56 278 HIS B C 1
ATOM 4673 O O . HIS B 1 278 ? 9.164 -19.234 -11.383 1 98.56 278 HIS B O 1
ATOM 4679 N N . ALA B 1 279 ? 9.961 -19.344 -9.344 1 98.94 279 ALA B N 1
ATOM 4680 C CA . ALA B 1 279 ? 10.062 -17.891 -9.148 1 98.94 279 ALA B CA 1
ATOM 4681 C C . ALA B 1 279 ? 11.328 -17.531 -8.383 1 98.94 279 ALA B C 1
ATOM 4683 O O . ALA B 1 279 ? 11.664 -18.172 -7.379 1 98.94 279 ALA B O 1
ATOM 4684 N N . VAL B 1 280 ? 12.016 -16.547 -8.844 1 98.94 280 VAL B N 1
ATOM 4685 C CA . VAL B 1 280 ? 13.164 -15.984 -8.141 1 98.94 280 VAL B CA 1
ATOM 4686 C C . VAL B 1 280 ? 12.75 -14.68 -7.453 1 98.94 280 VAL B C 1
ATOM 4688 O O . VAL B 1 280 ? 12.258 -13.758 -8.102 1 98.94 280 VAL B O 1
ATOM 4691 N N . ILE B 1 281 ? 12.859 -14.633 -6.176 1 98.94 281 ILE B N 1
ATOM 4692 C CA . ILE B 1 281 ? 12.641 -13.406 -5.414 1 98.94 281 ILE B CA 1
ATOM 4693 C C . ILE B 1 281 ? 13.977 -12.727 -5.129 1 98.94 281 ILE B C 1
ATOM 4695 O O . ILE B 1 281 ? 14.844 -13.297 -4.469 1 98.94 281 ILE B O 1
ATOM 4699 N N . ALA B 1 282 ? 14.102 -11.461 -5.586 1 98.94 282 ALA B N 1
ATOM 4700 C CA . ALA B 1 282 ? 15.453 -10.906 -5.613 1 98.94 282 ALA B CA 1
ATOM 4701 C C . ALA B 1 282 ? 15.453 -9.438 -5.18 1 98.94 282 ALA B C 1
ATOM 4703 O O . ALA B 1 282 ? 14.516 -8.695 -5.488 1 98.94 282 ALA B O 1
ATOM 4704 N N . ASP B 1 283 ? 16.516 -9.086 -4.504 1 98.88 283 ASP B N 1
ATOM 4705 C CA . ASP B 1 283 ? 16.812 -7.68 -4.246 1 98.88 283 ASP B CA 1
ATOM 4706 C C . ASP B 1 283 ? 17.312 -6.984 -5.512 1 98.88 283 ASP B C 1
ATOM 4708 O O . ASP B 1 283 ? 18.062 -7.574 -6.301 1 98.88 283 ASP B O 1
ATOM 4712 N N . GLY B 1 284 ? 16.891 -5.742 -5.688 1 98.75 284 GLY B N 1
ATOM 4713 C CA . GLY B 1 284 ? 17.438 -4.918 -6.754 1 98.75 284 GLY B CA 1
ATOM 4714 C C . GLY B 1 284 ? 16.797 -5.184 -8.102 1 98.75 284 GLY B C 1
ATOM 4715 O O . GLY B 1 284 ? 15.859 -5.973 -8.203 1 98.75 284 GLY B O 1
ATOM 4716 N N . GLN B 1 285 ? 17.219 -4.461 -9.055 1 98.69 285 GLN B N 1
ATOM 4717 C CA . GLN B 1 285 ? 16.781 -4.598 -10.438 1 98.69 285 GLN B CA 1
ATOM 4718 C C . GLN B 1 285 ? 17.688 -5.566 -11.203 1 98.69 285 GLN B C 1
ATOM 4720 O O . GLN B 1 285 ? 18.891 -5.367 -11.281 1 98.69 285 GLN B O 1
ATOM 4725 N N . TRP B 1 286 ? 17.078 -6.586 -11.695 1 98.69 286 TRP B N 1
ATOM 4726 C CA . TRP B 1 286 ? 17.828 -7.562 -12.477 1 98.69 286 TRP B CA 1
ATOM 4727 C C . TRP B 1 286 ? 17.641 -7.324 -13.977 1 98.69 286 TRP B C 1
ATOM 4729 O O . TRP B 1 286 ? 16.531 -7.043 -14.43 1 98.69 286 TRP B O 1
ATOM 4739 N N . GLU B 1 287 ? 18.703 -7.426 -14.703 1 97.31 287 GLU B N 1
ATOM 4740 C CA . GLU B 1 287 ? 18.688 -7.371 -16.156 1 97.31 287 GLU B CA 1
ATOM 4741 C C . GLU B 1 287 ? 18.734 -8.773 -16.766 1 97.31 287 GLU B C 1
ATOM 4743 O O . GLU B 1 287 ? 18.906 -9.758 -16.047 1 97.31 287 GLU B O 1
ATOM 4748 N N . GLU B 1 288 ? 18.578 -8.781 -18.062 1 98.12 288 GLU B N 1
ATOM 4749 C CA . GLU B 1 288 ? 18.453 -10.039 -18.781 1 98.12 288 GLU B CA 1
ATOM 4750 C C . GLU B 1 288 ? 19.641 -10.953 -18.531 1 98.12 288 GLU B C 1
ATOM 4752 O O . GLU B 1 288 ? 19.484 -12.141 -18.234 1 98.12 288 GLU B O 1
ATOM 4757 N N . ASP B 1 289 ? 20.828 -10.422 -18.625 1 98.19 289 ASP B N 1
ATOM 4758 C CA . ASP B 1 289 ? 22.031 -11.242 -18.5 1 98.19 289 ASP B CA 1
ATOM 4759 C C . ASP B 1 289 ? 22.109 -11.891 -17.109 1 98.19 289 ASP B C 1
ATOM 4761 O O . ASP B 1 289 ? 22.438 -13.062 -16.984 1 98.19 289 ASP B O 1
ATOM 4765 N N . ARG B 1 290 ? 21.812 -11.117 -16.125 1 98.38 290 ARG B N 1
ATOM 4766 C CA . ARG B 1 290 ? 21.828 -11.625 -14.758 1 98.38 290 ARG B CA 1
ATOM 4767 C C . ARG B 1 290 ? 20.781 -12.719 -14.57 1 98.38 290 ARG B C 1
ATOM 4769 O O . ARG B 1 290 ? 21.062 -13.734 -13.93 1 98.38 290 ARG B O 1
ATOM 4776 N N . ILE B 1 291 ? 19.625 -12.516 -15.094 1 98.75 291 ILE B N 1
ATOM 4777 C CA . ILE B 1 291 ? 18.547 -13.492 -14.992 1 98.75 291 ILE B CA 1
ATOM 4778 C C . ILE B 1 291 ? 18.953 -14.789 -15.672 1 98.75 291 ILE B C 1
ATOM 4780 O O . ILE B 1 291 ? 18.844 -15.867 -15.086 1 98.75 291 ILE B O 1
ATOM 4784 N N . GLU B 1 292 ? 19.484 -14.68 -16.875 1 98.31 292 GLU B N 1
ATOM 4785 C CA . GLU B 1 292 ? 19.891 -15.859 -17.625 1 98.31 292 GLU B CA 1
ATOM 4786 C C . GLU B 1 292 ? 21 -16.625 -16.891 1 98.31 292 GLU B C 1
ATOM 4788 O O . GLU B 1 292 ? 20.984 -17.859 -16.875 1 98.31 292 GLU B O 1
ATOM 4793 N N . ASP B 1 293 ? 21.906 -15.914 -16.375 1 98.25 293 ASP B N 1
ATOM 4794 C CA . ASP B 1 293 ? 22.984 -16.547 -15.609 1 98.25 293 ASP B CA 1
ATOM 4795 C C . ASP B 1 293 ? 22.422 -17.312 -14.414 1 98.25 293 ASP B C 1
ATOM 4797 O O . ASP B 1 293 ? 22.828 -18.453 -14.148 1 98.25 293 ASP B O 1
ATOM 4801 N N . TYR B 1 294 ? 21.531 -16.672 -13.695 1 98.56 294 TYR B N 1
ATOM 4802 C CA . TYR B 1 294 ? 20.906 -17.328 -12.547 1 98.56 294 TYR B CA 1
ATOM 4803 C C . TYR B 1 294 ? 20.188 -18.594 -12.969 1 98.56 294 TYR B C 1
ATOM 4805 O O . TYR B 1 294 ? 20.328 -19.641 -12.328 1 98.56 294 TYR B O 1
ATOM 4813 N N . LEU B 1 295 ? 19.375 -18.531 -14.023 1 98 295 LEU B N 1
ATOM 4814 C CA . LEU B 1 295 ? 18.594 -19.672 -14.492 1 98 295 LEU B CA 1
ATOM 4815 C C . LEU B 1 295 ? 19.5 -20.828 -14.891 1 98 295 LEU B C 1
ATOM 4817 O O . LEU B 1 295 ? 19.234 -21.969 -14.531 1 98 295 LEU B O 1
ATOM 4821 N N . ALA B 1 296 ? 20.594 -20.562 -15.602 1 96.94 296 ALA B N 1
ATOM 4822 C CA . ALA B 1 296 ? 21.531 -21.578 -16.062 1 96.94 296 ALA B CA 1
ATOM 4823 C C . ALA B 1 296 ? 22.172 -22.297 -14.875 1 96.94 296 ALA B C 1
ATOM 4825 O O . ALA B 1 296 ? 22.391 -23.516 -14.93 1 96.94 296 ALA B O 1
ATOM 4826 N N . ARG B 1 297 ? 22.375 -21.562 -13.805 1 96.06 297 ARG B N 1
ATOM 4827 C CA . ARG B 1 297 ? 23.125 -22.109 -12.672 1 96.06 297 ARG B CA 1
ATOM 4828 C C . ARG B 1 297 ? 22.188 -22.828 -11.703 1 96.06 297 ARG B C 1
ATOM 4830 O O . ARG B 1 297 ? 22.578 -23.828 -11.094 1 96.06 297 ARG B O 1
ATOM 4837 N N . ARG B 1 298 ? 21 -22.312 -11.547 1 95.5 298 ARG B N 1
ATOM 4838 C CA . ARG B 1 298 ? 20.25 -22.75 -10.375 1 95.5 298 ARG B CA 1
ATOM 4839 C C . ARG B 1 298 ? 18.969 -23.469 -10.789 1 95.5 298 ARG B C 1
ATOM 4841 O O . ARG B 1 298 ? 18.406 -24.25 -10.016 1 95.5 298 ARG B O 1
ATOM 4848 N N . ILE B 1 299 ? 18.453 -23.203 -12.008 1 96.44 299 ILE B N 1
ATOM 4849 C CA . ILE B 1 299 ? 17.141 -23.734 -12.336 1 96.44 299 ILE B CA 1
ATOM 4850 C C . ILE B 1 299 ? 17.266 -24.781 -13.43 1 96.44 299 ILE B C 1
ATOM 4852 O O . ILE B 1 299 ? 16.734 -25.891 -13.305 1 96.44 299 ILE B O 1
ATOM 4856 N N . HIS B 1 300 ? 18.047 -24.594 -14.477 1 93.88 300 HIS B N 1
ATOM 4857 C CA . HIS B 1 300 ? 18.141 -25.484 -15.625 1 93.88 300 HIS B CA 1
ATOM 4858 C C . HIS B 1 300 ? 18.672 -26.859 -15.219 1 93.88 300 HIS B C 1
ATOM 4860 O O . HIS B 1 300 ? 18.188 -27.891 -15.703 1 93.88 300 HIS B O 1
ATOM 4866 N N . PRO B 1 301 ? 19.609 -26.953 -14.312 1 91.12 301 PRO B N 1
ATOM 4867 C CA . PRO B 1 301 ? 20.094 -28.281 -13.898 1 91.12 301 PRO B CA 1
ATOM 4868 C C . PRO B 1 301 ? 19 -29.109 -13.219 1 91.12 301 PRO B C 1
ATOM 4870 O O . PRO B 1 301 ? 19.094 -30.344 -13.18 1 91.12 301 PRO B O 1
ATOM 4873 N N . ARG B 1 302 ? 17.984 -28.453 -12.688 1 88.44 302 ARG B N 1
ATOM 4874 C CA . ARG B 1 302 ? 16.906 -29.141 -11.992 1 88.44 302 ARG B CA 1
ATOM 4875 C C . ARG B 1 302 ? 15.992 -29.859 -12.977 1 88.44 302 ARG B C 1
ATOM 4877 O O . ARG B 1 302 ? 15.312 -30.828 -12.617 1 88.44 302 ARG B O 1
ATOM 4884 N N . TRP B 1 303 ? 15.859 -29.281 -14.117 1 82.88 303 TRP B N 1
ATOM 4885 C CA . TRP B 1 303 ? 14.984 -29.844 -15.141 1 82.88 303 TRP B CA 1
ATOM 4886 C C . TRP B 1 303 ? 15.555 -31.141 -15.68 1 82.88 303 TRP B C 1
ATOM 4888 O O . TRP B 1 303 ? 14.797 -32.062 -16.031 1 82.88 303 TRP B O 1
ATOM 4898 N N . HIS B 1 304 ? 16.797 -31.141 -15.805 1 65.56 304 HIS B N 1
ATOM 4899 C CA . HIS B 1 304 ? 17.453 -32.344 -16.297 1 65.56 304 HIS B CA 1
ATOM 4900 C C . HIS B 1 304 ? 17.312 -33.5 -15.289 1 65.56 304 HIS B C 1
ATOM 4902 O O . HIS B 1 304 ? 17.203 -34.656 -15.68 1 65.56 304 HIS B O 1
ATOM 4908 N N . GLU B 1 305 ? 17.234 -33.062 -14.008 1 57.97 305 GLU B N 1
ATOM 4909 C CA . GLU B 1 305 ? 17.031 -34.125 -13 1 57.97 305 GLU B CA 1
ATOM 4910 C C . GLU B 1 305 ? 15.578 -34.562 -12.969 1 57.97 305 GLU B C 1
ATOM 4912 O O . GLU B 1 305 ? 15.305 -35.75 -12.711 1 57.97 305 GLU B O 1
ATOM 4917 N N . GLU B 1 306 ? 14.734 -33.688 -13.188 1 53.5 306 GLU B N 1
ATOM 4918 C CA . GLU B 1 306 ? 13.305 -33.969 -13.094 1 53.5 306 GLU B CA 1
ATOM 4919 C C . GLU B 1 306 ? 12.828 -34.75 -14.312 1 53.5 306 GLU B C 1
ATOM 4921 O O . GLU B 1 306 ? 11.852 -35.5 -14.234 1 53.5 306 GLU B O 1
ATOM 4926 N N . ASN B 1 307 ? 13.375 -34.406 -15.547 1 44.53 307 ASN B N 1
ATOM 4927 C CA . ASN B 1 307 ? 13.023 -35.125 -16.766 1 44.53 307 ASN B CA 1
ATOM 4928 C C . ASN B 1 307 ? 13.773 -36.469 -16.875 1 44.53 307 ASN B C 1
ATOM 4930 O O . ASN B 1 307 ? 13.609 -37.219 -17.844 1 44.53 307 ASN B O 1
ATOM 4934 N N . ARG B 1 308 ? 14.758 -36.719 -15.984 1 40.12 308 ARG B N 1
ATOM 4935 C CA . ARG B 1 308 ? 15.391 -38.031 -15.953 1 40.12 308 ARG B CA 1
ATOM 4936 C C . ARG B 1 308 ? 14.609 -39 -15.086 1 40.12 308 ARG B C 1
ATOM 4938 O O . ARG B 1 308 ? 14.039 -38.625 -14.062 1 40.12 308 ARG B O 1
#

Radius of gyration: 27.17 Å; Cα contacts (8 Å, |Δi|>4): 1811; chains: 2; bounding box: 50×80×58 Å

Solvent-accessible surface area (backbone atoms only — not comparable to full-atom values): 29741 Å² total; per-residue (Å²): 117,61,65,57,44,75,44,79,48,101,56,28,41,37,36,28,42,75,93,30,68,34,33,21,39,34,48,63,54,93,57,57,56,58,33,10,32,44,40,26,37,47,55,34,28,22,68,88,56,51,69,62,31,30,50,21,36,67,91,45,57,41,43,42,9,38,28,72,39,34,41,25,46,68,78,32,22,38,38,28,63,58,39,62,39,65,95,70,44,72,38,87,58,93,30,33,10,32,40,40,70,72,46,77,76,40,80,47,67,56,94,59,27,37,40,38,26,32,38,30,39,31,24,42,52,87,65,46,60,38,32,42,30,48,36,36,42,32,44,32,72,51,32,75,88,79,20,30,30,38,39,39,43,35,41,36,38,28,30,60,57,73,49,72,36,43,38,26,11,36,23,54,40,69,37,90,80,42,20,44,27,35,52,29,39,26,37,29,76,61,23,40,68,33,48,33,41,32,70,76,70,42,46,48,58,72,34,42,67,39,63,33,51,29,41,35,42,30,30,45,34,47,66,78,58,45,40,32,23,42,36,40,34,58,36,81,84,24,75,62,55,50,30,26,29,27,47,32,28,64,94,46,23,36,43,17,51,5,66,25,30,81,45,59,44,80,37,44,53,70,34,70,52,60,42,47,38,37,35,36,36,24,53,34,78,74,50,69,68,59,50,52,53,48,39,62,70,68,46,53,64,52,50,60,57,67,76,96,116,62,64,57,44,73,45,81,47,102,56,30,37,37,35,27,41,77,93,30,68,35,34,21,38,34,46,62,56,92,57,58,56,57,32,10,32,44,40,26,37,49,55,32,28,23,69,86,56,51,68,62,31,28,48,22,37,65,92,46,58,42,42,41,10,39,27,73,40,33,41,25,44,69,79,31,22,39,38,29,64,57,40,63,38,64,97,69,43,73,38,90,57,94,30,32,11,31,41,40,72,72,47,78,76,40,80,46,66,56,94,61,26,38,41,39,26,30,38,30,39,32,24,42,52,89,65,46,60,38,32,42,30,47,36,36,41,31,45,31,70,50,33,75,88,78,20,30,31,37,37,38,44,35,41,36,37,30,29,60,58,74,50,72,37,42,39,27,11,38,22,53,40,69,36,90,82,42,20,46,27,34,51,29,38,26,37,30,75,61,23,41,67,34,49,34,42,32,71,76,71,43,47,47,57,70,34,42,68,39,63,31,50,29,42,35,42,29,30,44,33,45,66,79,58,45,41,32,22,41,34,40,35,59,37,82,85,24,75,62,54,51,30,26,29,26,48,32,29,64,93,46,24,36,41,17,50,5,68,24,30,81,45,58,44,79,39,45,52,69,35,69,52,61,44,47,39,36,35,37,37,23,53,34,79,76,50,69,68,58,51,52,52,49,39,62,69,68,46,54,62,52,49,60,56,67,77,94

Nearest PDB structures (foldseek):
  6le0-assembly1_B  TM=2.948E-01  e=9.278E-03  Streptomyces koyangensis
  8of7-assembly1_A  TM=3.596E-01  e=4.129E-02  Streptomyces sp. NL15-2K
  6le0-assembly2_C  TM=2.982E-01  e=1.613E-02  Streptomyces koyangensis
  6le0-assembly2_D  TM=3.109E-01  e=3.131E-02  Streptomyces koyangensis
  6nnw-assembly1_B  TM=4.156E-01  e=3.770E-01  Streptomyces longisporoflavus

InterPro domains:
  IPR029475 Protein of unknown function DUF6807 [PF14100] (13-295)

Secondary structure (DSSP, 8-state):
---EEEEEETTEEEEEETTEEEEEEESS----GGG----EEEEEB-TT--B---B--TT-TT-BSEEEE-SEETTBBSS-S-EEETTTEEE--S-B-EEEEEEEEEEEEETTEEEEEEEEEEE-TTS-EEEEEEEEEEEEEEETTTTEEEEEEEEEEEE-SSS-EEEE-TGGGT-TT----EEEEEPPGGGTT-EEEETTS-BGGGGBT-B-SEEEEEEE-TTT--EEEEEEEE-TTSTTSSPBEEEE-SSS-EEEE-TTSSS-EEE-TT-EEEEEEEEEEEES---HHHHHHHIIIIIHHHHHHH--/---EEEEEETTEEEEEETTEEEEEEESS----GGG----EEEEEB-TT--B---B--TT-TT-BSEEEE-SEETTBBSS-S-EEETTTEEE--S-B-EEEEEEEEEEEEETTEEEEEEEEEEE-TTS-EEEEEEEEEEEEEEETTTTEEEEEEEEEEEE-SSS-EEEE-TGGGT-TT----EEEEEPPGGGTT-EEEETTS-BGGGGBT-B-SEEEEEEE-TTT--EEEEEEEE-TTSTTSSPBEEEE-SSS-EEEE-TTSSS-EEE-TT-EEEEEEEEEEEESPPPHHHHHHHIIIIIHHHHHHH--